Protein AF-0000000066663632 (afdb_homodimer)

Structure (mmCIF, N/CA/C/O backbone):
data_AF-0000000066663632-model_v1
#
loop_
_entity.id
_entity.type
_entity.pdbx_description
1 polymer 'Transcriptional regulator'
#
loop_
_atom_site.group_PDB
_atom_site.id
_atom_site.type_symbol
_atom_site.label_atom_id
_atom_site.label_alt_id
_atom_site.label_comp_id
_atom_site.label_asym_id
_atom_site.label_entity_id
_atom_site.label_seq_id
_atom_site.pdbx_PDB_ins_code
_atom_site.Cartn_x
_atom_site.Cartn_y
_atom_site.Cartn_z
_atom_site.occupancy
_atom_site.B_iso_or_equiv
_atom_site.auth_seq_id
_atom_site.auth_comp_id
_atom_site.auth_asym_id
_atom_site.auth_atom_id
_atom_site.pdbx_PDB_model_num
ATOM 1 N N . MET A 1 1 ? 35.281 20.703 14.922 1 36.5 1 MET A N 1
ATOM 2 C CA . MET A 1 1 ? 36.094 21.719 14.25 1 36.5 1 MET A CA 1
ATOM 3 C C . MET A 1 1 ? 35.906 21.656 12.734 1 36.5 1 MET A C 1
ATOM 5 O O . MET A 1 1 ? 36.438 20.75 12.078 1 36.5 1 MET A O 1
ATOM 9 N N . TYR A 1 2 ? 34.844 22.062 12.172 1 48.78 2 TYR A N 1
ATOM 10 C CA . TYR A 1 2 ? 34.438 22.219 10.781 1 48.78 2 TYR A CA 1
ATOM 11 C C . TYR A 1 2 ? 35.375 23.172 10.039 1 48.78 2 TYR A C 1
ATOM 13 O O . TYR A 1 2 ? 35.031 23.703 8.984 1 48.78 2 TYR A O 1
ATOM 21 N N . ALA A 1 3 ? 36.438 23.609 10.617 1 53.41 3 ALA A N 1
ATOM 22 C CA . ALA A 1 3 ? 37.281 24.734 10.188 1 53.41 3 ALA A CA 1
ATOM 23 C C . ALA A 1 3 ? 37.844 24.5 8.789 1 53.41 3 ALA A C 1
ATOM 25 O O . ALA A 1 3 ? 38 25.438 8.016 1 53.41 3 ALA A O 1
ATOM 26 N N . GLY A 1 4 ? 38.094 23.25 8.391 1 56.16 4 GLY A N 1
ATOM 27 C CA . GLY A 1 4 ? 38.844 23 7.168 1 56.16 4 GLY A CA 1
ATOM 28 C C . GLY A 1 4 ? 38.031 22.312 6.098 1 56.16 4 GLY A C 1
ATOM 29 O O . GLY A 1 4 ? 38.562 21.938 5.043 1 56.16 4 GLY A O 1
ATOM 30 N N . GLN A 1 5 ? 36.906 21.859 6.367 1 64.81 5 GLN A N 1
ATOM 31 C CA . GLN A 1 5 ? 36.25 21.125 5.281 1 64.81 5 GLN A CA 1
ATOM 32 C C . GLN A 1 5 ? 35.656 22.094 4.266 1 64.81 5 GLN A C 1
ATOM 34 O O . GLN A 1 5 ? 35.094 23.125 4.637 1 64.81 5 GLN A O 1
ATOM 39 N N . PRO A 1 6 ? 35.938 21.859 2.871 1 75.38 6 PRO A N 1
ATOM 40 C CA . PRO A 1 6 ? 35.312 22.672 1.808 1 75.38 6 PRO A CA 1
ATOM 41 C C . PRO A 1 6 ? 33.812 22.859 1.998 1 75.38 6 PRO A C 1
ATOM 43 O O . PRO A 1 6 ? 33.156 22.016 2.609 1 75.38 6 PRO A O 1
ATOM 46 N N . VAL A 1 7 ? 33.344 24.094 1.792 1 76.38 7 VAL A N 1
ATOM 47 C CA . VAL A 1 7 ? 31.938 24.516 1.928 1 76.38 7 VAL A CA 1
ATOM 48 C C . VAL A 1 7 ? 31.016 23.438 1.386 1 76.38 7 VAL A C 1
ATOM 50 O O . VAL A 1 7 ? 29.984 23.125 1.996 1 76.38 7 VAL A O 1
ATOM 53 N N . GLU A 1 8 ? 31.359 22.875 0.322 1 79 8 GLU A N 1
ATOM 54 C CA . GLU A 1 8 ? 30.562 21.828 -0.301 1 79 8 GLU A CA 1
ATOM 55 C C . GLU A 1 8 ? 30.453 20.594 0.604 1 79 8 GLU A C 1
ATOM 57 O O . GLU A 1 8 ? 29.391 19.969 0.668 1 79 8 GLU A O 1
ATOM 62 N N . ASP A 1 9 ? 31.469 20.344 1.264 1 81.06 9 ASP A N 1
ATOM 63 C CA . ASP A 1 9 ? 31.484 19.203 2.178 1 81.06 9 ASP A CA 1
ATOM 64 C C . ASP A 1 9 ? 30.594 19.453 3.391 1 81.06 9 ASP A C 1
ATOM 66 O O . ASP A 1 9 ? 29.906 18.547 3.855 1 81.06 9 ASP A O 1
ATOM 70 N N . ARG A 1 10 ? 30.625 20.688 3.824 1 80.81 10 ARG A N 1
ATOM 71 C CA . ARG A 1 10 ? 29.812 21.047 4.973 1 80.81 10 ARG A CA 1
ATOM 72 C C . ARG A 1 10 ? 28.328 20.953 4.633 1 80.81 10 ARG A C 1
ATOM 74 O O . ARG A 1 10 ? 27.516 20.516 5.449 1 80.81 10 ARG A O 1
ATOM 81 N N . GLN A 1 11 ? 28.031 21.438 3.416 1 84.62 11 GLN A N 1
ATOM 82 C CA . GLN A 1 11 ? 26.641 21.375 2.955 1 84.62 11 GLN A CA 1
ATOM 83 C C . GLN A 1 11 ? 26.172 19.938 2.814 1 84.62 11 GLN A C 1
ATOM 85 O O . GLN A 1 11 ? 25.031 19.609 3.18 1 84.62 11 GLN A O 1
ATOM 90 N N . ARG A 1 12 ? 27.047 19.188 2.33 1 87.38 12 ARG A N 1
ATOM 91 C CA . ARG A 1 12 ? 26.719 17.781 2.168 1 87.38 12 ARG A CA 1
ATOM 92 C C . ARG A 1 12 ? 26.484 17.109 3.518 1 87.38 12 ARG A C 1
ATOM 94 O O . ARG A 1 12 ? 25.562 16.297 3.664 1 87.38 12 ARG A O 1
ATOM 101 N N . GLN A 1 13 ? 27.234 17.453 4.43 1 89.75 13 GLN A N 1
ATOM 102 C CA . GLN A 1 13 ? 27.094 16.875 5.766 1 89.75 13 GLN A CA 1
ATOM 103 C C . GLN A 1 13 ? 25.812 17.344 6.434 1 89.75 13 GLN A C 1
ATOM 105 O O . GLN A 1 13 ? 25.125 16.562 7.098 1 89.75 13 GLN A O 1
ATOM 110 N N . ARG A 1 14 ? 25.594 18.609 6.238 1 92.31 14 ARG A N 1
ATOM 111 C CA . ARG A 1 14 ? 24.375 19.172 6.801 1 92.31 14 ARG A CA 1
ATOM 112 C C . ARG A 1 14 ? 23.141 18.516 6.195 1 92.31 14 ARG A C 1
ATOM 114 O O . ARG A 1 14 ? 22.219 18.141 6.918 1 92.31 14 ARG A O 1
ATOM 121 N N . ARG A 1 15 ? 23.172 18.438 4.949 1 94.25 15 ARG A N 1
ATOM 122 C CA . ARG A 1 15 ? 22.062 17.797 4.242 1 94.25 15 ARG A CA 1
ATOM 123 C C . ARG A 1 15 ? 21.891 16.359 4.699 1 94.25 15 ARG A C 1
ATOM 125 O O . ARG A 1 15 ? 20.75 15.914 4.934 1 94.25 15 ARG A O 1
ATOM 132 N N . ALA A 1 16 ? 22.953 15.68 4.871 1 95.69 16 ALA A N 1
ATOM 133 C CA . ALA A 1 16 ? 22.906 14.289 5.324 1 95.69 16 ALA A CA 1
ATOM 134 C C . ALA A 1 16 ? 22.328 14.195 6.73 1 95.69 16 ALA A C 1
ATOM 136 O O . ALA A 1 16 ? 21.578 13.258 7.035 1 95.69 16 ALA A O 1
ATOM 137 N N . ARG A 1 17 ? 22.609 15.094 7.527 1 96.88 17 ARG A N 1
ATOM 138 C CA . ARG A 1 17 ? 22.094 15.117 8.891 1 96.88 17 ARG A CA 1
ATOM 139 C C . ARG A 1 17 ? 20.594 15.352 8.898 1 96.88 17 ARG A C 1
ATOM 141 O O . ARG A 1 17 ? 19.859 14.734 9.672 1 96.88 17 ARG A O 1
ATOM 148 N N . PHE A 1 18 ? 20.141 16.25 8.016 1 97.81 18 PHE A N 1
ATOM 149 C CA . PHE A 1 18 ? 18.703 16.5 7.926 1 97.81 18 PHE A CA 1
ATOM 150 C C . PHE A 1 18 ? 17.969 15.289 7.371 1 97.81 18 PHE A C 1
ATOM 152 O O . PHE A 1 18 ? 16.875 14.961 7.828 1 97.81 18 PHE A O 1
ATOM 159 N N . LEU A 1 19 ? 18.594 14.688 6.414 1 97.94 19 LEU A N 1
ATOM 160 C CA . LEU A 1 19 ? 17.984 13.484 5.859 1 97.94 19 LEU A CA 1
ATOM 161 C C . LEU A 1 19 ? 17.875 12.398 6.918 1 97.94 19 LEU A C 1
ATOM 163 O O . LEU A 1 19 ? 16.828 11.75 7.043 1 97.94 19 LEU A O 1
ATOM 167 N N . GLU A 1 20 ? 18.922 12.211 7.723 1 98.06 20 GLU A N 1
ATOM 168 C CA . GLU A 1 20 ? 18.906 11.227 8.805 1 98.06 20 GLU A CA 1
ATOM 169 C C . GLU A 1 20 ? 17.859 11.578 9.859 1 98.06 20 GLU A C 1
ATOM 171 O O . GLU A 1 20 ? 17.125 10.695 10.328 1 98.06 20 GLU A O 1
ATOM 176 N N . SER A 1 21 ? 17.797 12.797 10.188 1 98.44 21 SER A N 1
ATOM 177 C CA . SER A 1 21 ? 16.797 13.242 11.164 1 98.44 21 SER A CA 1
ATOM 178 C C . SER A 1 21 ? 15.383 13.086 10.609 1 98.44 21 SER A C 1
ATOM 180 O O . SER A 1 21 ? 14.469 12.703 11.344 1 98.44 21 SER A O 1
ATOM 182 N N . GLY A 1 22 ? 15.203 13.43 9.266 1 98.31 22 GLY A N 1
ATOM 183 C CA . GLY A 1 22 ? 13.922 13.188 8.625 1 98.31 22 GLY A CA 1
ATOM 184 C C . GLY A 1 22 ? 13.484 11.742 8.703 1 98.31 22 GLY A C 1
ATOM 185 O O . GLY A 1 22 ? 12.32 11.453 9.016 1 98.31 22 GLY A O 1
ATOM 186 N N . LEU A 1 23 ? 14.469 10.922 8.438 1 98.06 23 LEU A N 1
ATOM 187 C CA . LEU A 1 23 ? 14.188 9.492 8.516 1 98.06 23 LEU A CA 1
ATOM 188 C C . LEU A 1 23 ? 13.711 9.109 9.906 1 98.06 23 LEU A C 1
ATOM 190 O O . LEU A 1 23 ? 12.695 8.422 10.047 1 98.06 23 LEU A O 1
ATOM 194 N N . THR A 1 24 ? 14.305 9.586 10.93 1 98.19 24 THR A N 1
ATOM 195 C CA . THR A 1 24 ? 13.984 9.281 12.32 1 98.19 24 THR A CA 1
ATOM 196 C C . THR A 1 24 ? 12.625 9.867 12.703 1 98.19 24 THR A C 1
ATOM 198 O O . THR A 1 24 ? 11.766 9.156 13.219 1 98.19 24 THR A O 1
ATOM 201 N N . VAL A 1 25 ? 12.406 11.109 12.406 1 98.44 25 VAL A N 1
ATOM 202 C CA . VAL A 1 25 ? 11.227 11.836 12.852 1 98.44 25 VAL A CA 1
ATOM 203 C C . VAL A 1 25 ? 9.992 11.336 12.094 1 98.44 25 VAL A C 1
ATOM 205 O O . VAL A 1 25 ? 8.938 11.117 12.688 1 98.44 25 VAL A O 1
ATOM 208 N N . PHE A 1 26 ? 10.094 11.141 10.75 1 97.94 26 PHE A N 1
ATOM 209 C CA . PHE A 1 26 ? 8.969 10.656 9.969 1 97.94 26 PHE A CA 1
ATOM 210 C C . PHE A 1 26 ? 8.586 9.242 10.375 1 97.94 26 PHE A C 1
ATOM 212 O O . PHE A 1 26 ? 7.402 8.906 10.445 1 97.94 26 PHE A O 1
ATOM 219 N N . ALA A 1 27 ? 9.594 8.445 10.609 1 96.38 27 ALA A N 1
ATOM 220 C CA . ALA A 1 27 ? 9.312 7.062 11 1 96.38 27 ALA A CA 1
ATOM 221 C C . ALA A 1 27 ? 8.695 7 12.391 1 96.38 27 ALA A C 1
ATOM 223 O O . ALA A 1 27 ? 7.793 6.191 12.641 1 96.38 27 ALA A O 1
ATOM 224 N N . ARG A 1 28 ? 9.109 7.793 13.281 1 95.38 28 ARG A N 1
ATOM 225 C CA . ARG A 1 28 ? 8.688 7.766 14.68 1 95.38 28 ARG A CA 1
ATOM 226 C C . ARG A 1 28 ? 7.336 8.445 14.859 1 95.38 28 ARG A C 1
ATOM 228 O O . ARG A 1 28 ? 6.422 7.879 15.461 1 95.38 28 ARG A O 1
ATOM 235 N N . ASP A 1 29 ? 7.18 9.648 14.281 1 95.38 29 ASP A N 1
ATOM 236 C CA . ASP A 1 29 ? 6.02 10.484 14.555 1 95.38 29 ASP A CA 1
ATOM 237 C C . ASP A 1 29 ? 4.977 10.367 13.445 1 95.38 29 ASP A C 1
ATOM 239 O O . ASP A 1 29 ? 3.814 10.727 13.633 1 95.38 29 ASP A O 1
ATOM 243 N N . GLY A 1 30 ? 5.402 9.797 12.336 1 95.88 30 GLY A N 1
ATOM 244 C CA . GLY A 1 30 ? 4.582 9.922 11.141 1 95.88 30 GLY A CA 1
ATOM 245 C C . GLY A 1 30 ? 4.734 11.258 10.445 1 95.88 30 GLY A C 1
ATOM 246 O O . GLY A 1 30 ? 4.961 12.281 11.102 1 95.88 30 GLY A O 1
ATOM 247 N N . TYR A 1 31 ? 4.582 11.289 9.203 1 96.25 31 TYR A N 1
ATOM 248 C CA . TYR A 1 31 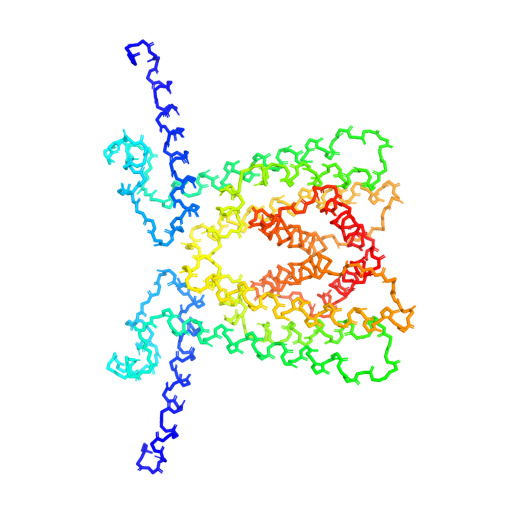? 4.742 12.516 8.43 1 96.25 31 TYR A CA 1
ATOM 249 C C . TYR A 1 31 ? 3.705 13.555 8.844 1 96.25 31 TYR A C 1
ATOM 251 O O . TYR A 1 31 ? 4.043 14.719 9.086 1 96.25 31 TYR A O 1
ATOM 259 N N . ALA A 1 3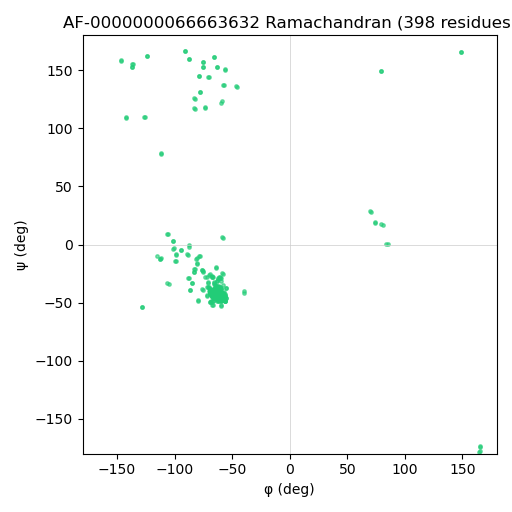2 ? 2.49 13.109 8.945 1 90.44 32 ALA A N 1
ATOM 260 C CA . ALA A 1 32 ? 1.38 14.023 9.219 1 90.44 32 ALA A CA 1
ATOM 261 C C . ALA A 1 32 ? 1.572 14.742 10.547 1 90.44 32 ALA A C 1
ATOM 263 O O . ALA A 1 32 ? 1.162 15.891 10.703 1 90.44 32 ALA A O 1
ATOM 264 N N . ASN A 1 33 ? 2.27 14.102 11.469 1 92.19 33 ASN A N 1
ATOM 265 C CA . ASN A 1 33 ? 2.408 14.648 12.812 1 92.19 33 ASN A CA 1
ATOM 266 C C . ASN A 1 33 ? 3.805 15.211 13.047 1 92.19 33 ASN A C 1
ATOM 268 O O . ASN A 1 33 ? 4.168 15.531 14.188 1 92.19 33 ASN A O 1
ATOM 272 N N . SER A 1 34 ? 4.562 15.289 12.055 1 96.12 34 SER A N 1
ATOM 273 C CA . SER A 1 34 ? 5.922 15.812 12.156 1 96.12 34 SER A CA 1
ATOM 274 C C . SER A 1 34 ? 5.957 17.312 11.914 1 96.12 34 SER A C 1
ATOM 276 O O . SER A 1 34 ? 4.969 17.906 11.453 1 96.12 34 SER A O 1
ATOM 278 N N . SER A 1 35 ? 7.102 17.922 12.266 1 97 35 SER A N 1
ATOM 279 C CA . SER A 1 35 ? 7.312 19.359 12.039 1 97 35 SER A CA 1
ATOM 280 C C . SER A 1 35 ? 8.773 19.656 11.727 1 97 35 SER A C 1
ATOM 282 O O . SER A 1 35 ? 9.656 18.859 12.047 1 97 35 SER A O 1
ATOM 284 N N . VAL A 1 36 ? 8.938 20.781 11.078 1 98.12 36 VAL A N 1
ATOM 285 C CA . VAL A 1 36 ? 10.297 21.234 10.812 1 98.12 36 VAL A CA 1
ATOM 286 C C . VAL A 1 36 ? 11.039 21.438 12.133 1 98.12 36 VAL A C 1
ATOM 288 O O . VAL A 1 36 ? 12.219 21.094 12.25 1 98.12 36 VAL A O 1
ATOM 291 N N . GLY A 1 37 ? 10.328 21.922 13.117 1 98.31 37 GLY A N 1
ATOM 292 C CA . GLY A 1 37 ? 10.922 22.094 14.438 1 98.31 37 GLY A CA 1
ATOM 293 C C . GLY A 1 37 ? 11.438 20.797 15.031 1 98.31 37 GLY A C 1
ATOM 294 O O . GLY A 1 37 ? 12.547 20.766 15.578 1 98.31 37 GLY A O 1
ATOM 295 N N . ALA A 1 38 ? 10.703 19.766 15.008 1 98.25 38 ALA A N 1
ATOM 296 C CA . ALA A 1 38 ? 11.102 18.469 15.539 1 98.25 38 ALA A CA 1
ATOM 297 C C . ALA A 1 38 ? 12.312 17.906 14.797 1 98.25 38 ALA A C 1
ATOM 299 O O . ALA A 1 38 ? 13.203 17.312 15.406 1 98.25 38 ALA A O 1
ATOM 300 N N . ILE A 1 39 ? 12.367 18.125 13.484 1 98.56 39 ILE A N 1
ATOM 301 C CA . ILE A 1 39 ? 13.477 17.672 12.656 1 98.56 39 ILE A CA 1
ATOM 302 C C . ILE A 1 39 ? 14.75 18.422 13.031 1 98.56 39 ILE A C 1
ATOM 304 O O . ILE A 1 39 ? 15.812 17.812 13.203 1 98.56 39 ILE A O 1
ATOM 308 N N . CYS A 1 40 ? 14.602 19.672 13.164 1 98.62 40 CYS A N 1
ATOM 309 C CA . CYS A 1 40 ? 15.742 20.5 13.547 1 98.62 40 CYS A CA 1
ATOM 310 C C . CYS A 1 40 ? 16.266 20.094 14.922 1 98.62 40 CYS A C 1
ATOM 312 O O . CYS A 1 40 ? 17.484 19.969 15.109 1 98.62 40 CYS A O 1
ATOM 314 N N . LYS A 1 41 ? 15.398 19.906 15.844 1 98.5 41 LYS A N 1
ATOM 315 C CA . LYS A 1 41 ? 15.781 19.5 17.188 1 98.5 41 LYS A CA 1
ATOM 316 C C . LYS A 1 41 ? 16.531 18.172 17.156 1 98.5 41 LYS A C 1
ATOM 318 O O . LYS A 1 41 ? 17.578 18.031 17.797 1 98.5 41 LYS A O 1
ATOM 323 N N . ASP A 1 42 ? 16.047 17.281 16.422 1 98.31 42 ASP A N 1
ATOM 324 C CA . ASP A 1 42 ? 16.672 15.961 16.312 1 98.31 42 ASP A CA 1
ATOM 325 C C . ASP A 1 42 ? 18.031 16.062 15.641 1 98.31 42 ASP A C 1
ATOM 327 O O . ASP A 1 42 ? 18.984 15.367 16.031 1 98.31 42 ASP A O 1
ATOM 331 N N . ALA A 1 43 ? 18.156 16.875 14.641 1 97.94 43 ALA A N 1
ATOM 332 C CA . ALA A 1 43 ? 19.375 17.031 13.852 1 97.94 43 ALA A CA 1
ATOM 333 C C . ALA A 1 43 ? 20.422 17.844 14.609 1 97.94 43 ALA A C 1
ATOM 335 O O . ALA A 1 43 ? 21.609 17.812 14.273 1 97.94 43 ALA A O 1
ATOM 336 N N . GLY A 1 44 ? 20 18.625 15.57 1 98.06 44 GLY A N 1
ATOM 337 C CA . GLY A 1 44 ? 20.875 19.594 16.219 1 98.06 44 GLY A CA 1
ATOM 338 C C . GLY A 1 44 ? 21.266 20.75 15.328 1 98.06 44 GLY A C 1
ATOM 339 O O . GLY A 1 44 ? 22.406 21.219 15.367 1 98.06 44 GLY A O 1
ATOM 340 N N . LEU A 1 45 ? 20.406 21.047 14.43 1 98 45 LEU A N 1
ATOM 341 C CA . LEU A 1 45 ? 20.641 22.125 13.477 1 98 45 LEU A CA 1
ATOM 342 C C . LEU A 1 45 ? 19.5 23.156 13.531 1 98 45 LEU A C 1
ATOM 344 O O . LEU A 1 45 ? 18.422 22.844 14.016 1 98 45 LEU A O 1
ATOM 348 N N . SER A 1 46 ? 19.734 24.312 13.023 1 97.19 46 SER A N 1
ATOM 349 C CA . SER A 1 46 ? 18.781 25.422 13.133 1 97.19 46 SER A CA 1
ATOM 350 C C . SER A 1 46 ? 17.766 25.406 11.992 1 97.19 46 SER A C 1
ATOM 352 O O . SER A 1 46 ? 18.016 24.797 10.945 1 97.19 46 SER A O 1
ATOM 354 N N . SER A 1 47 ? 16.641 26.094 12.25 1 97.5 47 SER A N 1
ATOM 355 C CA . SER A 1 47 ? 15.641 26.266 11.203 1 97.5 47 SER A CA 1
ATOM 356 C C . SER A 1 47 ? 16.219 27.031 10.008 1 97.5 47 SER A C 1
ATOM 358 O O . SER A 1 47 ? 15.852 26.75 8.859 1 97.5 47 SER A O 1
ATOM 360 N N . ARG A 1 48 ? 17.078 27.969 10.258 1 97 48 ARG A N 1
ATOM 361 C CA . ARG A 1 48 ? 17.734 28.688 9.172 1 97 48 ARG A CA 1
ATOM 362 C C . ARG A 1 48 ? 18.5 27.734 8.258 1 97 48 ARG A C 1
ATOM 364 O O . ARG A 1 48 ? 18.359 27.781 7.035 1 97 48 ARG A O 1
ATOM 371 N N . GLN A 1 49 ? 19.234 26.906 8.883 1 97.06 49 GLN A N 1
ATOM 372 C CA . GLN A 1 49 ? 20 25.922 8.133 1 97.06 49 GLN A CA 1
ATOM 373 C C . GLN A 1 49 ? 19.078 24.969 7.371 1 97.06 49 GLN A C 1
ATOM 375 O O . GLN A 1 49 ? 19.406 24.531 6.262 1 97.06 49 GLN A O 1
ATOM 380 N N . PHE A 1 50 ? 17.969 24.656 7.98 1 98.12 50 PHE A N 1
ATOM 381 C CA . PHE A 1 50 ? 17 23.781 7.328 1 98.12 50 PHE A CA 1
ATOM 382 C C . PHE A 1 50 ? 16.5 24.406 6.027 1 98.12 50 PHE A C 1
ATOM 384 O O . PHE A 1 50 ? 16.516 23.766 4.98 1 98.12 50 PHE A O 1
ATOM 391 N N . TYR A 1 51 ? 16.188 25.625 6.047 1 97.5 51 TYR A N 1
ATOM 392 C CA . TYR A 1 51 ? 15.547 26.297 4.914 1 97.5 51 TYR A CA 1
ATOM 393 C C . TYR A 1 51 ? 16.578 26.688 3.865 1 97.5 51 TYR A C 1
ATOM 395 O O . TYR A 1 51 ? 16.234 27.031 2.736 1 97.5 51 TYR A O 1
ATOM 403 N N . GLU A 1 52 ? 17.828 26.609 4.223 1 96.88 52 GLU A N 1
ATOM 404 C CA . GLU A 1 52 ? 18.891 26.703 3.227 1 96.88 52 GLU A CA 1
ATOM 405 C C . GLU A 1 52 ? 18.922 25.453 2.34 1 96.88 52 GLU A C 1
ATOM 407 O O . GLU A 1 52 ? 19.375 25.516 1.193 1 96.88 52 GLU A O 1
ATOM 412 N N . GLU A 1 53 ? 18.438 24.375 2.941 1 96.62 53 GLU A N 1
ATOM 413 C CA . GLU A 1 53 ? 18.547 23.094 2.25 1 96.62 53 GLU A CA 1
ATOM 414 C C . GLU A 1 53 ? 17.203 22.656 1.678 1 96.62 53 GLU A C 1
ATOM 416 O O . GLU A 1 53 ? 17.156 22.031 0.617 1 96.62 53 GLU A O 1
ATOM 421 N N . PHE A 1 54 ? 16.156 23 2.383 1 98 54 PHE A N 1
ATOM 422 C CA . PHE A 1 54 ? 14.828 22.5 2.02 1 98 54 PHE A CA 1
ATOM 423 C C . PHE A 1 54 ? 13.789 23.609 2.102 1 98 54 PHE A C 1
ATOM 425 O O . PHE A 1 54 ? 13.898 24.5 2.939 1 98 54 PHE A O 1
ATOM 432 N N . THR A 1 55 ? 12.719 23.453 1.285 1 97.56 55 THR A N 1
ATOM 433 C CA . THR A 1 55 ? 11.648 24.438 1.278 1 97.56 55 THR A CA 1
ATOM 434 C C . THR A 1 55 ? 10.586 24.078 2.316 1 97.56 55 THR A C 1
ATOM 436 O O . THR A 1 55 ? 9.672 24.875 2.574 1 97.56 55 THR A O 1
ATOM 439 N N . GLY A 1 56 ? 10.703 22.859 2.93 1 97.44 56 GLY A N 1
ATOM 440 C CA . GLY A 1 56 ? 9.781 22.359 3.936 1 97.44 56 GLY A CA 1
ATOM 441 C C . GLY A 1 56 ? 9.914 20.859 4.176 1 97.44 56 GLY A C 1
ATOM 442 O O . GLY A 1 56 ? 10.766 20.203 3.566 1 97.44 56 GLY A O 1
ATOM 443 N N . ARG A 1 57 ? 9.07 20.406 5.043 1 96.44 57 ARG A N 1
ATOM 444 C CA . ARG A 1 57 ? 9.18 18.984 5.375 1 96.44 57 ARG A CA 1
ATOM 445 C C . ARG A 1 57 ? 8.82 18.125 4.18 1 96.44 57 ARG A C 1
ATOM 447 O O . ARG A 1 57 ? 9.328 17 4.039 1 96.44 57 ARG A O 1
ATOM 454 N N . GLU A 1 58 ? 7.969 18.609 3.277 1 97.25 58 GLU A N 1
ATOM 455 C CA . GLU A 1 58 ? 7.598 17.828 2.098 1 97.25 58 GLU A CA 1
ATOM 456 C C . GLU A 1 58 ? 8.797 17.625 1.179 1 97.25 58 GLU A C 1
ATOM 458 O O . GLU A 1 58 ? 8.992 16.516 0.652 1 97.25 58 GLU A O 1
ATOM 463 N N . SER A 1 59 ? 9.516 18.672 0.946 1 97.69 59 SER A N 1
ATOM 464 C CA . SER A 1 59 ? 10.695 18.547 0.099 1 97.69 59 SER A CA 1
ATOM 465 C C . SER A 1 59 ? 11.703 17.578 0.704 1 97.69 59 SER A C 1
ATOM 467 O O . SER A 1 59 ? 12.367 16.828 -0.02 1 97.69 59 SER A O 1
ATOM 469 N N . LEU A 1 60 ? 11.867 17.594 2.041 1 98.38 60 LEU A N 1
ATOM 470 C CA . LEU A 1 60 ? 12.734 16.625 2.727 1 98.38 60 LEU A CA 1
ATOM 471 C C . LEU A 1 60 ? 12.211 15.211 2.549 1 98.38 60 LEU A C 1
ATOM 473 O O . LEU A 1 60 ? 12.984 14.289 2.258 1 98.38 60 LEU A O 1
ATOM 477 N N . LEU A 1 61 ? 10.906 14.992 2.703 1 98.44 61 LEU A N 1
ATOM 478 C CA . LEU A 1 61 ? 10.281 13.688 2.529 1 98.44 61 LEU A CA 1
ATOM 479 C C . LEU A 1 61 ? 10.539 13.141 1.128 1 98.44 61 LEU A C 1
ATOM 481 O O . LEU A 1 61 ? 10.891 11.969 0.967 1 98.44 61 LEU A O 1
ATOM 485 N N . LEU A 1 62 ? 10.383 13.992 0.123 1 98.38 62 LEU A N 1
ATOM 486 C CA . LEU A 1 62 ? 10.562 13.586 -1.268 1 98.38 62 LEU A CA 1
ATOM 487 C C . LEU A 1 62 ? 12 13.156 -1.524 1 98.38 62 LEU A C 1
ATOM 489 O O . LEU A 1 62 ? 12.242 12.156 -2.199 1 98.38 62 LEU A O 1
ATOM 493 N N . GLU A 1 63 ? 12.875 13.898 -0.999 1 97.81 63 GLU A N 1
ATOM 494 C CA . GLU A 1 63 ? 14.281 13.555 -1.2 1 97.81 63 GLU A CA 1
ATOM 495 C C . GLU A 1 63 ? 14.641 12.25 -0.499 1 97.81 63 GLU A C 1
ATOM 497 O O . GLU A 1 63 ? 15.359 11.414 -1.054 1 97.81 63 GLU A O 1
ATOM 502 N N . LEU A 1 64 ? 14.18 12.109 0.728 1 97.62 64 LEU A N 1
ATOM 503 C CA . LEU A 1 64 ? 14.391 10.867 1.467 1 97.62 64 LEU A CA 1
ATOM 504 C C . LEU A 1 64 ? 13.805 9.68 0.712 1 97.62 64 LEU A C 1
ATOM 506 O O . LEU A 1 64 ? 14.461 8.648 0.55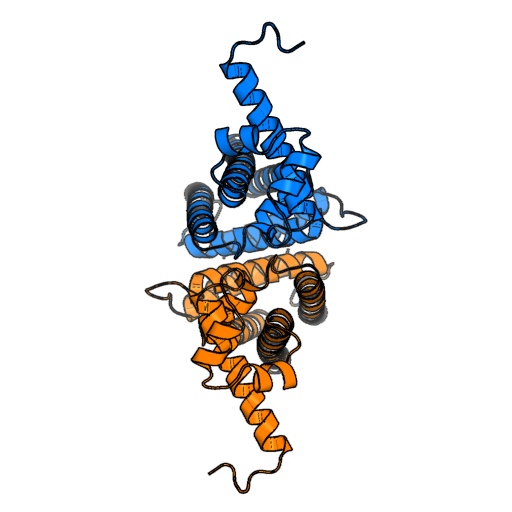9 1 97.62 64 LEU A O 1
ATOM 510 N N . TYR A 1 65 ? 12.617 9.844 0.226 1 98.38 65 TYR A N 1
ATOM 511 C CA . TYR A 1 65 ? 11.93 8.797 -0.527 1 98.38 65 TYR A CA 1
ATOM 512 C C . TYR A 1 65 ? 12.711 8.438 -1.788 1 98.38 65 TYR A C 1
ATOM 514 O O . TYR A 1 65 ? 12.93 7.258 -2.076 1 98.38 65 TYR A O 1
ATOM 522 N N . GLU A 1 66 ? 13.094 9.43 -2.498 1 98.25 66 GLU A N 1
ATOM 523 C CA . GLU A 1 66 ? 13.867 9.211 -3.717 1 98.25 66 GLU A CA 1
ATOM 524 C C . GLU A 1 66 ? 15.156 8.445 -3.424 1 98.25 66 GLU A C 1
ATOM 526 O O . GLU A 1 66 ? 15.523 7.531 -4.164 1 98.25 66 GLU A O 1
ATOM 531 N N . GLN A 1 67 ? 15.805 8.828 -2.369 1 97.31 67 GLN A N 1
ATOM 532 C CA . GLN A 1 67 ? 17.047 8.164 -2 1 97.31 67 GLN A CA 1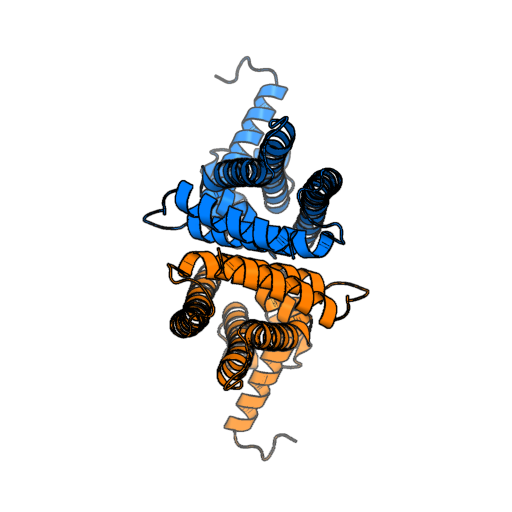
ATOM 533 C C . GLN A 1 67 ? 16.812 6.691 -1.666 1 97.31 67 GLN A C 1
ATOM 535 O O . GLN A 1 67 ? 17.516 5.812 -2.16 1 97.31 67 GLN A O 1
ATOM 540 N N . ILE A 1 68 ? 15.82 6.434 -0.827 1 97.88 68 ILE A N 1
ATOM 541 C CA . ILE A 1 68 ? 15.508 5.07 -0.419 1 97.88 68 ILE A CA 1
ATOM 542 C C . ILE A 1 68 ? 15.125 4.242 -1.644 1 97.88 68 ILE A C 1
ATOM 544 O O . ILE A 1 68 ? 15.609 3.121 -1.817 1 97.88 68 ILE A O 1
ATOM 548 N N . ASP A 1 69 ? 14.289 4.812 -2.486 1 98.31 69 ASP A N 1
ATOM 549 C CA . ASP A 1 69 ? 13.82 4.137 -3.691 1 98.31 69 ASP A CA 1
ATOM 550 C C . ASP A 1 69 ? 14.977 3.852 -4.648 1 98.31 69 ASP A C 1
ATOM 552 O O . ASP A 1 69 ? 15.094 2.74 -5.168 1 98.31 69 ASP A O 1
ATOM 556 N N . ARG A 1 70 ? 15.805 4.844 -4.871 1 98 70 ARG A N 1
ATOM 557 C CA . ARG A 1 70 ? 16.938 4.691 -5.789 1 98 70 ARG A CA 1
ATOM 558 C C . ARG A 1 70 ? 17.891 3.609 -5.305 1 98 70 ARG A C 1
ATOM 560 O O . ARG A 1 70 ? 18.359 2.783 -6.094 1 98 70 ARG A O 1
ATOM 567 N N . GLU A 1 71 ? 18.219 3.635 -4.027 1 97.75 71 GLU A N 1
ATOM 568 C CA . GLU A 1 71 ? 19.109 2.627 -3.461 1 97.75 71 GLU A CA 1
ATOM 569 C C . GLU A 1 71 ? 18.547 1.222 -3.66 1 97.75 71 GLU A C 1
ATOM 571 O O . GLU A 1 71 ? 19.281 0.302 -4.027 1 97.75 71 GLU A O 1
ATOM 576 N N . SER A 1 72 ? 17.281 1.034 -3.418 1 98.31 72 SER A N 1
ATOM 577 C CA . SER A 1 72 ? 16.672 -0.279 -3.582 1 98.31 72 SER A CA 1
ATOM 578 C C . SER A 1 72 ? 16.609 -0.685 -5.051 1 98.31 72 SER A C 1
ATOM 580 O O . SER A 1 72 ? 16.875 -1.839 -5.391 1 98.31 72 SER A O 1
ATOM 582 N N . ARG A 1 73 ? 16.266 0.241 -5.93 1 98.38 73 ARG A N 1
ATOM 583 C CA . ARG A 1 73 ? 16.203 -0.05 -7.359 1 98.38 73 ARG A CA 1
ATOM 584 C C . ARG A 1 73 ? 17.578 -0.428 -7.898 1 98.38 73 ARG A C 1
ATOM 586 O O . ARG A 1 73 ? 17.719 -1.368 -8.688 1 98.38 73 ARG A O 1
ATOM 593 N N . ASP A 1 74 ? 18.578 0.334 -7.434 1 97.88 74 ASP A N 1
ATOM 594 C CA . ASP A 1 74 ? 19.938 0.023 -7.84 1 97.88 74 ASP A CA 1
ATOM 595 C C . ASP A 1 74 ? 20.344 -1.379 -7.387 1 97.88 74 ASP A C 1
ATOM 597 O O . ASP A 1 74 ? 21 -2.117 -8.133 1 97.88 74 ASP A O 1
ATOM 601 N N . ALA A 1 75 ? 20 -1.725 -6.176 1 97.62 75 ALA A N 1
ATOM 602 C CA . ALA A 1 75 ? 20.312 -3.051 -5.652 1 97.62 75 ALA A CA 1
ATOM 603 C C . ALA A 1 75 ? 19.609 -4.141 -6.465 1 97.62 75 ALA A C 1
ATOM 605 O O . ALA A 1 75 ? 20.234 -5.156 -6.801 1 97.62 75 ALA A O 1
ATOM 606 N N . VAL A 1 76 ? 18.375 -3.975 -6.836 1 97.75 76 VAL A N 1
ATOM 607 C CA . VAL A 1 76 ? 17.609 -4.945 -7.609 1 97.75 76 VAL A CA 1
ATOM 608 C C . VAL A 1 76 ? 18.172 -5.031 -9.031 1 97.75 76 VAL A C 1
ATOM 610 O O . VAL A 1 76 ? 18.328 -6.125 -9.578 1 97.75 76 VAL A O 1
ATOM 613 N N . ALA A 1 77 ? 18.469 -3.842 -9.617 1 97.19 77 ALA A N 1
ATOM 614 C CA . ALA A 1 77 ? 19.031 -3.812 -10.961 1 97.19 77 ALA A CA 1
ATOM 615 C C . ALA A 1 77 ? 20.344 -4.598 -11.023 1 97.19 77 ALA A C 1
ATOM 617 O O . ALA A 1 77 ? 20.578 -5.336 -11.984 1 97.19 77 ALA A O 1
ATOM 618 N N . LYS A 1 78 ? 21.141 -4.43 -10.008 1 96.38 78 LYS A N 1
ATOM 619 C CA . LYS A 1 78 ? 22.406 -5.172 -9.938 1 96.38 78 LYS A CA 1
ATOM 620 C C . LYS A 1 78 ? 22.141 -6.672 -9.844 1 96.38 78 LYS A C 1
ATOM 622 O O . LYS A 1 78 ? 22.844 -7.465 -10.492 1 96.38 78 LYS A O 1
ATOM 627 N N . ALA A 1 79 ? 21.172 -7.039 -9.062 1 95.62 79 ALA A N 1
ATOM 628 C CA . ALA A 1 79 ? 20.828 -8.453 -8.914 1 95.62 79 ALA A CA 1
ATOM 629 C C . ALA A 1 79 ? 20.297 -9.023 -10.227 1 95.62 79 ALA A C 1
ATOM 631 O O . ALA A 1 79 ? 20.547 -10.188 -10.547 1 95.62 79 ALA A O 1
ATOM 632 N N . LEU A 1 80 ? 19.625 -8.25 -11.023 1 94.38 80 LEU A N 1
ATOM 633 C CA . LEU A 1 80 ? 19.047 -8.68 -12.297 1 94.38 80 LEU A CA 1
ATOM 634 C C . LEU A 1 80 ? 20.156 -8.859 -13.344 1 94.38 80 LEU A C 1
ATOM 636 O O . LEU A 1 80 ? 20.016 -9.68 -14.258 1 94.38 80 LEU A O 1
ATOM 640 N N . GLU A 1 81 ? 21.219 -8.133 -13.211 1 89.44 81 GLU A N 1
ATOM 641 C CA . GLU A 1 81 ? 22.328 -8.188 -14.164 1 89.44 81 GLU A CA 1
ATOM 642 C C . GLU A 1 81 ? 23.312 -9.305 -13.805 1 89.44 81 GLU A C 1
ATOM 644 O O . GLU A 1 81 ? 23.969 -9.867 -14.688 1 89.44 81 GLU A O 1
ATOM 649 N N . ALA A 1 82 ? 23.578 -9.523 -12.648 1 68.81 82 ALA A N 1
ATOM 650 C CA . ALA A 1 82 ? 24.688 -10.32 -12.133 1 68.81 82 ALA A CA 1
ATOM 651 C C . ALA A 1 82 ? 24.562 -11.781 -12.539 1 68.81 82 ALA A C 1
ATOM 653 O O . ALA A 1 82 ? 25.531 -12.539 -12.484 1 68.81 82 ALA A O 1
ATOM 654 N N . LYS A 1 83 ? 23.469 -12.188 -12.883 1 65.94 83 LYS A N 1
ATOM 655 C CA . LYS A 1 83 ? 23.5 -13.648 -12.891 1 65.94 83 LYS A CA 1
ATOM 656 C C . LYS A 1 83 ? 23.391 -14.195 -14.312 1 65.94 83 LYS A C 1
ATOM 658 O O . LYS A 1 83 ? 22.312 -14.609 -14.742 1 65.94 83 LYS A O 1
ATOM 663 N N . THR A 1 84 ? 24.656 -14.117 -15 1 67 84 THR A N 1
ATOM 664 C CA . THR A 1 84 ? 24.766 -14.859 -16.25 1 67 84 THR A CA 1
ATOM 665 C C . THR A 1 84 ? 24.516 -16.344 -16.031 1 67 84 THR A C 1
ATOM 667 O O . THR A 1 84 ? 25.047 -16.938 -15.078 1 67 84 THR A O 1
ATOM 670 N N . ASP A 1 85 ? 23.562 -16.984 -16.703 1 80.62 85 ASP A N 1
ATOM 671 C CA . ASP A 1 85 ? 23.25 -18.406 -16.734 1 80.62 85 ASP A CA 1
ATOM 672 C C . ASP A 1 85 ? 22.375 -18.812 -15.547 1 80.62 85 ASP A C 1
ATOM 674 O O . ASP A 1 85 ? 22.156 -20 -15.305 1 80.62 85 ASP A O 1
ATOM 678 N N . ALA A 1 86 ? 22.047 -17.828 -14.727 1 89.19 86 ALA A N 1
ATOM 679 C CA . ALA A 1 86 ? 21.172 -18.156 -13.609 1 89.19 86 ALA A CA 1
ATOM 680 C C . ALA A 1 86 ? 19.75 -18.453 -14.086 1 89.19 86 ALA A C 1
ATOM 682 O O . ALA A 1 86 ? 19.297 -17.906 -15.094 1 89.19 86 ALA A O 1
ATOM 683 N N . SER A 1 87 ? 19.188 -19.406 -13.359 1 90.56 87 SER A N 1
ATOM 684 C CA . SER A 1 87 ? 17.766 -19.656 -13.641 1 90.56 87 SER A CA 1
ATOM 685 C C . SER A 1 87 ? 16.906 -18.469 -13.266 1 90.56 87 SER A C 1
ATOM 687 O O . SER A 1 87 ? 17.328 -17.609 -12.484 1 90.56 87 SER A O 1
ATOM 689 N N . VAL A 1 88 ? 15.742 -18.391 -13.766 1 92 88 VAL A N 1
ATOM 690 C CA . VAL A 1 88 ? 14.805 -17.312 -13.477 1 92 88 VAL A CA 1
ATOM 691 C C . VAL A 1 88 ? 14.508 -17.266 -11.984 1 92 88 VAL A C 1
ATOM 693 O O . VAL A 1 88 ? 14.43 -16.188 -11.391 1 92 88 VAL A O 1
ATOM 696 N N . LEU A 1 89 ? 14.406 -18.422 -11.406 1 92.12 89 LEU A N 1
ATOM 697 C CA . LEU A 1 89 ? 14.117 -18.484 -9.984 1 92.12 89 LEU A CA 1
ATOM 698 C C . LEU A 1 89 ? 15.281 -17.922 -9.164 1 92.12 89 LEU A C 1
ATOM 700 O O . LEU A 1 89 ? 15.07 -17.219 -8.18 1 92.12 89 LEU A O 1
ATOM 704 N N . GLU A 1 90 ? 16.453 -18.234 -9.523 1 93.69 90 GLU A N 1
ATOM 705 C CA . GLU A 1 90 ? 17.625 -17.703 -8.836 1 93.69 90 GLU A CA 1
ATOM 706 C C . GLU A 1 90 ? 17.703 -16.188 -8.961 1 93.69 90 GLU A C 1
ATOM 708 O O . GLU A 1 90 ? 18.078 -15.5 -8.008 1 93.69 90 GLU A O 1
ATOM 713 N N . ILE A 1 91 ? 17.359 -15.711 -10.109 1 94.81 91 ILE A N 1
ATOM 714 C CA . ILE A 1 91 ? 17.344 -14.273 -10.352 1 94.81 91 ILE A CA 1
ATOM 715 C C . ILE A 1 91 ? 16.281 -13.617 -9.477 1 94.81 91 ILE A C 1
ATOM 717 O O . ILE A 1 91 ? 16.516 -12.578 -8.859 1 94.81 91 ILE A O 1
ATOM 721 N N . ILE A 1 92 ? 15.133 -14.211 -9.414 1 95.94 92 ILE A N 1
ATOM 722 C CA . ILE A 1 92 ? 14.047 -13.703 -8.578 1 95.94 92 ILE A CA 1
ATOM 723 C C . ILE A 1 92 ? 14.477 -13.711 -7.113 1 95.94 92 ILE A C 1
ATOM 725 O O . ILE A 1 92 ? 14.32 -12.711 -6.406 1 95.94 92 ILE A O 1
ATOM 729 N N . ASP A 1 93 ? 15.07 -14.797 -6.652 1 96.5 93 ASP A N 1
ATOM 730 C CA . ASP A 1 93 ? 15.555 -14.898 -5.281 1 96.5 93 ASP A CA 1
ATOM 731 C C . ASP A 1 93 ? 16.531 -13.766 -4.957 1 96.5 93 ASP A C 1
ATOM 733 O O . ASP A 1 93 ? 16.375 -13.086 -3.938 1 96.5 93 ASP A O 1
ATOM 737 N N . ALA A 1 94 ? 17.469 -13.578 -5.824 1 96.69 94 ALA A N 1
ATOM 738 C CA . ALA A 1 94 ? 18.5 -12.562 -5.613 1 96.69 94 ALA A CA 1
ATOM 739 C C . ALA A 1 94 ? 17.891 -11.156 -5.613 1 96.69 94 ALA A C 1
ATOM 741 O O . ALA A 1 94 ? 18.297 -10.305 -4.824 1 96.69 94 ALA A O 1
ATOM 742 N N . SER A 1 95 ? 16.984 -10.914 -6.527 1 97.5 95 SER A N 1
ATOM 743 C CA . SER A 1 95 ? 16.344 -9.609 -6.641 1 97.5 95 SER A CA 1
ATOM 744 C C . SER A 1 95 ? 15.5 -9.297 -5.41 1 97.5 95 SER A C 1
ATOM 746 O O . SER A 1 95 ? 15.547 -8.18 -4.887 1 97.5 95 SER A O 1
ATOM 748 N N . VAL A 1 96 ? 14.719 -10.266 -4.945 1 97.88 96 VAL A N 1
ATOM 749 C CA . VAL A 1 96 ? 13.906 -10.086 -3.75 1 97.88 96 VAL A CA 1
ATOM 750 C C . VAL A 1 96 ? 14.805 -9.844 -2.543 1 97.88 96 VAL A C 1
ATOM 752 O O . VAL A 1 96 ? 14.547 -8.938 -1.743 1 97.88 96 VAL A O 1
ATOM 755 N N . ARG A 1 97 ? 15.852 -10.625 -2.418 1 97.62 97 ARG A N 1
ATOM 756 C CA . ARG A 1 97 ? 16.797 -10.438 -1.32 1 97.62 97 ARG A CA 1
ATOM 757 C C . ARG A 1 97 ? 17.375 -9.031 -1.335 1 97.62 97 ARG A C 1
ATOM 759 O O . ARG A 1 97 ? 17.422 -8.367 -0.301 1 97.62 97 ARG A O 1
ATOM 766 N N . ALA A 1 98 ? 17.781 -8.594 -2.5 1 97.62 98 ALA A N 1
ATOM 767 C CA . ALA A 1 98 ? 18.375 -7.262 -2.645 1 97.62 98 ALA A CA 1
ATOM 768 C C . ALA A 1 98 ? 17.391 -6.184 -2.203 1 97.62 98 ALA A C 1
ATOM 770 O O . ALA A 1 98 ? 17.766 -5.25 -1.486 1 97.62 98 ALA A O 1
ATOM 771 N N . TYR A 1 99 ? 16.156 -6.332 -2.609 1 98.38 99 TYR A N 1
ATOM 772 C CA . TYR A 1 99 ? 15.133 -5.352 -2.271 1 98.38 99 TYR A CA 1
ATOM 773 C C . TYR A 1 99 ? 14.852 -5.352 -0.773 1 98.38 99 TYR A C 1
ATOM 775 O O . TYR A 1 99 ? 14.883 -4.297 -0.13 1 98.38 99 TYR A O 1
ATOM 783 N N . VAL A 1 100 ? 14.578 -6.504 -0.234 1 97.31 100 VAL A N 1
ATOM 784 C CA . VAL A 1 100 ? 14.195 -6.637 1.169 1 97.31 100 VAL A CA 1
ATOM 785 C C . VAL A 1 100 ? 15.328 -6.129 2.061 1 97.31 100 VAL A C 1
ATOM 787 O O . VAL A 1 100 ? 15.086 -5.426 3.043 1 97.31 100 VAL A O 1
ATOM 790 N N . GLU A 1 101 ? 16.5 -6.426 1.707 1 96.19 101 GLU A N 1
ATOM 791 C CA . GLU A 1 101 ? 17.656 -5.973 2.494 1 96.19 101 GLU A CA 1
ATOM 792 C C . GLU A 1 101 ? 17.828 -4.461 2.387 1 96.19 101 GLU A C 1
ATOM 794 O O . GLU A 1 101 ? 18.156 -3.797 3.371 1 96.19 101 GLU A O 1
ATOM 799 N N . SER A 1 102 ? 17.641 -3.955 1.236 1 96.56 102 SER A N 1
ATOM 800 C CA . SER A 1 102 ? 17.781 -2.518 1.036 1 96.56 102 SER A CA 1
ATOM 801 C C . SER A 1 102 ? 16.734 -1.737 1.82 1 96.56 102 SER A C 1
ATOM 803 O O . SER A 1 102 ? 17.062 -0.765 2.506 1 96.56 102 SER A O 1
ATOM 805 N N . ILE A 1 103 ? 15.445 -2.193 1.749 1 94.44 103 ILE A N 1
ATOM 806 C CA . ILE A 1 103 ? 14.328 -1.488 2.371 1 94.44 103 ILE A CA 1
ATOM 807 C C . ILE A 1 103 ? 14.219 -1.896 3.838 1 94.44 103 ILE A C 1
ATOM 809 O O . ILE A 1 103 ? 13.859 -1.077 4.691 1 94.44 103 ILE A O 1
ATOM 813 N N . GLY A 1 104 ? 14.547 -3.141 4.195 1 82.56 104 GLY A N 1
ATOM 814 C CA . GLY A 1 104 ? 14.25 -3.688 5.508 1 82.56 104 GLY A CA 1
ATOM 815 C C . GLY A 1 104 ? 15.438 -3.648 6.453 1 82.56 104 GLY A C 1
ATOM 816 O O . GLY A 1 104 ? 15.305 -3.936 7.641 1 82.56 104 GLY A O 1
ATOM 817 N N . ALA A 1 105 ? 16.656 -3.285 5.914 1 81.75 105 ALA A N 1
ATOM 818 C CA . ALA A 1 105 ? 17.812 -3.219 6.801 1 81.75 105 ALA A CA 1
ATOM 819 C C . ALA A 1 105 ? 17.609 -2.156 7.879 1 81.75 105 ALA A C 1
ATOM 821 O O . ALA A 1 105 ? 18.109 -2.299 9 1 81.75 105 ALA A O 1
ATOM 822 N N . ASP A 1 106 ? 16.875 -1.172 7.543 1 92.38 106 ASP A N 1
ATOM 823 C CA . ASP A 1 106 ? 16.422 -0.118 8.453 1 92.38 106 ASP A CA 1
ATOM 824 C C . ASP A 1 106 ? 14.906 0.031 8.422 1 92.38 106 ASP A C 1
ATOM 826 O O . ASP A 1 106 ? 14.344 0.5 7.434 1 92.38 106 ASP A O 1
ATOM 830 N N . PRO A 1 107 ? 14.297 -0.394 9.578 1 94.62 107 PRO A N 1
ATOM 831 C CA . PRO A 1 107 ? 12.836 -0.338 9.586 1 94.62 107 PRO A CA 1
ATOM 832 C C . PRO A 1 107 ? 12.297 1.068 9.344 1 94.62 107 PRO A C 1
ATOM 834 O O . PRO A 1 107 ? 11.172 1.228 8.859 1 94.62 107 PRO A O 1
ATOM 837 N N . ARG A 1 108 ? 13.086 2.115 9.648 1 97.19 108 ARG A N 1
ATOM 838 C CA . ARG A 1 108 ? 12.664 3.488 9.391 1 97.19 108 ARG A CA 1
ATOM 839 C C . ARG A 1 108 ? 12.508 3.738 7.891 1 97.19 108 ARG A C 1
ATOM 841 O O . ARG A 1 108 ? 11.586 4.445 7.469 1 97.19 108 ARG A O 1
ATOM 848 N N . LYS A 1 109 ? 13.352 3.129 7.047 1 97.75 109 LYS A N 1
ATOM 849 C CA . LYS A 1 109 ? 13.281 3.262 5.594 1 97.75 109 LYS A CA 1
ATOM 850 C C . LYS A 1 109 ? 12 2.637 5.051 1 97.75 109 LYS A C 1
ATOM 852 O O . LYS A 1 109 ? 11.32 3.232 4.211 1 97.75 109 LYS A O 1
ATOM 857 N N . ALA A 1 110 ? 11.68 1.427 5.566 1 97.06 110 ALA A N 1
ATOM 858 C CA . ALA A 1 110 ? 10.453 0.757 5.148 1 97.06 110 ALA A CA 1
ATOM 859 C C . ALA A 1 110 ? 9.227 1.592 5.504 1 97.06 110 ALA A C 1
ATOM 861 O O . ALA A 1 110 ? 8.328 1.776 4.672 1 97.06 110 ALA A O 1
ATOM 862 N N . ARG A 1 111 ? 9.258 2.111 6.684 1 97.12 111 ARG A N 1
ATOM 863 C CA . ARG A 1 111 ? 8.133 2.92 7.148 1 97.12 111 ARG A CA 1
ATOM 864 C C . ARG A 1 111 ? 7.953 4.156 6.277 1 97.12 111 ARG A C 1
ATOM 866 O O . ARG A 1 111 ? 6.836 4.473 5.859 1 97.12 111 ARG A O 1
ATOM 873 N N . VAL A 1 112 ? 8.969 4.855 5.977 1 97.56 112 VAL A N 1
ATOM 874 C CA . VAL A 1 112 ? 8.891 6.078 5.18 1 97.56 112 VAL A CA 1
ATOM 875 C C . VAL A 1 112 ? 8.477 5.738 3.752 1 97.56 112 VAL A C 1
ATOM 877 O O . VAL A 1 112 ? 7.547 6.344 3.211 1 97.56 112 VAL A O 1
ATOM 880 N N . ALA A 1 113 ? 9.07 4.707 3.174 1 97.75 113 ALA A N 1
ATOM 881 C CA . ALA A 1 113 ? 8.953 4.445 1.742 1 97.75 113 ALA A CA 1
ATOM 882 C C . ALA A 1 113 ? 7.668 3.691 1.423 1 97.75 113 ALA A C 1
ATOM 884 O O . ALA A 1 113 ? 7.156 3.768 0.302 1 97.75 113 ALA A O 1
ATOM 885 N N . LEU A 1 114 ? 7.109 2.965 2.418 1 97.38 114 LEU A N 1
ATOM 886 C CA . LEU A 1 114 ? 5.973 2.105 2.104 1 97.38 114 LEU A CA 1
ATOM 887 C C . LEU A 1 114 ? 4.703 2.617 2.771 1 97.38 114 LEU A C 1
ATOM 889 O O . LEU A 1 114 ? 3.598 2.205 2.412 1 97.38 114 LEU A O 1
ATOM 893 N N . VAL A 1 115 ? 4.855 3.562 3.705 1 97.31 115 VAL A N 1
ATOM 894 C CA . VAL A 1 115 ? 3.688 3.975 4.477 1 97.31 115 VAL A CA 1
ATOM 895 C C . VAL A 1 115 ? 3.559 5.496 4.441 1 97.31 115 VAL A C 1
ATOM 897 O O . VAL A 1 115 ? 2.553 6.031 3.969 1 97.31 115 VAL A O 1
ATOM 900 N N . GLU A 1 116 ? 4.609 6.199 4.801 1 97.19 116 GLU A N 1
ATOM 901 C CA . GLU A 1 116 ? 4.473 7.617 5.109 1 97.19 116 GLU A CA 1
ATOM 902 C C . GLU A 1 116 ? 4.312 8.445 3.84 1 97.19 116 GLU A C 1
ATOM 904 O O . GLU A 1 116 ? 3.707 9.523 3.869 1 97.19 116 GLU A O 1
ATOM 909 N N . VAL A 1 117 ? 4.766 7.922 2.738 1 97.44 117 VAL A N 1
ATOM 910 C CA . VAL A 1 117 ? 4.684 8.68 1.495 1 97.44 117 VAL A CA 1
ATOM 911 C C . VAL A 1 117 ? 3.299 8.516 0.875 1 97.44 117 VAL A C 1
ATOM 913 O O . VAL A 1 117 ? 2.891 9.305 0.024 1 97.44 117 VAL A O 1
ATOM 916 N N . VAL A 1 118 ? 2.584 7.488 1.232 1 97.12 118 VAL A N 1
ATOM 917 C CA . VAL A 1 118 ? 1.303 7.176 0.609 1 97.12 118 VAL A CA 1
ATOM 918 C C . VAL A 1 118 ? 0.241 8.164 1.089 1 97.12 118 VAL A C 1
ATOM 920 O O . VAL A 1 118 ? -0.024 8.266 2.289 1 97.12 118 VAL A O 1
ATOM 923 N N . GLY A 1 119 ? -0.336 8.961 0.202 1 94.12 119 GLY A N 1
ATOM 924 C CA . GLY A 1 119 ? -1.376 9.914 0.544 1 94.12 119 GLY A CA 1
ATOM 925 C C . GLY A 1 119 ? -0.848 11.133 1.275 1 94.12 119 GLY A C 1
ATOM 926 O O . GLY A 1 119 ? -1.61 11.852 1.923 1 94.12 119 GLY A O 1
ATOM 927 N N . ALA A 1 120 ? 0.449 11.406 1.19 1 95.25 120 ALA A N 1
ATOM 928 C CA . ALA A 1 120 ? 1.087 12.461 1.977 1 95.25 120 ALA A CA 1
ATOM 929 C C . ALA A 1 120 ? 0.814 13.836 1.373 1 95.25 120 ALA A C 1
ATOM 931 O O . ALA A 1 120 ? 1.084 14.859 2.002 1 95.25 120 ALA A O 1
ATOM 932 N N . GLY A 1 121 ? 0.256 13.875 0.184 1 93.31 121 GLY A N 1
ATOM 933 C CA . GLY A 1 121 ? -0.014 15.094 -0.565 1 93.31 121 GLY A CA 1
ATOM 934 C C . GLY A 1 121 ? 0.074 14.898 -2.068 1 93.31 121 GLY A C 1
ATOM 935 O O . GLY A 1 121 ? 0.609 13.891 -2.539 1 93.31 121 GLY A O 1
ATOM 936 N N . PRO A 1 122 ? -0.428 15.852 -2.779 1 93.5 122 PRO A N 1
ATOM 937 C CA . PRO A 1 122 ? -0.499 15.688 -4.23 1 93.5 122 PRO A CA 1
ATOM 938 C C . PRO A 1 122 ? 0.878 15.555 -4.879 1 93.5 122 PRO A C 1
ATOM 940 O O . PRO A 1 122 ? 1.067 14.742 -5.781 1 93.5 122 PRO A O 1
ATOM 943 N N . LYS A 1 123 ? 1.77 16.359 -4.453 1 95.44 123 LYS A N 1
ATOM 944 C CA . LYS A 1 123 ? 3.111 16.328 -5.031 1 95.44 123 LYS A CA 1
ATOM 945 C C . LYS A 1 123 ? 3.809 15 -4.727 1 95.44 123 LYS A C 1
ATOM 947 O O . LYS A 1 123 ? 4.434 14.406 -5.609 1 95.44 123 LYS A O 1
ATOM 952 N N . VAL A 1 124 ? 3.697 14.531 -3.521 1 96.75 124 VAL A N 1
ATOM 953 C CA . VAL A 1 124 ? 4.32 13.273 -3.107 1 96.75 124 VAL A CA 1
ATOM 954 C C . VAL A 1 124 ? 3.666 12.109 -3.842 1 96.75 124 VAL A C 1
ATOM 956 O O . VAL A 1 124 ? 4.355 11.203 -4.324 1 96.75 124 VAL A O 1
ATOM 959 N N . GLU A 1 125 ? 2.369 12.125 -3.955 1 95.25 125 GLU A N 1
ATOM 960 C CA . GLU A 1 125 ? 1.654 11.047 -4.637 1 95.25 125 GLU A CA 1
ATOM 961 C C . GLU A 1 125 ? 2.031 10.984 -6.113 1 95.25 125 GLU A C 1
ATOM 963 O O . GLU A 1 125 ? 2.207 9.898 -6.668 1 95.25 125 GLU A O 1
ATOM 968 N N . LYS A 1 126 ? 2.119 12.117 -6.742 1 95.62 126 LYS A N 1
ATOM 969 C CA . LYS A 1 126 ? 2.555 12.164 -8.133 1 95.62 126 LYS A CA 1
ATOM 970 C C . LYS A 1 126 ? 3.932 11.523 -8.305 1 95.62 126 LYS A C 1
ATOM 972 O O . LYS A 1 126 ? 4.156 10.75 -9.234 1 95.62 126 LYS A O 1
ATOM 977 N N . PHE A 1 127 ? 4.785 11.906 -7.426 1 98 127 PHE A N 1
ATOM 978 C CA . PHE A 1 127 ? 6.137 11.359 -7.469 1 98 127 PHE A CA 1
ATOM 979 C C . PHE A 1 127 ? 6.129 9.859 -7.203 1 98 127 PHE A C 1
ATOM 981 O O . PHE A 1 127 ? 6.855 9.109 -7.855 1 98 127 PHE A O 1
ATOM 988 N N . ARG A 1 128 ? 5.375 9.383 -6.273 1 97.31 128 ARG A N 1
ATOM 989 C CA . ARG A 1 128 ? 5.223 7.961 -5.988 1 97.31 128 ARG A CA 1
ATOM 990 C C . ARG A 1 128 ? 4.762 7.203 -7.227 1 97.31 128 ARG A C 1
ATOM 992 O O . ARG A 1 128 ? 5.285 6.129 -7.535 1 97.31 128 ARG A O 1
ATOM 999 N N . LEU A 1 129 ? 3.82 7.742 -7.961 1 96.12 129 LEU A N 1
ATOM 1000 C CA . LEU A 1 129 ? 3.318 7.113 -9.172 1 96.12 129 LEU A CA 1
ATOM 1001 C C . LEU A 1 129 ? 4.402 7.059 -10.25 1 96.12 129 LEU A C 1
ATOM 1003 O O . LEU A 1 129 ? 4.496 6.082 -10.992 1 96.12 129 LEU A O 1
ATOM 1007 N N . GLU A 1 130 ? 5.172 8.078 -10.312 1 97.75 130 GLU A N 1
ATOM 1008 C CA . GLU A 1 130 ? 6.293 8.086 -11.242 1 97.75 130 GLU A CA 1
ATOM 1009 C C . GLU A 1 130 ? 7.289 6.977 -10.914 1 97.75 130 GLU A C 1
ATOM 1011 O O . GLU A 1 130 ? 7.766 6.277 -11.812 1 97.75 130 GLU A O 1
ATOM 1016 N N . LEU A 1 131 ? 7.578 6.836 -9.688 1 98.19 131 LEU A N 1
ATOM 1017 C CA . LEU A 1 131 ? 8.539 5.812 -9.289 1 98.19 131 LEU A CA 1
ATOM 1018 C C . LEU A 1 131 ? 7.941 4.418 -9.453 1 98.19 131 LEU A C 1
ATOM 1020 O O . LEU A 1 131 ? 8.656 3.467 -9.773 1 98.19 131 LEU A O 1
ATOM 1024 N N . ARG A 1 132 ? 6.641 4.266 -9.25 1 97.5 132 ARG A N 1
ATOM 1025 C CA . ARG A 1 132 ? 5.965 3.008 -9.555 1 97.5 132 ARG A CA 1
ATOM 1026 C C . ARG A 1 132 ? 6.156 2.623 -11.016 1 97.5 132 ARG A C 1
ATOM 1028 O O . ARG A 1 132 ? 6.398 1.455 -11.328 1 97.5 132 ARG A O 1
ATOM 1035 N N . ARG A 1 133 ? 6.07 3.6 -11.883 1 97.12 133 ARG A N 1
ATOM 1036 C CA . ARG A 1 133 ? 6.262 3.35 -13.312 1 97.12 133 ARG A CA 1
ATOM 1037 C C . ARG A 1 133 ? 7.691 2.914 -13.602 1 97.12 133 ARG A C 1
ATOM 1039 O O . ARG A 1 133 ? 7.922 2.02 -14.422 1 97.12 133 ARG A O 1
ATOM 1046 N N . VAL A 1 134 ? 8.609 3.557 -12.938 1 98.25 134 VAL A N 1
ATOM 1047 C CA . VAL A 1 134 ? 10.016 3.203 -13.125 1 98.25 134 VAL A CA 1
ATOM 1048 C C . VAL A 1 134 ? 10.242 1.757 -12.688 1 98.25 134 VAL A C 1
ATOM 1050 O O . VAL A 1 134 ? 10.875 0.979 -13.406 1 98.25 134 VAL A O 1
ATOM 1053 N N . TRP A 1 135 ? 9.758 1.332 -11.555 1 98.38 135 TRP A N 1
ATOM 1054 C CA . TRP A 1 135 ? 9.82 -0.051 -11.094 1 98.38 135 TRP A CA 1
ATOM 1055 C C . TRP A 1 135 ? 9.141 -0.988 -12.086 1 98.38 135 TRP A C 1
ATOM 1057 O O . TRP A 1 135 ? 9.672 -2.051 -12.414 1 98.38 135 TRP A O 1
ATOM 1067 N N . GLY A 1 136 ? 7.961 -0.559 -12.516 1 97.81 136 GLY A N 1
ATOM 1068 C CA . GLY A 1 136 ? 7.227 -1.349 -13.492 1 97.81 136 GLY A CA 1
ATOM 1069 C C . GLY A 1 136 ? 8.031 -1.641 -14.75 1 97.81 136 GLY A C 1
ATOM 1070 O O . GLY A 1 136 ? 8.07 -2.781 -15.211 1 97.81 136 GLY A O 1
ATOM 1071 N N . SER A 1 137 ? 8.656 -0.61 -15.227 1 97.25 137 SER A N 1
ATOM 1072 C CA . SER A 1 137 ? 9.453 -0.756 -16.438 1 97.25 137 SER A CA 1
ATOM 1073 C C . SER A 1 137 ? 10.641 -1.678 -16.219 1 97.25 137 SER A C 1
ATOM 1075 O O . SER A 1 137 ? 10.938 -2.535 -17.047 1 97.25 137 SER A O 1
ATOM 1077 N N . LEU A 1 138 ? 11.328 -1.495 -15.109 1 97.56 138 LEU A N 1
ATOM 1078 C CA . LEU A 1 138 ? 12.477 -2.32 -14.773 1 97.56 138 LEU A CA 1
ATOM 1079 C C . LEU A 1 138 ? 12.094 -3.793 -14.695 1 97.56 138 LEU A C 1
ATOM 1081 O O . LEU A 1 138 ? 12.742 -4.645 -15.305 1 97.56 138 LEU A O 1
ATOM 1085 N N . LEU A 1 139 ? 11.047 -4.121 -14.047 1 97.44 139 LEU A N 1
ATOM 1086 C CA . LEU A 1 139 ? 10.641 -5.504 -13.812 1 97.44 139 LEU A CA 1
ATOM 1087 C C . LEU A 1 139 ? 10.023 -6.109 -15.062 1 97.44 139 LEU A C 1
ATOM 1089 O O . LEU A 1 139 ? 10.203 -7.297 -15.344 1 97.44 139 LEU A O 1
ATOM 1093 N N . ALA A 1 140 ? 9.242 -5.266 -15.781 1 96.31 140 ALA A N 1
ATOM 1094 C CA . ALA A 1 140 ? 8.703 -5.746 -17.062 1 96.31 140 ALA A CA 1
ATOM 1095 C C . ALA A 1 140 ? 9.828 -6.102 -18.031 1 96.31 140 ALA A C 1
ATOM 1097 O O . ALA A 1 140 ? 9.742 -7.102 -18.734 1 96.31 140 ALA A O 1
ATOM 1098 N N . GLY A 1 141 ? 10.844 -5.238 -18.062 1 94.94 141 GLY A N 1
ATOM 1099 C CA . GLY A 1 141 ? 12.008 -5.543 -18.891 1 94.94 141 GLY A CA 1
ATOM 1100 C C . GLY A 1 141 ? 12.68 -6.852 -18.5 1 94.94 141 GLY A C 1
ATOM 1101 O O . GLY A 1 141 ? 13.031 -7.645 -19.375 1 94.94 141 GLY A O 1
ATOM 1102 N N . ALA A 1 142 ? 12.836 -7.074 -17.219 1 94.56 142 ALA A N 1
ATOM 1103 C CA . ALA A 1 142 ? 13.414 -8.328 -16.75 1 94.56 142 ALA A CA 1
ATOM 1104 C C . ALA A 1 142 ? 12.547 -9.516 -17.141 1 94.56 142 ALA A C 1
ATOM 1106 O O . ALA A 1 142 ? 13.062 -10.57 -17.547 1 94.56 142 ALA A O 1
ATOM 1107 N N . ALA A 1 143 ? 11.234 -9.391 -17.016 1 94.69 143 ALA A N 1
ATOM 1108 C CA . ALA A 1 143 ? 10.312 -10.461 -17.406 1 94.69 143 ALA A CA 1
ATOM 1109 C C . ALA A 1 143 ? 10.391 -10.734 -18.906 1 94.69 143 ALA A C 1
ATOM 1111 O O . ALA A 1 143 ? 10.367 -11.891 -19.328 1 94.69 143 ALA A O 1
ATOM 1112 N N . GLU A 1 144 ? 10.469 -9.695 -19.656 1 93.94 144 GLU A N 1
ATOM 1113 C CA . GLU A 1 144 ? 10.594 -9.844 -21.109 1 93.94 144 GLU A CA 1
ATOM 1114 C C . GLU A 1 144 ? 11.875 -10.594 -21.469 1 93.94 144 GLU A C 1
ATOM 1116 O O . GLU A 1 144 ? 11.859 -11.453 -22.359 1 93.94 144 GLU A O 1
ATOM 1121 N N . ASP A 1 145 ? 12.914 -10.234 -20.859 1 91.69 145 ASP A N 1
ATOM 1122 C CA . ASP A 1 145 ? 14.18 -10.93 -21.078 1 91.69 145 ASP A CA 1
ATOM 1123 C C . ASP A 1 145 ? 14.062 -12.414 -20.766 1 91.69 145 ASP A C 1
ATOM 1125 O O . ASP A 1 145 ? 14.539 -13.266 -21.516 1 91.69 145 ASP A O 1
ATOM 1129 N N . ALA A 1 146 ? 13.453 -12.719 -19.641 1 91.69 146 ALA A N 1
ATOM 1130 C CA . ALA A 1 146 ? 13.258 -14.109 -19.234 1 91.69 146 ALA A CA 1
ATOM 1131 C C . ALA A 1 146 ? 12.375 -14.844 -20.234 1 91.69 146 ALA A C 1
ATOM 1133 O O . ALA A 1 146 ? 12.594 -16.031 -20.516 1 91.69 146 ALA A O 1
ATOM 1134 N N . ALA A 1 147 ? 11.383 -14.156 -20.781 1 93.56 147 ALA A N 1
ATOM 1135 C CA . ALA A 1 147 ? 10.492 -14.742 -21.766 1 93.56 147 ALA A CA 1
ATOM 1136 C C . ALA A 1 147 ? 11.242 -15.055 -23.062 1 93.56 147 ALA A C 1
ATOM 1138 O O . ALA A 1 147 ? 11.023 -16.094 -23.672 1 93.56 147 ALA A O 1
ATOM 1139 N N . LEU A 1 148 ? 12.086 -14.164 -23.453 1 91.44 148 LEU A N 1
ATOM 1140 C CA . LEU A 1 148 ? 12.891 -14.352 -24.656 1 91.44 148 LEU A CA 1
ATOM 1141 C C . LEU A 1 148 ? 13.789 -15.57 -24.516 1 91.44 148 LEU A C 1
ATOM 1143 O O . LEU A 1 148 ? 14.078 -16.25 -25.516 1 91.44 148 LEU A O 1
ATOM 1147 N N . GLN A 1 149 ? 14.164 -15.906 -23.328 1 90.44 149 GLN A N 1
ATOM 1148 C CA . GLN A 1 149 ? 15.016 -17.062 -23.062 1 90.44 149 GLN A CA 1
ATOM 1149 C C . GLN A 1 149 ? 14.188 -18.328 -22.891 1 90.44 149 GLN A C 1
ATOM 1151 O O . GLN A 1 149 ? 14.742 -19.406 -22.641 1 90.44 149 GLN A O 1
ATOM 1156 N N . GLY A 1 150 ? 12.883 -18.172 -22.969 1 91.06 150 GLY A N 1
ATOM 1157 C CA . GLY A 1 150 ? 11.984 -19.328 -22.922 1 91.06 150 GLY A CA 1
ATOM 1158 C C . GLY A 1 150 ? 11.734 -19.812 -21.5 1 91.06 150 GLY A C 1
ATOM 1159 O O . GLY A 1 150 ? 11.242 -20.922 -21.297 1 91.06 150 GLY A O 1
ATOM 1160 N N . GLU A 1 151 ? 12.055 -18.953 -20.531 1 90.25 151 GLU A N 1
ATOM 1161 C CA . GLU A 1 151 ? 11.945 -19.375 -19.141 1 90.25 151 GLU A CA 1
ATOM 1162 C C . GLU A 1 151 ? 10.547 -19.125 -18.594 1 90.25 151 GLU A C 1
ATOM 1164 O O . GLU A 1 151 ? 10.133 -19.734 -17.609 1 90.25 151 GLU A O 1
ATOM 1169 N N . ILE A 1 152 ? 9.93 -18.109 -19.156 1 91.94 152 ILE A N 1
ATOM 1170 C CA . ILE A 1 152 ? 8.555 -17.797 -18.797 1 91.94 152 ILE A CA 1
ATOM 1171 C C . ILE A 1 152 ? 7.75 -17.484 -20.047 1 91.94 152 ILE A C 1
ATOM 1173 O O . ILE A 1 152 ? 8.32 -17.203 -21.109 1 91.94 152 ILE A O 1
ATOM 1177 N N . PRO A 1 153 ? 6.43 -17.672 -20 1 91.88 153 PRO A N 1
ATOM 1178 C CA . PRO A 1 153 ? 5.625 -17.406 -21.188 1 91.88 153 PRO A CA 1
ATOM 1179 C C . PRO A 1 153 ? 5.664 -15.938 -21.609 1 91.88 153 PRO A C 1
ATOM 1181 O O . PRO A 1 153 ? 5.855 -15.055 -20.766 1 91.88 153 PRO A O 1
ATOM 1184 N N . THR A 1 154 ? 5.465 -15.734 -22.891 1 90.62 154 THR A N 1
ATOM 1185 C CA . THR A 1 154 ? 5.355 -14.367 -23.375 1 90.62 154 THR A CA 1
ATOM 1186 C C . THR A 1 154 ? 3.998 -13.773 -23.016 1 90.62 154 THR A C 1
ATOM 1188 O O . THR A 1 154 ? 3.039 -14.5 -22.766 1 90.62 154 THR A O 1
ATOM 1191 N N . GLY A 1 155 ? 4.016 -12.461 -22.891 1 88.81 155 GLY A N 1
ATOM 1192 C CA . GLY A 1 155 ? 2.742 -11.812 -22.625 1 88.81 155 GLY A CA 1
ATOM 1193 C C . GLY A 1 155 ? 2.889 -10.383 -22.156 1 88.81 155 GLY A C 1
ATOM 1194 O O . GLY A 1 155 ? 3.984 -9.82 -22.203 1 88.81 155 GLY A O 1
ATOM 1195 N N . ASP A 1 156 ? 1.73 -9.773 -21.75 1 86.88 156 ASP A N 1
ATOM 1196 C CA . ASP A 1 156 ? 1.712 -8.445 -21.141 1 86.88 156 ASP A CA 1
ATOM 1197 C C . ASP A 1 156 ? 2.018 -8.523 -19.656 1 86.88 156 ASP A C 1
ATOM 1199 O O . ASP A 1 156 ? 1.269 -9.141 -18.891 1 86.88 156 ASP A O 1
ATOM 1203 N N . TYR A 1 157 ? 3.148 -7.875 -19.312 1 93.5 157 TYR A N 1
ATOM 1204 C CA . TYR A 1 157 ? 3.637 -8.055 -17.953 1 93.5 157 TYR A CA 1
ATOM 1205 C C . TYR A 1 157 ? 3.275 -6.852 -17.078 1 93.5 157 TYR A C 1
ATOM 1207 O O . TYR A 1 157 ? 3.494 -6.867 -15.875 1 93.5 157 TYR A O 1
ATOM 1215 N N . GLU A 1 158 ? 2.674 -5.863 -17.703 1 93.44 158 GLU A N 1
ATOM 1216 C CA . GLU A 1 158 ? 2.479 -4.609 -16.969 1 93.44 158 GLU A CA 1
ATOM 1217 C C . GLU A 1 158 ? 1.639 -4.82 -15.719 1 93.44 158 GLU A C 1
ATOM 1219 O O . GLU A 1 158 ? 2.07 -4.488 -14.609 1 93.44 158 GLU A O 1
ATOM 1224 N N . MET A 1 159 ? 0.506 -5.43 -15.852 1 94.88 159 MET A N 1
ATOM 1225 C CA . MET A 1 159 ? -0.367 -5.648 -14.703 1 94.88 159 MET A CA 1
ATOM 1226 C C . MET A 1 159 ? 0.226 -6.691 -13.758 1 94.88 159 MET A C 1
ATOM 1228 O O . MET A 1 159 ? 0.081 -6.586 -12.539 1 94.88 159 MET A O 1
ATOM 1232 N N . ARG A 1 160 ? 0.871 -7.711 -14.312 1 96.12 160 ARG A N 1
ATOM 1233 C CA . ARG A 1 160 ? 1.506 -8.742 -13.508 1 96.12 160 ARG A CA 1
ATOM 1234 C C . ARG A 1 160 ? 2.611 -8.156 -12.633 1 96.12 160 ARG A C 1
ATOM 1236 O O . ARG A 1 160 ? 2.732 -8.508 -11.461 1 96.12 160 ARG A O 1
ATOM 1243 N N . VAL A 1 161 ? 3.326 -7.266 -13.219 1 96.81 161 VAL A N 1
ATOM 1244 C CA . VAL A 1 161 ? 4.414 -6.613 -12.5 1 96.81 161 VAL A CA 1
ATOM 1245 C C . VAL A 1 161 ? 3.844 -5.734 -11.383 1 96.81 161 VAL A C 1
ATOM 1247 O O . VAL A 1 161 ? 4.41 -5.664 -10.289 1 96.81 161 VAL A O 1
ATOM 1250 N N . LEU A 1 162 ? 2.725 -5.043 -11.617 1 97 162 LEU A N 1
ATOM 1251 C CA . LEU A 1 162 ? 2.055 -4.273 -10.578 1 97 162 LEU A CA 1
ATOM 1252 C C . LEU A 1 162 ? 1.657 -5.164 -9.414 1 97 162 LEU A C 1
ATOM 1254 O O . LEU A 1 162 ? 1.829 -4.785 -8.25 1 97 162 LEU A O 1
ATOM 1258 N N . ALA A 1 163 ? 1.124 -6.316 -9.727 1 97.56 163 ALA A N 1
ATOM 1259 C CA . ALA A 1 163 ? 0.765 -7.285 -8.688 1 97.56 163 ALA A CA 1
ATOM 1260 C C . ALA A 1 163 ? 1.988 -7.699 -7.879 1 97.56 163 ALA A C 1
ATOM 1262 O O . ALA A 1 163 ? 1.918 -7.812 -6.652 1 97.56 163 ALA A O 1
ATOM 1263 N N . VAL A 1 164 ? 3.111 -7.918 -8.555 1 98 164 VAL A N 1
ATOM 1264 C CA . VAL A 1 164 ? 4.355 -8.312 -7.902 1 98 164 VAL A CA 1
ATOM 1265 C C . VAL A 1 164 ? 4.824 -7.199 -6.969 1 98 164 VAL A C 1
ATOM 1267 O O . VAL A 1 164 ? 5.168 -7.453 -5.812 1 98 164 VAL A O 1
ATOM 1270 N N . ILE A 1 165 ? 4.82 -5.957 -7.465 1 98.38 165 ILE A N 1
ATOM 1271 C CA . ILE A 1 165 ? 5.223 -4.816 -6.648 1 98.38 165 ILE A CA 1
ATOM 1272 C C . ILE A 1 165 ? 4.352 -4.738 -5.398 1 98.38 165 ILE A C 1
ATOM 1274 O O . ILE A 1 165 ? 4.859 -4.594 -4.285 1 98.38 165 ILE A O 1
ATOM 1278 N N . GLY A 1 166 ? 3.057 -4.863 -5.582 1 98.31 166 GLY A N 1
ATOM 1279 C CA . GLY A 1 166 ? 2.135 -4.84 -4.457 1 98.31 166 GLY A CA 1
ATOM 1280 C C . GLY A 1 166 ? 2.4 -5.938 -3.445 1 98.31 166 GLY A C 1
ATOM 1281 O O . GLY A 1 166 ? 2.455 -5.68 -2.24 1 98.31 166 GLY A O 1
ATOM 1282 N N . ALA A 1 167 ? 2.582 -7.145 -3.918 1 97.94 167 ALA A N 1
ATOM 1283 C CA . ALA A 1 167 ? 2.844 -8.297 -3.053 1 97.94 167 ALA A CA 1
ATOM 1284 C C . ALA A 1 167 ? 4.113 -8.086 -2.232 1 97.94 167 ALA A C 1
ATOM 1286 O O . ALA A 1 167 ? 4.102 -8.25 -1.01 1 97.94 167 ALA A O 1
ATOM 1287 N N . VAL A 1 168 ? 5.141 -7.688 -2.9 1 98.06 168 VAL A N 1
ATOM 1288 C CA . VAL A 1 168 ? 6.438 -7.543 -2.252 1 98.06 168 VAL A CA 1
ATOM 1289 C C . VAL A 1 168 ? 6.383 -6.41 -1.229 1 98.06 168 VAL A C 1
ATOM 1291 O O . VAL A 1 168 ? 6.793 -6.582 -0.08 1 98.06 168 VAL A O 1
ATOM 1294 N N . ASN A 1 169 ? 5.852 -5.234 -1.632 1 98.06 169 ASN A N 1
ATOM 1295 C CA . ASN A 1 169 ? 5.793 -4.086 -0.733 1 98.06 169 ASN A CA 1
ATOM 1296 C C . ASN A 1 169 ? 4.969 -4.391 0.515 1 98.06 169 ASN A C 1
ATOM 1298 O O . ASN A 1 169 ? 5.352 -4.016 1.624 1 98.06 169 ASN A O 1
ATOM 1302 N N . TYR A 1 170 ? 3.895 -5.059 0.355 1 97.44 170 TYR A N 1
ATOM 1303 C CA . TYR A 1 170 ? 3.008 -5.352 1.476 1 97.44 170 TYR A CA 1
ATOM 1304 C C . TYR A 1 170 ? 3.664 -6.32 2.451 1 97.44 170 TYR A C 1
ATOM 1306 O O . TYR A 1 170 ? 3.6 -6.125 3.668 1 97.44 170 TYR A O 1
ATOM 1314 N N . VAL A 1 171 ? 4.316 -7.34 1.973 1 96.81 171 VAL A N 1
ATOM 1315 C CA . VAL A 1 171 ? 5.004 -8.305 2.822 1 96.81 171 VAL A CA 1
ATOM 1316 C C . VAL A 1 171 ? 6.184 -7.637 3.521 1 96.81 171 VAL A C 1
ATOM 1318 O O . VAL A 1 171 ? 6.402 -7.84 4.719 1 96.81 171 VAL A O 1
ATOM 1321 N N . VAL A 1 172 ? 6.91 -6.844 2.795 1 96.88 172 VAL A N 1
ATOM 1322 C CA . VAL A 1 172 ? 8.086 -6.191 3.361 1 96.88 172 VAL A CA 1
ATOM 1323 C C . VAL A 1 172 ? 7.66 -5.195 4.438 1 96.88 172 VAL A C 1
ATOM 1325 O O . VAL A 1 172 ? 8.312 -5.078 5.477 1 96.88 172 VAL A O 1
ATOM 1328 N N . ASP A 1 173 ? 6.586 -4.453 4.172 1 96.12 173 ASP A N 1
ATOM 1329 C CA . ASP A 1 173 ? 6.051 -3.555 5.188 1 96.12 173 ASP A CA 1
ATOM 1330 C C . ASP A 1 173 ? 5.719 -4.312 6.473 1 96.12 173 ASP A C 1
ATOM 1332 O O . ASP A 1 173 ? 6.141 -3.916 7.559 1 96.12 173 ASP A O 1
ATOM 1336 N N . SER A 1 174 ? 5.004 -5.43 6.34 1 95.12 174 SER A N 1
ATOM 1337 C CA . SER A 1 174 ? 4.648 -6.254 7.492 1 95.12 174 SER A CA 1
ATOM 1338 C C . SER A 1 174 ? 5.895 -6.812 8.172 1 95.12 174 SER A C 1
ATOM 1340 O O . SER A 1 174 ? 6.012 -6.766 9.398 1 95.12 174 SER A O 1
ATOM 1342 N N . TRP A 1 175 ? 6.797 -7.305 7.406 1 95.31 175 TRP A N 1
ATOM 1343 C CA . TRP A 1 175 ? 8.016 -7.945 7.895 1 95.31 175 TRP A CA 1
ATOM 1344 C C . TRP A 1 175 ? 8.883 -6.949 8.656 1 95.31 175 TRP A C 1
ATOM 1346 O O . TRP A 1 175 ? 9.43 -7.273 9.711 1 95.31 175 TRP A O 1
ATOM 1356 N N . SER A 1 176 ? 8.992 -5.766 8.188 1 93.31 176 SER A N 1
ATOM 1357 C CA . SER A 1 176 ? 9.906 -4.766 8.727 1 93.31 176 SER A CA 1
ATOM 1358 C C . SER A 1 176 ? 9.484 -4.332 10.125 1 93.31 176 SER A C 1
ATOM 1360 O O . SER A 1 176 ? 10.328 -3.938 10.938 1 93.31 176 SER A O 1
ATOM 1362 N N . GLY A 1 177 ? 8.195 -4.402 10.422 1 88.81 177 GLY A N 1
ATOM 1363 C CA . GLY A 1 177 ? 7.695 -3.967 11.719 1 88.81 177 GLY A CA 1
ATOM 1364 C C . GLY A 1 177 ? 7.41 -5.117 12.664 1 88.81 177 GLY A C 1
ATOM 1365 O O . GLY A 1 177 ? 6.973 -4.902 13.797 1 88.81 177 GLY A O 1
ATOM 1366 N N . SER A 1 178 ? 7.695 -6.27 12.234 1 91.06 178 SER A N 1
ATOM 1367 C CA . SER A 1 178 ? 7.363 -7.438 13.039 1 91.06 178 SER A CA 1
ATOM 1368 C C . SER A 1 178 ? 8.383 -7.648 14.156 1 91.06 178 SER A C 1
ATOM 1370 O O . SER A 1 178 ? 9.57 -7.387 13.969 1 91.06 178 SER A O 1
ATOM 1372 N N . ASP A 1 179 ? 7.836 -8.125 15.289 1 90.62 179 ASP A N 1
ATOM 1373 C CA . ASP A 1 179 ? 8.664 -8.508 16.422 1 90.62 179 ASP A CA 1
ATOM 1374 C C . ASP A 1 179 ? 8.109 -9.758 17.109 1 90.62 179 ASP A C 1
ATOM 1376 O O . ASP A 1 179 ? 7.051 -9.703 17.75 1 90.62 179 ASP A O 1
ATOM 1380 N N . PRO A 1 180 ? 8.711 -10.977 17.047 1 92.44 180 PRO A N 1
ATOM 1381 C CA . PRO A 1 180 ? 9.992 -11.148 16.375 1 92.44 180 PRO A CA 1
ATOM 1382 C C . PRO A 1 180 ? 9.859 -11.133 14.852 1 92.44 180 PRO A C 1
ATOM 1384 O O . PRO A 1 180 ? 8.781 -11.406 14.32 1 92.44 180 PRO A O 1
ATOM 1387 N N . ARG A 1 181 ? 10.984 -10.797 14.172 1 90.44 181 ARG A N 1
ATOM 1388 C CA . ARG A 1 181 ? 11.023 -10.766 12.711 1 90.44 181 ARG A CA 1
ATOM 1389 C C . ARG A 1 181 ? 11.258 -12.156 12.141 1 90.44 181 ARG A C 1
ATOM 1391 O O . ARG A 1 181 ? 12.195 -12.852 12.555 1 90.44 181 ARG A O 1
ATOM 1398 N N . PRO A 1 182 ? 10.336 -12.602 11.219 1 92.94 182 PRO A N 1
ATOM 1399 C CA . PRO A 1 182 ? 10.609 -13.875 10.539 1 92.94 182 PRO A CA 1
ATOM 1400 C C . PRO A 1 182 ? 11.961 -13.883 9.828 1 92.94 182 PRO A C 1
ATOM 1402 O O . PRO A 1 182 ? 12.469 -12.828 9.438 1 92.94 182 PRO A O 1
ATOM 1405 N N . PRO A 1 183 ? 12.539 -15.125 9.734 1 95.12 183 PRO A N 1
ATOM 1406 C CA . PRO A 1 183 ? 13.797 -15.219 8.992 1 95.12 183 PRO A CA 1
ATOM 1407 C C . PRO A 1 183 ? 13.664 -14.734 7.547 1 95.12 183 PRO A C 1
ATOM 1409 O O . PRO A 1 183 ? 12.672 -15.031 6.879 1 95.12 183 PRO A O 1
ATOM 1412 N N . LEU A 1 184 ? 14.688 -13.984 7.156 1 95.25 184 LEU A N 1
ATOM 1413 C CA . LEU A 1 184 ? 14.688 -13.406 5.82 1 95.25 184 LEU A CA 1
ATOM 1414 C C . LEU A 1 184 ? 14.508 -14.484 4.758 1 95.25 184 LEU A C 1
ATOM 1416 O O . LEU A 1 184 ? 13.797 -14.289 3.775 1 95.25 184 LEU A O 1
ATOM 1420 N N . ASP A 1 185 ? 15.094 -15.664 4.934 1 96.06 185 ASP A N 1
ATOM 1421 C CA . ASP A 1 185 ? 15.016 -16.75 3.957 1 96.06 185 ASP A CA 1
ATOM 1422 C C . ASP A 1 185 ? 13.578 -17.219 3.77 1 96.06 185 ASP A C 1
ATOM 1424 O O . ASP A 1 185 ? 13.188 -17.625 2.672 1 96.06 185 ASP A O 1
ATOM 1428 N N . ASP A 1 186 ? 12.805 -17.125 4.832 1 94.44 186 ASP A N 1
ATOM 1429 C CA . ASP A 1 186 ? 11.391 -17.5 4.734 1 94.44 186 ASP A CA 1
ATOM 1430 C C . ASP A 1 186 ? 10.625 -16.484 3.885 1 94.44 186 ASP A C 1
ATOM 1432 O O . ASP A 1 186 ? 9.781 -16.875 3.07 1 94.44 186 ASP A O 1
ATOM 1436 N N . VAL A 1 187 ? 10.93 -15.234 4.039 1 95.19 187 VAL A N 1
ATOM 1437 C CA . VAL A 1 187 ? 10.312 -14.164 3.271 1 95.19 187 VAL A CA 1
ATOM 1438 C C . VAL A 1 187 ? 10.641 -14.328 1.789 1 95.19 187 VAL A C 1
ATOM 1440 O O . VAL A 1 187 ? 9.75 -14.273 0.938 1 95.19 187 VAL A O 1
ATOM 1443 N N . ILE A 1 188 ? 11.914 -14.578 1.55 1 96.44 188 ILE A N 1
ATOM 1444 C CA . ILE A 1 188 ? 12.375 -14.727 0.175 1 96.44 188 ILE A CA 1
ATOM 1445 C C . ILE A 1 188 ? 11.703 -15.93 -0.475 1 96.44 188 ILE A C 1
ATOM 1447 O O . ILE A 1 188 ? 11.227 -15.844 -1.61 1 96.44 188 ILE A O 1
ATOM 1451 N N . ARG A 1 189 ? 11.664 -17.016 0.239 1 93.31 189 ARG A N 1
ATOM 1452 C CA . ARG A 1 189 ? 11.062 -18.234 -0.281 1 93.31 189 ARG A CA 1
ATOM 1453 C C . ARG A 1 189 ? 9.609 -18 -0.693 1 93.31 189 ARG A C 1
ATOM 1455 O O . ARG A 1 189 ? 9.203 -18.391 -1.794 1 93.31 189 ARG A O 1
ATOM 1462 N N . VAL A 1 190 ? 8.875 -17.344 0.166 1 93 190 VAL A N 1
ATOM 1463 C CA . VAL A 1 190 ? 7.461 -17.109 -0.098 1 93 190 VAL A CA 1
ATOM 1464 C C . VAL A 1 190 ? 7.305 -16.141 -1.266 1 93 190 VAL A C 1
ATOM 1466 O O . VAL A 1 190 ? 6.59 -16.422 -2.229 1 93 190 VAL A O 1
ATOM 1469 N N . LEU A 1 191 ? 7.996 -15.016 -1.266 1 96.31 191 LEU A N 1
ATOM 1470 C CA . LEU A 1 191 ? 7.848 -13.984 -2.285 1 96.31 191 LEU A CA 1
ATOM 1471 C C . LEU A 1 191 ? 8.312 -14.492 -3.645 1 96.31 191 LEU A C 1
ATOM 1473 O O . LEU A 1 191 ? 7.703 -14.188 -4.672 1 96.31 191 LEU A O 1
ATOM 1477 N N . SER A 1 192 ? 9.422 -15.297 -3.625 1 95.31 192 SER A N 1
ATOM 1478 C CA . SER A 1 192 ? 9.93 -15.82 -4.891 1 95.31 192 SER A CA 1
ATOM 1479 C C . SER A 1 192 ? 8.914 -16.734 -5.559 1 95.31 192 SER A C 1
ATOM 1481 O O . SER A 1 192 ? 8.734 -16.688 -6.777 1 95.31 192 SER A O 1
ATOM 1483 N N . ARG A 1 193 ? 8.281 -17.516 -4.801 1 91 193 ARG A N 1
ATOM 1484 C CA . ARG A 1 193 ? 7.281 -18.422 -5.348 1 91 193 ARG A CA 1
ATOM 1485 C C . ARG A 1 193 ? 6.059 -17.656 -5.836 1 91 193 ARG A C 1
ATOM 1487 O O . ARG A 1 193 ? 5.465 -18.016 -6.855 1 91 193 ARG A O 1
ATOM 1494 N N . VAL A 1 194 ? 5.641 -16.656 -5.078 1 92.75 194 VAL A N 1
ATOM 1495 C CA . VAL A 1 194 ? 4.531 -15.805 -5.496 1 92.75 194 VAL A CA 1
ATOM 1496 C C . VAL A 1 194 ? 4.875 -15.117 -6.816 1 92.75 194 VAL A C 1
ATOM 1498 O O . VAL A 1 194 ? 4.059 -15.102 -7.742 1 92.75 194 VAL A O 1
ATOM 1501 N N . ILE A 1 195 ? 6.082 -14.57 -6.953 1 96.31 195 ILE A N 1
ATOM 1502 C CA . ILE A 1 195 ? 6.531 -13.883 -8.156 1 96.31 195 ILE A CA 1
ATOM 1503 C C . ILE A 1 195 ? 6.574 -14.859 -9.328 1 96.31 195 ILE A C 1
ATOM 1505 O O . ILE A 1 195 ? 6.137 -14.531 -10.438 1 96.31 195 ILE A O 1
ATOM 1509 N N . MET A 1 196 ? 7.113 -16.047 -9.07 1 91.31 196 MET A N 1
ATOM 1510 C CA . MET A 1 196 ? 7.148 -17.062 -10.117 1 91.31 196 MET A CA 1
ATOM 1511 C C . MET A 1 196 ? 5.742 -17.375 -10.617 1 91.31 196 MET A C 1
ATOM 1513 O O . MET A 1 196 ? 5.527 -17.547 -11.812 1 91.31 196 MET A O 1
ATOM 1517 N N . GLY A 1 197 ? 4.797 -17.484 -9.672 1 87.69 197 GLY A N 1
ATOM 1518 C CA . GLY A 1 197 ? 3.408 -17.672 -10.055 1 87.69 197 GLY A CA 1
ATOM 1519 C C . GLY A 1 197 ? 2.873 -16.531 -10.914 1 87.69 197 GLY A C 1
ATOM 1520 O O . GLY A 1 197 ? 2.146 -16.766 -11.883 1 87.69 197 GLY A O 1
ATOM 1521 N N . ALA A 1 198 ? 3.258 -15.328 -10.617 1 91.38 198 ALA A N 1
ATOM 1522 C CA . ALA A 1 198 ? 2.795 -14.141 -11.336 1 91.38 198 ALA A CA 1
ATOM 1523 C C . ALA A 1 198 ? 3.367 -14.102 -12.75 1 91.38 198 ALA A C 1
ATOM 1525 O O . ALA A 1 198 ? 2.65 -13.805 -13.711 1 91.38 198 ALA A O 1
ATOM 1526 N N . VAL A 1 199 ? 4.605 -14.445 -12.883 1 90.56 199 VAL A N 1
ATOM 1527 C CA . VAL A 1 199 ? 5.23 -14.281 -14.188 1 90.56 199 VAL A CA 1
ATOM 1528 C C . VAL A 1 199 ? 4.859 -15.445 -15.094 1 90.56 199 VAL A C 1
ATOM 1530 O O . VAL A 1 199 ? 5.012 -15.367 -16.312 1 90.56 199 VAL A O 1
ATOM 1533 N N . ARG A 1 200 ? 4.367 -16.516 -14.531 1 83.44 200 ARG A N 1
ATOM 1534 C CA . ARG A 1 200 ? 3.943 -17.656 -15.336 1 83.44 200 ARG A CA 1
ATOM 1535 C C . ARG A 1 200 ? 2.451 -17.594 -15.641 1 83.44 200 ARG A C 1
ATOM 1537 O O . ARG A 1 200 ? 1.921 -18.438 -16.375 1 83.44 200 ARG A O 1
ATOM 1544 N N . ALA A 1 201 ? 1.781 -16.625 -15.07 1 76.75 201 ALA A N 1
ATOM 1545 C CA . ALA A 1 201 ? 0.332 -16.484 -15.195 1 76.75 201 ALA A CA 1
ATOM 1546 C C . ALA A 1 201 ? -0.063 -16.125 -16.625 1 76.75 201 ALA A C 1
ATOM 1548 O O . ALA A 1 201 ? 0.713 -15.492 -17.344 1 76.75 201 ALA A O 1
ATOM 1549 N N . MET B 1 1 ? -38.875 19.062 4.172 1 36.94 1 MET B N 1
ATOM 1550 C CA . MET B 1 1 ? -39.844 18.859 5.254 1 36.94 1 MET B CA 1
ATOM 1551 C C . MET B 1 1 ? -39.531 17.594 6.047 1 36.94 1 MET B C 1
ATOM 1553 O O . MET B 1 1 ? -39.812 16.484 5.598 1 36.94 1 MET B O 1
ATOM 1557 N N . TYR B 1 2 ? -38.5 17.547 6.812 1 49.5 2 TYR B N 1
ATOM 1558 C CA . TYR B 1 2 ? -38 16.625 7.812 1 49.5 2 TYR B CA 1
ATOM 1559 C C . TYR B 1 2 ? -39 16.406 8.938 1 49.5 2 TYR B C 1
ATOM 1561 O O . TYR B 1 2 ? -38.656 15.938 10.016 1 49.5 2 TYR B O 1
ATOM 1569 N N . ALA B 1 3 ? -40.219 16.969 8.836 1 53.31 3 ALA B N 1
ATOM 1570 C CA . ALA B 1 3 ? -41.188 17.141 9.93 1 53.31 3 ALA B CA 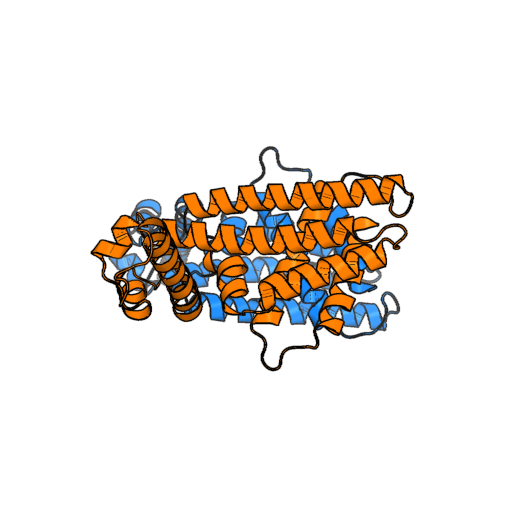1
ATOM 1571 C C . ALA B 1 3 ? -41.531 15.805 10.555 1 53.31 3 ALA B C 1
ATOM 1573 O O . ALA B 1 3 ? -41.75 15.711 11.766 1 53.31 3 ALA B O 1
ATOM 1574 N N . GLY B 1 4 ? -41.594 14.711 9.789 1 56.22 4 GLY B N 1
ATOM 1575 C CA . GLY B 1 4 ? -42.188 13.484 10.281 1 56.22 4 GLY B CA 1
ATOM 1576 C C . GLY B 1 4 ? -41.188 12.367 10.469 1 56.22 4 GLY B C 1
ATOM 1577 O O . GLY B 1 4 ? -41.531 11.227 10.781 1 56.22 4 GLY B O 1
ATOM 1578 N N . GLN B 1 5 ? -40.031 12.461 10.023 1 64.75 5 GLN B N 1
ATOM 1579 C CA . GLN B 1 5 ? -39.188 11.281 10.188 1 64.75 5 GLN B CA 1
ATOM 1580 C C . GLN B 1 5 ? -38.656 11.164 11.617 1 64.75 5 GLN B C 1
ATOM 1582 O O . GLN B 1 5 ? -38.281 12.172 12.227 1 64.75 5 GLN B O 1
ATOM 1587 N N . PRO B 1 6 ? -38.781 9.898 12.281 1 75.38 6 PRO B N 1
ATOM 1588 C CA . PRO B 1 6 ? -38.219 9.656 13.617 1 75.38 6 PRO B CA 1
ATOM 1589 C C . PRO B 1 6 ? -36.781 10.164 13.766 1 75.38 6 PRO B C 1
ATOM 1591 O O . PRO B 1 6 ? -36.062 10.234 12.781 1 75.38 6 PRO B O 1
ATOM 1594 N N . VAL B 1 7 ? -36.469 10.828 14.875 1 76.12 7 VAL B N 1
ATOM 1595 C CA . VAL B 1 7 ? -35.188 11.414 15.227 1 76.12 7 VAL B CA 1
ATOM 1596 C C . VAL B 1 7 ? -34.062 10.484 14.797 1 76.12 7 VAL B C 1
ATOM 1598 O O . VAL B 1 7 ? -33.062 10.938 14.258 1 76.12 7 VAL B O 1
ATOM 1601 N N . GLU B 1 8 ? -34.25 9.242 14.977 1 78.5 8 GLU B N 1
ATOM 1602 C CA . GLU B 1 8 ? -33.219 8.258 14.617 1 78.5 8 GLU B CA 1
ATOM 1603 C C . GLU B 1 8 ? -33 8.234 13.109 1 78.5 8 GLU B C 1
ATOM 1605 O O . GLU B 1 8 ? -31.859 8.062 12.648 1 78.5 8 GLU B O 1
ATOM 1610 N N . ASP B 1 9 ? -34 8.438 12.414 1 80.75 9 ASP B N 1
ATOM 1611 C CA . ASP B 1 9 ? -33.906 8.453 10.961 1 80.75 9 ASP B CA 1
ATOM 1612 C C . ASP B 1 9 ? -33.188 9.688 10.461 1 80.75 9 ASP B C 1
ATOM 1614 O O . ASP B 1 9 ? -32.375 9.609 9.523 1 80.75 9 ASP B O 1
ATOM 1618 N N . ARG B 1 10 ? -33.438 10.766 11.156 1 80.69 10 ARG B N 1
ATOM 1619 C CA . ARG B 1 10 ? -32.781 12.016 10.773 1 80.69 10 ARG B CA 1
ATOM 1620 C C . ARG B 1 10 ? -31.281 11.938 11.031 1 80.69 10 ARG B C 1
ATOM 1622 O O . ARG B 1 10 ? -30.484 12.43 10.234 1 80.69 10 ARG B O 1
ATOM 1629 N N . GLN B 1 11 ? -30.969 11.328 12.188 1 84.62 11 GLN B N 1
ATOM 1630 C CA . GLN B 1 11 ? -29.562 11.164 12.539 1 84.62 11 GLN B CA 1
ATOM 1631 C C . GLN B 1 11 ? -28.859 10.25 11.539 1 84.62 11 GLN B C 1
ATOM 1633 O O . GLN B 1 11 ? -27.719 10.516 11.141 1 84.62 11 GLN B O 1
ATOM 1638 N N . ARG B 1 12 ? -29.562 9.273 11.188 1 87.38 12 ARG B N 1
ATOM 1639 C CA . ARG B 1 12 ? -29 8.336 10.219 1 87.38 12 ARG B CA 1
ATOM 1640 C C . ARG B 1 12 ? -28.781 9.016 8.875 1 87.38 12 ARG B C 1
ATOM 1642 O O . ARG B 1 12 ? -27.766 8.781 8.219 1 87.38 12 ARG B O 1
ATOM 1649 N N . GLN B 1 13 ? -29.641 9.805 8.508 1 89.88 13 GLN B N 1
ATOM 1650 C CA . GLN B 1 13 ? -29.516 10.516 7.234 1 89.88 13 GLN B CA 1
ATOM 1651 C C . GLN B 1 13 ? -28.391 11.531 7.273 1 89.88 13 GLN B C 1
ATOM 1653 O O . GLN B 1 13 ? -27.641 11.68 6.301 1 89.88 13 GLN B O 1
ATOM 1658 N N . ARG B 1 14 ? -28.359 12.18 8.398 1 92.38 14 ARG B N 1
ATOM 1659 C CA . ARG B 1 14 ? -27.297 13.164 8.578 1 92.38 14 ARG B CA 1
ATOM 1660 C C . ARG B 1 14 ? -25.922 12.492 8.539 1 92.38 14 ARG B C 1
ATOM 1662 O O . ARG B 1 14 ? -25.016 12.969 7.855 1 92.38 14 ARG B O 1
ATOM 1669 N N . ARG B 1 15 ? -25.859 11.461 9.25 1 94.19 15 ARG B N 1
ATOM 1670 C CA . ARG B 1 15 ? -24.609 10.703 9.281 1 94.19 15 ARG B CA 1
ATOM 1671 C C . ARG B 1 15 ? -24.234 10.211 7.887 1 94.19 15 ARG B C 1
ATOM 1673 O O . ARG B 1 15 ? -23.062 10.312 7.477 1 94.19 15 ARG B O 1
ATOM 1680 N N . ALA B 1 16 ? -25.188 9.758 7.18 1 95.62 16 ALA B N 1
ATOM 1681 C CA . ALA B 1 16 ? -24.969 9.273 5.82 1 95.62 16 ALA B CA 1
ATOM 1682 C C . ALA B 1 16 ? -24.484 10.398 4.91 1 95.62 16 ALA B C 1
ATOM 1684 O O . ALA B 1 16 ? -23.625 10.188 4.051 1 95.62 16 ALA B O 1
ATOM 1685 N N . ARG B 1 17 ? -24.969 11.523 5.09 1 96.88 17 ARG B N 1
ATOM 1686 C CA . ARG B 1 17 ? -24.578 12.68 4.289 1 96.88 17 ARG B CA 1
ATOM 1687 C C . ARG B 1 17 ? -23.125 13.07 4.578 1 96.88 17 ARG B C 1
ATOM 1689 O O . ARG B 1 17 ? -22.375 13.406 3.662 1 96.88 17 ARG B O 1
ATOM 1696 N N . PHE B 1 18 ? -22.75 13.008 5.863 1 97.81 18 PHE B N 1
ATOM 1697 C CA . PHE B 1 18 ? -21.375 13.32 6.219 1 97.81 18 PHE B CA 1
ATOM 1698 C C . PHE B 1 18 ? -20.422 12.266 5.672 1 97.81 18 PHE B C 1
ATOM 1700 O O . PHE B 1 18 ? -19.328 12.594 5.207 1 97.81 18 PHE B O 1
ATOM 1707 N N . LEU B 1 19 ? -20.875 11.055 5.77 1 97.94 19 LEU B N 1
ATOM 1708 C CA . LEU B 1 19 ? -20.031 9.992 5.223 1 97.94 19 LEU B CA 1
ATOM 1709 C C . LEU B 1 19 ? -19.844 10.164 3.723 1 97.94 19 LEU B C 1
ATOM 1711 O O . LEU B 1 19 ? -18.719 10.031 3.215 1 97.94 19 LEU B O 1
ATOM 1715 N N . GLU B 1 20 ? -20.906 10.508 3 1 98 20 GLU B N 1
ATOM 1716 C CA . GLU B 1 20 ? -20.828 10.742 1.562 1 98 20 GLU B CA 1
ATOM 1717 C C . GLU B 1 20 ? -19.938 11.945 1.248 1 98 20 GLU B C 1
ATOM 1719 O O . GLU B 1 20 ? -19.109 11.891 0.327 1 98 20 GLU B O 1
ATOM 1724 N N . SER B 1 21 ? -20.094 12.961 1.983 1 98.44 21 SER B N 1
ATOM 1725 C CA . SER B 1 21 ? -19.266 14.148 1.792 1 98.44 21 SER B CA 1
ATOM 1726 C C . SER B 1 21 ? -17.797 13.859 2.117 1 98.44 21 SER B C 1
ATOM 1728 O O . SER B 1 21 ? -16.891 14.344 1.432 1 98.44 21 SER B O 1
ATOM 1730 N N . GLY B 1 22 ? -17.562 13.047 3.248 1 98.31 22 GLY B N 1
ATOM 1731 C CA . GLY B 1 22 ? -16.219 12.609 3.555 1 98.31 22 GLY B CA 1
ATOM 1732 C C . GLY B 1 22 ? -15.555 11.859 2.414 1 98.31 22 GLY B C 1
ATOM 1733 O O . GLY B 1 22 ? -14.398 12.109 2.08 1 98.31 22 GLY B O 1
ATOM 1734 N N . LEU B 1 23 ? -16.375 10.992 1.872 1 98.06 23 LEU B N 1
ATOM 1735 C CA . LEU B 1 23 ? -15.891 10.227 0.735 1 98.06 23 LEU B CA 1
ATOM 1736 C C . LEU B 1 23 ? -15.461 11.148 -0.403 1 98.06 23 LEU B C 1
ATOM 1738 O O . LEU B 1 23 ? -14.367 11 -0.952 1 98.06 23 LEU B O 1
ATOM 1742 N N . THR B 1 24 ? -16.203 12.141 -0.716 1 98.19 24 THR B N 1
ATOM 1743 C CA . THR B 1 24 ? -15.953 13.086 -1.798 1 98.19 24 THR B CA 1
ATOM 1744 C C . THR B 1 24 ? -14.742 13.961 -1.481 1 98.19 24 THR B C 1
ATOM 1746 O O . THR B 1 24 ? -13.82 14.062 -2.291 1 98.19 24 THR B O 1
ATOM 1749 N N . VAL B 1 25 ? -14.695 14.523 -0.322 1 98.44 25 VAL B N 1
ATOM 1750 C CA . VAL B 1 25 ? -13.68 15.5 0.052 1 98.44 25 VAL B CA 1
ATOM 1751 C C . VAL B 1 25 ? -12.336 14.812 0.236 1 98.44 25 VAL B C 1
ATOM 1753 O O . VAL B 1 25 ? -11.305 15.312 -0.224 1 98.44 25 VAL B O 1
ATOM 1756 N N . PHE B 1 26 ? -12.297 13.617 0.917 1 97.94 26 PHE B N 1
ATOM 1757 C CA . PHE B 1 26 ? -11.047 12.898 1.123 1 97.94 26 PHE B CA 1
ATOM 1758 C C . PHE B 1 26 ? -10.484 12.406 -0.203 1 97.94 26 PHE B C 1
ATOM 1760 O O . PHE B 1 26 ? -9.266 12.445 -0.417 1 97.94 26 PHE B O 1
ATOM 1767 N N . ALA B 1 27 ? -11.367 11.953 -1.05 1 96.38 27 ALA B N 1
ATOM 1768 C CA . ALA B 1 27 ? -10.898 11.461 -2.342 1 96.38 27 ALA B CA 1
ATOM 1769 C C . ALA B 1 27 ? -10.391 12.602 -3.213 1 96.38 27 ALA B C 1
ATOM 1771 O O . ALA B 1 27 ? -9.391 12.453 -3.924 1 96.38 27 ALA B O 1
ATOM 1772 N N . ARG B 1 28 ? -11 13.711 -3.189 1 95.38 28 ARG B N 1
ATOM 1773 C CA . ARG B 1 28 ? -10.688 14.852 -4.055 1 95.38 28 ARG B CA 1
ATOM 1774 C C . ARG B 1 28 ? -9.484 15.617 -3.535 1 95.38 28 ARG B C 1
ATOM 1776 O O . ARG B 1 28 ? -8.539 15.891 -4.285 1 95.38 28 ARG B O 1
ATOM 1783 N N . ASP B 1 29 ? -9.477 15.93 -2.234 1 95.38 29 ASP B N 1
ATOM 1784 C CA . ASP B 1 29 ? -8.484 16.844 -1.667 1 95.38 29 ASP B CA 1
ATOM 1785 C C . ASP B 1 29 ? -7.352 16.078 -0.992 1 95.38 29 ASP B C 1
ATOM 1787 O O . ASP B 1 29 ? -6.281 16.641 -0.74 1 95.38 29 ASP B O 1
ATOM 1791 N N . GLY B 1 30 ? -7.594 14.797 -0.778 1 95.81 30 GLY B N 1
ATOM 1792 C CA . GLY B 1 30 ? -6.707 14.078 0.125 1 95.81 30 GLY B CA 1
ATOM 1793 C C . GLY B 1 30 ? -7.012 14.336 1.589 1 95.81 30 GLY B C 1
ATOM 1794 O O . GLY B 1 30 ? -7.445 15.43 1.957 1 95.81 30 GLY B O 1
ATOM 1795 N N . TYR B 1 31 ? -6.77 13.414 2.408 1 96.19 31 TYR B N 1
ATOM 1796 C CA . TYR B 1 31 ? -7.062 13.539 3.832 1 96.19 31 TYR B CA 1
ATOM 1797 C C . TYR B 1 31 ? -6.238 14.656 4.461 1 96.19 31 TYR B C 1
ATOM 1799 O O . TYR B 1 31 ? -6.777 15.508 5.18 1 96.19 31 TYR B O 1
ATOM 1807 N N . ALA B 1 32 ? -4.977 14.656 4.148 1 90.44 32 ALA B N 1
ATOM 1808 C CA . ALA B 1 32 ? -4.051 15.602 4.77 1 90.44 32 ALA B CA 1
ATOM 1809 C C . ALA B 1 32 ? -4.461 17.047 4.48 1 90.44 32 ALA B C 1
ATOM 1811 O O . ALA B 1 32 ? -4.262 17.938 5.312 1 90.44 32 ALA B O 1
ATOM 1812 N N . ASN B 1 33 ? -5.109 17.266 3.348 1 92.12 33 ASN B N 1
ATOM 1813 C CA . ASN B 1 33 ? -5.441 18.625 2.92 1 92.12 33 ASN B CA 1
ATOM 1814 C C . ASN B 1 33 ? -6.926 18.922 3.111 1 92.12 33 ASN B C 1
ATOM 1816 O O . ASN B 1 33 ? -7.426 19.938 2.625 1 92.12 33 ASN B O 1
ATOM 1820 N N . SER B 1 34 ? -7.605 18.078 3.74 1 96.12 34 SER B N 1
ATOM 1821 C CA . SER B 1 34 ? -9.039 18.25 3.979 1 96.12 34 SER B CA 1
ATOM 1822 C C . SER B 1 34 ? -9.289 18.969 5.293 1 96.12 34 SER B C 1
ATOM 1824 O O . SER B 1 34 ? -8.375 19.156 6.098 1 96.12 34 SER B O 1
ATOM 1826 N N . SER B 1 35 ? -10.539 19.422 5.461 1 97 35 SER B N 1
ATOM 1827 C CA . SER B 1 35 ? -10.961 20.078 6.695 1 97 35 SER B CA 1
ATOM 1828 C C . SER B 1 35 ? -12.422 19.781 7.016 1 97 35 SER B C 1
ATOM 1830 O O . SER B 1 35 ? -13.188 19.406 6.129 1 97 35 SER B O 1
ATOM 1832 N N . VAL B 1 36 ? -12.703 19.953 8.273 1 98.12 36 VAL B N 1
ATOM 1833 C CA . VAL B 1 36 ? -14.094 19.797 8.688 1 98.12 36 VAL B CA 1
ATOM 1834 C C . VAL B 1 36 ? -14.969 20.828 7.969 1 98.12 36 VAL B C 1
ATOM 1836 O O . VAL B 1 36 ? -16.078 20.516 7.551 1 98.12 36 VAL B O 1
ATOM 1839 N N . GLY B 1 37 ? -14.414 22.016 7.773 1 98.31 37 GLY B N 1
ATOM 1840 C CA . GLY B 1 37 ? -15.133 23.047 7.043 1 98.31 37 GLY B CA 1
ATOM 1841 C C . GLY B 1 37 ? -15.484 22.625 5.625 1 98.31 37 GLY B C 1
ATOM 1842 O O . GLY B 1 37 ? -16.609 22.844 5.172 1 98.31 37 GLY B O 1
ATOM 1843 N N . ALA B 1 38 ? -14.594 22.094 4.895 1 98.25 38 ALA B N 1
ATOM 1844 C CA . ALA B 1 38 ? -14.82 21.641 3.523 1 98.25 38 ALA B CA 1
ATOM 1845 C C . ALA B 1 38 ? -15.867 20.531 3.475 1 98.25 38 ALA B C 1
ATOM 1847 O O . ALA B 1 38 ? -16.688 20.484 2.559 1 98.25 38 ALA B O 1
ATOM 1848 N N . ILE B 1 39 ? -15.859 19.641 4.465 1 98.56 39 ILE B N 1
ATOM 1849 C CA . ILE B 1 39 ? -16.812 18.547 4.543 1 98.56 39 ILE B CA 1
ATOM 1850 C C . ILE B 1 39 ? -18.219 19.094 4.797 1 98.56 39 ILE B C 1
ATOM 1852 O O . ILE B 1 39 ? -19.172 18.672 4.141 1 98.56 39 ILE B O 1
ATOM 1856 N N . CYS B 1 40 ? -18.266 19.984 5.703 1 98.62 40 CYS B N 1
ATOM 1857 C CA . CYS B 1 40 ? -19.547 20.594 6.02 1 98.62 40 CYS B CA 1
ATOM 1858 C C . CYS B 1 40 ? -20.125 21.328 4.809 1 98.62 40 CYS B C 1
ATOM 1860 O O . CYS B 1 40 ? -21.297 21.203 4.492 1 98.62 40 CYS B O 1
ATOM 1862 N N . LYS B 1 41 ? -19.312 22.078 4.145 1 98.5 41 LYS B N 1
ATOM 1863 C CA . LYS B 1 41 ? -19.719 22.797 2.949 1 98.5 41 LYS B CA 1
ATOM 1864 C C . LYS B 1 41 ? -20.25 21.844 1.88 1 98.5 41 LYS B C 1
ATOM 1866 O O . LYS B 1 41 ? -21.297 22.078 1.292 1 98.5 41 LYS B O 1
ATOM 1871 N N . ASP B 1 42 ? -19.578 20.812 1.686 1 98.31 42 ASP B N 1
ATOM 1872 C CA . ASP B 1 42 ? -19.969 19.812 0.689 1 98.31 42 ASP B CA 1
ATOM 1873 C C . ASP B 1 42 ? -21.281 19.141 1.087 1 98.31 42 ASP B C 1
ATOM 1875 O O . ASP B 1 42 ? -22.125 18.859 0.236 1 98.31 42 ASP B O 1
ATOM 1879 N N . ALA B 1 43 ? -21.453 18.844 2.348 1 97.94 43 ALA B N 1
ATOM 1880 C CA . ALA B 1 43 ? -22.609 18.125 2.865 1 97.94 43 ALA B CA 1
ATOM 1881 C C . ALA B 1 43 ? -23.828 19.031 2.941 1 97.94 43 ALA B C 1
ATOM 1883 O O . ALA B 1 43 ? -24.969 18.562 3.047 1 97.94 43 ALA B O 1
ATOM 1884 N N . GLY B 1 44 ? -23.609 20.328 2.986 1 98.06 44 GLY B N 1
ATOM 1885 C CA . GLY B 1 44 ? -24.688 21.281 3.256 1 98.06 44 GLY B CA 1
ATOM 1886 C C . GLY B 1 44 ? -25.172 21.234 4.691 1 98.06 44 GLY B C 1
ATOM 1887 O O . GLY B 1 44 ? -26.375 21.359 4.945 1 98.06 44 GLY B O 1
ATOM 1888 N N . LEU B 1 45 ? -24.312 20.859 5.551 1 98.06 45 LEU B N 1
ATOM 1889 C CA . LEU B 1 45 ? -24.625 20.75 6.969 1 98.06 45 LEU B CA 1
ATOM 1890 C C . LEU B 1 45 ? -23.672 21.594 7.812 1 98.06 45 LEU B C 1
ATOM 1892 O O . LEU B 1 45 ? -22.594 21.969 7.352 1 98.06 45 LEU B O 1
ATOM 1896 N N . SER B 1 46 ? -24.047 21.875 9.016 1 97.25 46 SER B N 1
ATOM 1897 C CA . SER B 1 46 ? -23.297 22.797 9.875 1 97.25 46 SER B CA 1
ATOM 1898 C C . SER B 1 46 ? -22.203 22.062 10.648 1 97.25 46 SER B C 1
ATOM 1900 O O . SER B 1 46 ? -22.266 20.828 10.812 1 97.25 46 SER B O 1
ATOM 1902 N N . SER B 1 47 ? -21.219 22.859 11.109 1 97.5 47 SER B N 1
ATOM 1903 C CA . SER B 1 47 ? -20.172 22.328 11.977 1 97.5 47 SER B CA 1
ATOM 1904 C C . SER B 1 47 ? -20.766 21.766 13.266 1 97.5 47 SER B C 1
ATOM 1906 O O . SER B 1 47 ? -20.266 20.766 13.797 1 97.5 47 SER B O 1
ATOM 1908 N N . ARG B 1 48 ? -21.781 22.391 13.773 1 97 48 ARG B N 1
ATOM 1909 C CA . ARG B 1 48 ? -22.453 21.891 14.969 1 97 48 ARG B CA 1
ATOM 1910 C C . ARG B 1 48 ? -22.984 20.469 14.742 1 97 48 ARG B C 1
ATOM 1912 O O . ARG B 1 48 ? -22.75 19.578 15.555 1 97 48 ARG B O 1
ATOM 1919 N N . GLN B 1 49 ? -23.625 20.328 13.664 1 97.06 49 GLN B N 1
ATOM 1920 C CA . GLN B 1 49 ? -24.156 19.031 13.305 1 97.06 49 GLN B CA 1
ATOM 1921 C C . GLN B 1 49 ? -23.031 18 13.117 1 97.06 49 GLN B C 1
ATOM 1923 O O . GLN B 1 49 ? -23.188 16.828 13.453 1 97.06 49 GLN B O 1
ATOM 1928 N N . PHE B 1 50 ? -21.953 18.469 12.578 1 98.19 50 PHE B N 1
ATOM 1929 C CA . PHE B 1 50 ? -20.812 17.578 12.375 1 98.19 50 PHE B CA 1
ATOM 1930 C C . PHE B 1 50 ? -20.312 17.031 13.711 1 98.19 50 PHE B C 1
ATOM 1932 O O . PHE B 1 50 ? -20.141 15.82 13.867 1 98.19 50 PHE B O 1
ATOM 1939 N N . TYR B 1 51 ? -20.188 17.844 14.664 1 97.5 51 TYR B N 1
ATOM 1940 C CA . TYR B 1 51 ? -19.578 17.469 15.938 1 97.5 51 TYR B CA 1
ATOM 1941 C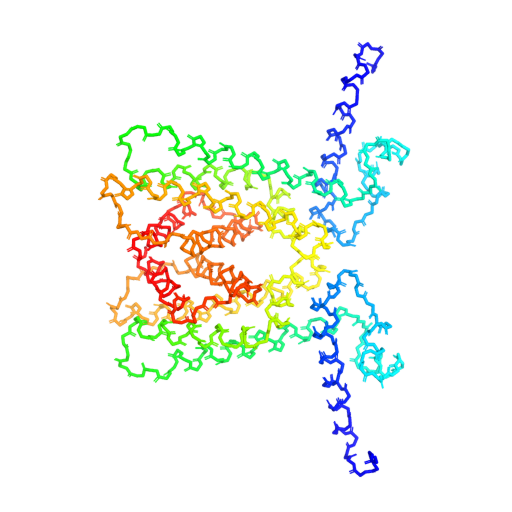 C . TYR B 1 51 ? -20.578 16.734 16.828 1 97.5 51 TYR B C 1
ATOM 1943 O O . TYR B 1 51 ? -20.188 16.141 17.828 1 97.5 51 TYR B O 1
ATOM 1951 N N . GLU B 1 52 ? -21.828 16.766 16.453 1 96.88 52 GLU B N 1
ATOM 1952 C CA . GLU B 1 52 ? -22.812 15.867 17.062 1 96.88 52 GLU B CA 1
ATOM 1953 C C . GLU B 1 52 ? -22.578 14.422 16.656 1 96.88 52 GLU B C 1
ATOM 1955 O O . GLU B 1 52 ? -22.938 13.492 17.391 1 96.88 52 GLU B O 1
ATOM 1960 N N . GLU B 1 53 ? -21.953 14.312 15.484 1 96.62 53 GLU B N 1
ATOM 1961 C CA . GLU B 1 53 ? -21.812 12.977 14.914 1 96.62 53 GLU B CA 1
ATOM 1962 C C . GLU B 1 53 ? -20.375 12.477 15.023 1 96.62 53 GLU B C 1
ATOM 1964 O O . GLU B 1 53 ? -20.125 11.281 15.211 1 96.62 53 GLU B O 1
ATOM 1969 N N . PHE B 1 54 ? -19.453 13.406 14.922 1 97.94 54 PHE B N 1
ATOM 1970 C CA . PHE B 1 54 ? -18.047 13.031 14.852 1 97.94 54 PHE B CA 1
ATOM 1971 C C . PHE B 1 54 ? -17.203 13.945 15.734 1 97.94 54 PHE B C 1
ATOM 1973 O O . PHE B 1 54 ? -17.516 15.125 15.898 1 97.94 54 PHE B O 1
ATOM 1980 N N . THR B 1 55 ? -16.062 13.383 16.203 1 97.56 55 THR B N 1
ATOM 1981 C CA . THR B 1 55 ? -15.164 14.156 17.047 1 97.56 55 THR B CA 1
ATOM 1982 C C . THR B 1 55 ? -14.148 14.922 16.203 1 97.56 55 THR B C 1
ATOM 1984 O O . THR B 1 55 ? -13.406 15.766 16.719 1 97.56 55 THR B O 1
ATOM 1987 N N . GLY B 1 56 ? -14.109 14.625 14.867 1 97.44 56 GLY B N 1
ATOM 1988 C CA . GLY B 1 56 ? -13.211 15.25 13.906 1 97.44 56 GLY B CA 1
ATOM 1989 C C . GLY B 1 56 ? -13.125 14.5 12.594 1 97.44 56 GLY B C 1
ATOM 1990 O O . GLY B 1 56 ? -13.812 13.492 12.406 1 97.44 56 GLY B O 1
ATOM 1991 N N . ARG B 1 57 ? -12.289 15.023 11.758 1 96.44 57 ARG B N 1
ATOM 1992 C CA . ARG B 1 57 ? -12.211 14.398 10.445 1 96.44 57 ARG B CA 1
ATOM 1993 C C . ARG B 1 57 ? -11.617 12.992 10.547 1 96.44 57 ARG B C 1
ATOM 1995 O O . ARG B 1 57 ? -11.938 12.125 9.734 1 96.44 57 ARG B O 1
ATOM 2002 N N . GLU B 1 58 ? -10.797 12.727 11.555 1 97.25 58 GLU B N 1
ATOM 2003 C CA . GLU B 1 58 ? -10.219 11.398 11.719 1 97.25 58 GLU B CA 1
ATOM 2004 C C . GLU B 1 58 ? -11.289 10.367 12.039 1 97.25 58 GLU B C 1
ATOM 2006 O O . GLU B 1 58 ? -11.266 9.258 11.508 1 97.25 58 GLU B O 1
ATOM 2011 N N . SER B 1 59 ? -12.148 10.719 12.961 1 97.69 59 SER B N 1
ATOM 2012 C CA . SER B 1 59 ? -13.219 9.797 13.297 1 97.69 59 SER B CA 1
ATOM 2013 C C . SER B 1 59 ? -14.109 9.508 12.086 1 97.69 59 SER B C 1
ATOM 2015 O O . SER B 1 59 ? -14.586 8.383 11.914 1 97.69 59 SER B O 1
ATOM 2017 N N . LEU B 1 60 ? -14.367 10.531 11.242 1 98.38 60 LEU B N 1
ATOM 2018 C CA . LEU B 1 60 ? -15.117 10.344 10.008 1 98.38 60 LEU B CA 1
ATOM 2019 C C . LEU B 1 60 ? -14.367 9.422 9.055 1 98.38 60 LEU B C 1
ATOM 2021 O O . LEU B 1 60 ? -14.953 8.508 8.461 1 98.38 60 LEU B O 1
ATOM 2025 N N . LEU B 1 61 ? -13.055 9.609 8.891 1 98.5 61 LEU B N 1
ATOM 2026 C CA . LEU B 1 61 ? -12.219 8.773 8.031 1 98.5 61 LEU B CA 1
ATOM 2027 C C . LEU B 1 61 ? -12.273 7.316 8.461 1 98.5 61 LEU B C 1
ATOM 2029 O O . LEU B 1 61 ? -12.422 6.418 7.629 1 98.5 61 LEU B O 1
ATOM 2033 N N . LEU B 1 62 ? -12.188 7.074 9.766 1 98.31 62 LEU B N 1
ATOM 2034 C CA . LEU B 1 62 ? -12.188 5.723 10.312 1 98.31 62 LEU B CA 1
ATOM 2035 C C . LEU B 1 62 ? -13.516 5.027 10.031 1 98.31 62 LEU B C 1
ATOM 2037 O O . LEU B 1 62 ? -13.539 3.854 9.648 1 98.31 62 LEU B O 1
ATOM 2041 N N . GLU B 1 63 ? -14.531 5.746 10.211 1 97.75 63 GLU B N 1
ATOM 2042 C CA . GLU B 1 63 ? -15.844 5.156 9.969 1 97.75 63 GLU B CA 1
ATOM 2043 C C . GLU B 1 63 ? -16.047 4.844 8.484 1 97.75 63 GLU B C 1
ATOM 2045 O O . GLU B 1 63 ? -16.578 3.791 8.133 1 97.75 63 GLU B O 1
ATOM 2050 N N . LEU B 1 64 ? -15.672 5.785 7.648 1 97.56 64 LEU B N 1
ATOM 2051 C CA . LEU B 1 64 ? -15.742 5.57 6.207 1 97.56 64 LEU B CA 1
ATOM 2052 C C . LEU B 1 64 ? -14.914 4.355 5.797 1 97.56 64 LEU B C 1
ATOM 2054 O O . LEU B 1 64 ? -15.391 3.502 5.043 1 97.56 64 LEU B O 1
ATOM 2058 N N . TYR B 1 65 ? -13.727 4.266 6.316 1 98.38 65 TYR B N 1
ATOM 2059 C CA . TYR B 1 65 ? -12.828 3.15 6.027 1 98.38 65 TYR B CA 1
ATOM 2060 C C . TYR B 1 65 ? -13.438 1.828 6.48 1 98.38 65 TYR B C 1
ATOM 2062 O O . TYR B 1 65 ? -13.445 0.85 5.727 1 98.38 65 TYR B O 1
ATOM 2070 N N . GLU B 1 66 ? -13.922 1.823 7.66 1 98.19 66 GLU B N 1
ATOM 2071 C CA . GLU B 1 66 ? -14.555 0.618 8.195 1 98.19 66 GLU B CA 1
ATOM 2072 C C . GLU B 1 66 ? -15.719 0.171 7.324 1 98.19 66 GLU B C 1
ATOM 2074 O O . GLU B 1 66 ? -15.883 -1.021 7.051 1 98.19 66 GLU B O 1
ATOM 2079 N N . GLN B 1 67 ? -16.516 1.125 6.914 1 97.25 67 GLN B N 1
ATOM 2080 C CA . GLN B 1 67 ? -17.656 0.806 6.07 1 97.25 67 GLN B CA 1
ATOM 2081 C C . GLN B 1 67 ? -17.219 0.207 4.738 1 97.25 67 GLN B C 1
ATOM 2083 O O . GLN B 1 67 ? -17.734 -0.827 4.312 1 97.25 67 GLN B O 1
ATOM 2088 N N . ILE B 1 68 ? -16.266 0.859 4.09 1 97.88 68 ILE B N 1
ATOM 2089 C CA . ILE B 1 68 ? -15.773 0.395 2.799 1 97.88 68 ILE B CA 1
ATOM 2090 C C . ILE B 1 68 ? -15.172 -1.001 2.949 1 97.88 68 ILE B C 1
ATOM 2092 O O . ILE B 1 68 ? -15.461 -1.896 2.152 1 97.88 68 ILE B O 1
ATOM 2096 N N . ASP B 1 69 ? -14.367 -1.18 3.973 1 98.31 69 ASP B N 1
ATOM 2097 C CA . ASP B 1 69 ? -13.703 -2.451 4.238 1 98.31 69 ASP B CA 1
ATOM 2098 C C . ASP B 1 69 ? -14.719 -3.553 4.531 1 98.31 69 ASP B C 1
ATOM 2100 O O . ASP B 1 69 ? -14.625 -4.652 3.982 1 98.31 69 ASP B O 1
ATOM 2104 N N . ARG B 1 70 ? -15.68 -3.252 5.375 1 98 70 ARG B N 1
ATOM 2105 C CA . ARG B 1 70 ? -16.688 -4.234 5.746 1 98 70 ARG B CA 1
ATOM 2106 C C . ARG B 1 70 ? -17.5 -4.676 4.531 1 98 70 ARG B C 1
ATOM 2108 O O . ARG B 1 70 ? -17.766 -5.867 4.352 1 98 70 ARG B O 1
ATOM 2115 N N . GLU B 1 71 ? -17.922 -3.719 3.736 1 97.75 71 GLU B N 1
ATOM 2116 C CA . GLU B 1 71 ? -18.688 -4.035 2.531 1 97.75 71 GLU B CA 1
ATOM 2117 C C . GLU B 1 71 ? -17.906 -4.957 1.606 1 97.75 71 GLU B C 1
ATOM 2119 O O . GLU B 1 71 ? -18.453 -5.918 1.065 1 97.75 71 GLU B O 1
ATOM 2124 N N . SER B 1 72 ? -16.656 -4.684 1.408 1 98.31 72 SER B N 1
ATOM 2125 C CA . SER B 1 72 ? -15.82 -5.512 0.538 1 98.31 72 SER B CA 1
ATOM 2126 C C . SER B 1 72 ? -15.594 -6.891 1.144 1 98.31 72 SER B C 1
ATOM 2128 O O . SER B 1 72 ? -15.641 -7.898 0.439 1 98.31 72 SER B O 1
ATOM 2130 N N . ARG B 1 73 ? -15.328 -6.953 2.436 1 98.31 73 ARG B N 1
ATOM 2131 C CA . ARG B 1 73 ? -15.117 -8.227 3.107 1 98.31 73 ARG B CA 1
ATOM 2132 C C . ARG B 1 73 ? -16.375 -9.102 3.043 1 98.31 73 ARG B C 1
ATOM 2134 O O . ARG B 1 73 ? -16.281 -10.305 2.791 1 98.31 73 ARG B O 1
ATOM 2141 N N . ASP B 1 74 ? -17.5 -8.43 3.271 1 97.88 74 ASP B N 1
ATOM 2142 C CA . ASP B 1 74 ? -18.766 -9.156 3.176 1 97.88 74 ASP B CA 1
ATOM 2143 C C . ASP B 1 74 ? -18.969 -9.719 1.773 1 97.88 74 ASP B C 1
ATOM 2145 O O . ASP B 1 74 ? -19.422 -10.852 1.617 1 97.88 74 ASP B O 1
ATOM 2149 N N . ALA B 1 75 ? -18.672 -8.938 0.773 1 97.69 75 ALA B N 1
ATOM 2150 C CA . ALA B 1 75 ? -18.812 -9.383 -0.61 1 97.69 75 ALA B CA 1
ATOM 2151 C C . ALA B 1 75 ? -17.891 -10.57 -0.894 1 97.69 75 ALA B C 1
ATOM 2153 O O . ALA B 1 75 ? -18.297 -11.547 -1.521 1 97.69 75 ALA B O 1
ATOM 2154 N N . VAL B 1 76 ? -16.656 -10.562 -0.433 1 97.75 76 VAL B N 1
ATOM 2155 C CA . VAL B 1 76 ? -15.695 -11.633 -0.647 1 97.75 76 VAL B CA 1
ATOM 2156 C C . VAL B 1 76 ? -16.109 -12.875 0.132 1 97.75 76 VAL B C 1
ATOM 2158 O O . VAL B 1 76 ? -16.047 -13.992 -0.386 1 97.75 76 VAL B O 1
ATOM 2161 N N . ALA B 1 77 ? -16.562 -12.648 1.395 1 97.19 77 ALA B N 1
ATOM 2162 C CA . ALA B 1 77 ? -17.016 -13.773 2.217 1 97.19 77 ALA B CA 1
ATOM 2163 C C . ALA B 1 77 ? -18.172 -14.508 1.547 1 97.19 77 ALA B C 1
ATOM 2165 O O . ALA B 1 77 ? -18.203 -15.742 1.551 1 97.19 77 ALA B O 1
ATOM 2166 N N . LYS B 1 78 ? -19.062 -13.742 0.976 1 96.44 78 LYS B N 1
ATOM 2167 C CA . LYS B 1 78 ? -20.188 -14.336 0.261 1 96.44 78 LYS B CA 1
ATOM 2168 C C . LYS B 1 78 ? -19.703 -15.141 -0.944 1 96.44 78 LYS B C 1
ATOM 2170 O O . LYS B 1 78 ? -20.203 -16.234 -1.209 1 96.44 78 LYS B O 1
ATOM 2175 N N . ALA B 1 79 ? -18.75 -14.602 -1.646 1 95.62 79 ALA B N 1
ATOM 2176 C CA . ALA B 1 79 ? -18.203 -15.289 -2.805 1 95.62 79 ALA B CA 1
ATOM 2177 C C . ALA B 1 79 ? -17.484 -16.578 -2.391 1 95.62 79 ALA B C 1
ATOM 2179 O O . ALA B 1 79 ? -17.516 -17.578 -3.115 1 95.62 79 ALA B O 1
ATOM 2180 N N . LEU B 1 80 ? -16.859 -16.609 -1.237 1 94.38 80 LEU B N 1
ATOM 2181 C CA . LEU B 1 80 ? -16.141 -17.766 -0.729 1 94.38 80 LEU B CA 1
ATOM 2182 C C . LEU B 1 80 ? -17.109 -18.859 -0.302 1 94.38 80 LEU B C 1
ATOM 2184 O O . LEU B 1 80 ? -16.766 -20.047 -0.357 1 94.38 80 LEU B O 1
ATOM 2188 N N . GLU B 1 81 ? -18.281 -18.5 0.091 1 89.5 81 GLU B N 1
ATOM 2189 C CA . GLU B 1 81 ? -19.297 -19.453 0.557 1 89.5 81 GLU B CA 1
ATOM 2190 C C . GLU B 1 81 ? -20.109 -20 -0.607 1 89.5 81 GLU B C 1
ATOM 2192 O O . GLU B 1 81 ? -20.594 -21.141 -0.547 1 89.5 81 GLU B O 1
ATOM 2197 N N . ALA B 1 82 ? -20.438 -19.281 -1.512 1 69.31 82 ALA B N 1
ATOM 2198 C CA . ALA B 1 82 ? -21.438 -19.531 -2.535 1 69.31 82 ALA B CA 1
ATOM 2199 C C . ALA B 1 82 ? -21.047 -20.719 -3.414 1 69.31 82 ALA B C 1
ATOM 2201 O O . ALA B 1 82 ? -21.891 -21.281 -4.113 1 69.31 82 ALA B O 1
ATOM 2202 N N . LYS B 1 83 ? -19.891 -21.047 -3.434 1 66.19 83 LYS B N 1
ATOM 2203 C CA . LYS B 1 83 ? -19.672 -21.953 -4.562 1 66.19 83 LYS B CA 1
ATOM 2204 C C . LYS B 1 83 ? -19.359 -23.375 -4.09 1 66.19 83 LYS B C 1
ATOM 2206 O O . LYS B 1 83 ? -18.203 -23.781 -4.082 1 66.19 83 LYS B O 1
ATOM 2211 N N . THR B 1 84 ? -20.562 -24.047 -3.691 1 66.75 84 THR B N 1
ATOM 2212 C CA . THR B 1 84 ? -20.469 -25.484 -3.48 1 66.75 84 THR B CA 1
ATOM 2213 C C . THR B 1 84 ? -20.016 -26.188 -4.758 1 66.75 84 THR B C 1
ATOM 2215 O O . THR B 1 84 ? -20.516 -25.891 -5.844 1 66.75 84 THR B O 1
ATOM 2218 N N . ASP B 1 85 ? -18.891 -26.938 -4.77 1 80.62 85 ASP B N 1
ATOM 2219 C CA . ASP B 1 85 ? -18.359 -27.797 -5.828 1 80.62 85 ASP B CA 1
ATOM 2220 C C . ASP B 1 85 ? -17.531 -26.984 -6.82 1 80.62 85 ASP B C 1
ATOM 2222 O O . ASP B 1 85 ? -17.156 -27.5 -7.879 1 80.62 85 ASP B O 1
ATOM 2226 N N . ALA B 1 86 ? -17.438 -25.703 -6.547 1 89.31 86 ALA B N 1
ATOM 2227 C CA . ALA B 1 86 ? -16.609 -24.891 -7.441 1 89.31 86 ALA B CA 1
ATOM 2228 C C . ALA B 1 86 ? -15.125 -25.219 -7.266 1 89.31 86 ALA B C 1
ATOM 2230 O O . ALA B 1 86 ? -14.695 -25.594 -6.172 1 89.31 86 ALA B O 1
ATOM 2231 N N . SER B 1 87 ? -14.469 -25.156 -8.414 1 90.69 87 SER B N 1
ATOM 2232 C CA . SER B 1 87 ? -13.016 -25.312 -8.328 1 90.69 87 SER B CA 1
ATOM 2233 C C . SER B 1 87 ? -12.383 -24.141 -7.562 1 90.69 87 SER B C 1
ATOM 2235 O O . SER B 1 87 ? -13 -23.078 -7.414 1 90.69 87 SER B O 1
ATOM 2237 N N . VAL B 1 88 ? -11.219 -24.297 -7.105 1 92.06 88 VAL B N 1
ATOM 2238 C CA . VAL B 1 88 ? -10.492 -23.266 -6.371 1 92.06 88 VAL B CA 1
ATOM 2239 C C . VAL B 1 88 ? -10.312 -22.031 -7.25 1 92.06 88 VAL B C 1
ATOM 2241 O O . VAL B 1 88 ? -10.461 -20.906 -6.777 1 92.06 88 VAL B O 1
ATOM 2244 N N . LEU B 1 89 ? -10.078 -22.281 -8.5 1 92.25 89 LEU B N 1
ATOM 2245 C CA . LEU B 1 89 ? -9.891 -21.156 -9.414 1 92.25 89 LEU B CA 1
ATOM 2246 C C . LEU B 1 89 ? -11.188 -20.375 -9.578 1 92.25 89 LEU B C 1
ATOM 2248 O O . LEU B 1 89 ? -11.164 -19.141 -9.625 1 92.25 89 LEU B O 1
ATOM 2252 N N . GLU B 1 90 ? -12.266 -21.031 -9.68 1 93.75 90 GLU B N 1
ATOM 2253 C CA . GLU B 1 90 ? -13.562 -20.359 -9.789 1 93.75 90 GLU B CA 1
ATOM 2254 C C . GLU B 1 90 ? -13.867 -19.547 -8.539 1 93.75 90 GLU B C 1
ATOM 2256 O O . GLU B 1 90 ? -14.422 -18.453 -8.625 1 93.75 90 GLU B O 1
ATOM 2261 N N . ILE B 1 91 ? -13.523 -20.094 -7.422 1 94.88 91 ILE B N 1
ATOM 2262 C CA . ILE B 1 91 ? -13.711 -19.406 -6.152 1 94.88 91 ILE B CA 1
ATOM 2263 C C . ILE B 1 91 ? -12.844 -18.156 -6.109 1 94.88 91 ILE B C 1
ATOM 2265 O O . ILE B 1 91 ? -13.297 -17.078 -5.707 1 94.88 91 ILE B O 1
ATOM 2269 N N . ILE B 1 92 ? -11.625 -18.281 -6.516 1 95.94 92 ILE B N 1
ATOM 2270 C CA . ILE B 1 92 ? -10.703 -17.141 -6.559 1 95.94 92 ILE B CA 1
ATOM 2271 C C . ILE B 1 92 ? -11.234 -16.078 -7.512 1 95.94 92 ILE B C 1
ATOM 2273 O O . ILE B 1 92 ? -11.297 -14.898 -7.164 1 95.94 92 ILE B O 1
ATOM 2277 N N . ASP B 1 93 ? -11.68 -16.484 -8.688 1 96.56 93 ASP B N 1
ATOM 2278 C CA . ASP B 1 93 ? -12.25 -15.555 -9.664 1 96.56 93 ASP B CA 1
ATOM 2279 C C . ASP B 1 93 ? -13.414 -14.766 -9.062 1 96.56 93 ASP B C 1
ATOM 2281 O O . ASP B 1 93 ? -13.453 -13.539 -9.164 1 96.56 93 ASP B O 1
ATOM 2285 N N . ALA B 1 94 ? -14.305 -15.469 -8.445 1 96.75 94 ALA B N 1
ATOM 2286 C CA . ALA B 1 94 ? -15.492 -14.852 -7.867 1 96.75 94 ALA B CA 1
ATOM 2287 C C . ALA B 1 94 ? -15.125 -13.906 -6.734 1 96.75 94 ALA B C 1
ATOM 2289 O O . ALA B 1 94 ? -15.719 -12.836 -6.59 1 96.75 94 ALA B O 1
ATOM 2290 N N . SER B 1 95 ? -14.195 -14.32 -5.902 1 97.56 95 SER B N 1
ATOM 2291 C CA . SER B 1 95 ? -13.766 -13.516 -4.77 1 97.56 95 SER B CA 1
ATOM 2292 C C . SER B 1 95 ? -13.078 -12.234 -5.23 1 97.56 95 SER B C 1
ATOM 2294 O O . SER B 1 95 ? -13.352 -11.148 -4.699 1 97.56 95 SER B O 1
ATOM 2296 N N . VAL B 1 96 ? -12.203 -12.336 -6.215 1 97.81 96 VAL B N 1
ATOM 2297 C CA . VAL B 1 96 ? -11.523 -11.172 -6.766 1 97.81 96 VAL B CA 1
ATOM 2298 C C . VAL B 1 96 ? -12.539 -10.227 -7.398 1 97.81 96 VAL B C 1
ATOM 2300 O O . VAL B 1 96 ? -12.492 -9.016 -7.176 1 97.81 96 VAL B O 1
ATOM 2303 N N . ARG B 1 97 ? -13.445 -10.773 -8.164 1 97.62 97 ARG B N 1
ATOM 2304 C CA . ARG B 1 97 ? -14.492 -9.961 -8.773 1 97.62 97 ARG B CA 1
ATOM 2305 C C . ARG B 1 97 ? -15.289 -9.211 -7.719 1 97.62 97 ARG B C 1
ATOM 2307 O O . ARG B 1 97 ? -15.531 -8.008 -7.848 1 97.62 97 ARG B O 1
ATOM 2314 N N . ALA B 1 98 ? -15.672 -9.906 -6.684 1 97.62 98 ALA B N 1
ATOM 2315 C CA . ALA B 1 98 ? -16.453 -9.305 -5.605 1 97.62 98 ALA B CA 1
ATOM 2316 C C . ALA B 1 98 ? -15.688 -8.141 -4.965 1 97.62 98 ALA B C 1
ATOM 2318 O O . ALA B 1 98 ? -16.266 -7.078 -4.719 1 97.62 98 ALA B O 1
ATOM 2319 N N . TYR B 1 99 ? -14.422 -8.352 -4.742 1 98.38 99 TYR B N 1
ATOM 2320 C CA . TYR B 1 99 ? -13.602 -7.328 -4.109 1 98.38 99 TYR B CA 1
ATOM 2321 C C . TYR B 1 99 ? -13.445 -6.117 -5.023 1 98.38 99 TYR B C 1
ATOM 2323 O O . TYR B 1 99 ? -13.695 -4.984 -4.605 1 98.38 99 TYR B O 1
ATOM 2331 N N . VAL B 1 100 ? -13.031 -6.359 -6.23 1 97.31 100 VAL B N 1
ATOM 2332 C CA . VAL B 1 100 ? -12.75 -5.285 -7.18 1 97.31 100 VAL B CA 1
ATOM 2333 C C . VAL B 1 100 ? -14.016 -4.469 -7.426 1 97.31 100 VAL B C 1
ATOM 2335 O O . VAL B 1 100 ? -13.961 -3.236 -7.477 1 97.31 100 VAL B O 1
ATOM 2338 N N . GLU B 1 101 ? -15.102 -5.117 -7.531 1 96.19 101 GLU B N 1
ATOM 2339 C CA . GLU B 1 101 ? -16.359 -4.414 -7.754 1 96.19 101 GLU B CA 1
ATOM 2340 C C . GLU B 1 101 ? -16.766 -3.605 -6.527 1 96.19 101 GLU B C 1
ATOM 2342 O O . GLU B 1 101 ? -17.281 -2.49 -6.652 1 96.19 101 GLU B O 1
ATOM 2347 N N . SER B 1 102 ? -16.562 -4.16 -5.402 1 96.62 102 SER B N 1
ATOM 2348 C CA . SER B 1 102 ? -16.922 -3.465 -4.172 1 96.62 102 SER B CA 1
ATOM 2349 C C . SER B 1 102 ? -16.078 -2.213 -3.975 1 96.62 102 SER B C 1
ATOM 2351 O O . SER B 1 102 ? -16.594 -1.14 -3.674 1 96.62 102 SER B O 1
ATOM 2353 N N . ILE B 1 103 ? -14.734 -2.336 -4.191 1 94.31 103 ILE B N 1
ATOM 2354 C CA . ILE B 1 103 ? -13.797 -1.245 -3.949 1 94.31 103 ILE B CA 1
ATOM 2355 C C . ILE B 1 103 ? -13.742 -0.328 -5.168 1 94.31 103 ILE B C 1
ATOM 2357 O O . ILE B 1 103 ? -13.586 0.888 -5.031 1 94.31 103 ILE B O 1
ATOM 2361 N N . GLY B 1 104 ? -13.906 -0.872 -6.391 1 82.31 104 GLY B N 1
ATOM 2362 C CA . GLY B 1 104 ? -13.641 -0.132 -7.613 1 82.31 104 GLY B CA 1
ATOM 2363 C C . GLY B 1 104 ? -14.891 0.436 -8.25 1 82.31 104 GLY B C 1
ATOM 2364 O O . GLY B 1 104 ? -14.812 1.217 -9.203 1 82.31 104 GLY B O 1
ATOM 2365 N N . ALA B 1 105 ? -16.094 0.034 -7.723 1 81.69 105 ALA B N 1
ATOM 2366 C CA . ALA B 1 105 ? -17.312 0.578 -8.305 1 81.69 105 ALA B CA 1
ATOM 2367 C C . ALA B 1 105 ? -17.375 2.094 -8.141 1 81.69 105 ALA B C 1
ATOM 2369 O O . ALA B 1 105 ? -17.938 2.795 -8.992 1 81.69 105 ALA B O 1
ATOM 2370 N N . ASP B 1 106 ? -16.766 2.559 -7.125 1 92.31 106 ASP B N 1
ATOM 2371 C CA . ASP B 1 106 ? -16.562 3.977 -6.844 1 92.31 106 ASP B CA 1
ATOM 2372 C C . ASP B 1 106 ? -15.094 4.289 -6.598 1 92.31 106 ASP B C 1
ATOM 2374 O O . ASP B 1 106 ? -14.531 3.891 -5.574 1 92.31 106 ASP B O 1
ATOM 2378 N N . PRO B 1 107 ? -14.516 5.023 -7.605 1 94.69 107 PRO B N 1
ATOM 2379 C CA . PRO B 1 107 ? -13.086 5.301 -7.461 1 94.69 107 PRO B CA 1
ATOM 2380 C C . PRO B 1 107 ? -12.758 6.051 -6.172 1 94.69 107 PRO B C 1
ATOM 2382 O O . PRO B 1 107 ? -11.641 5.949 -5.66 1 94.69 107 PRO B O 1
ATOM 2385 N N . ARG B 1 108 ? -13.727 6.801 -5.613 1 97.19 108 ARG B N 1
ATOM 2386 C CA . ARG B 1 108 ? -13.508 7.5 -4.355 1 97.19 108 ARG B CA 1
ATOM 2387 C C . ARG B 1 108 ? -13.273 6.52 -3.213 1 97.19 108 ARG B C 1
ATOM 2389 O O . ARG B 1 108 ? -12.445 6.77 -2.33 1 97.19 108 ARG B O 1
ATOM 2396 N N . LYS B 1 109 ? -13.945 5.352 -3.217 1 97.81 109 LYS B N 1
ATOM 2397 C CA . LYS B 1 109 ? -13.781 4.316 -2.199 1 97.81 109 LYS B CA 1
ATOM 2398 C C . LYS B 1 109 ? -12.375 3.721 -2.246 1 97.81 109 LYS B C 1
ATOM 2400 O O . LYS B 1 109 ? -11.734 3.543 -1.208 1 97.81 109 LYS B O 1
ATOM 2405 N N . ALA B 1 110 ? -11.906 3.436 -3.488 1 97.12 110 ALA B N 1
ATOM 2406 C CA . ALA B 1 110 ? -10.555 2.902 -3.652 1 97.12 110 ALA B CA 1
ATOM 2407 C C . ALA B 1 110 ? -9.508 3.883 -3.133 1 97.12 110 ALA B C 1
ATOM 2409 O O . ALA B 1 110 ? -8.594 3.496 -2.402 1 97.12 110 ALA B O 1
ATOM 2410 N N . ARG B 1 111 ? -9.719 5.105 -3.469 1 97.12 111 ARG B N 1
ATOM 2411 C CA . ARG B 1 111 ? -8.781 6.141 -3.051 1 97.12 111 ARG B CA 1
ATOM 2412 C C . ARG B 1 111 ? -8.734 6.25 -1.53 1 97.12 111 ARG B C 1
ATOM 2414 O O . ARG B 1 111 ? -7.648 6.297 -0.94 1 97.12 111 ARG B O 1
ATOM 2421 N N . VAL B 1 112 ? -9.812 6.277 -0.879 1 97.5 112 VAL B N 1
ATOM 2422 C CA . VAL B 1 112 ? -9.875 6.422 0.572 1 97.5 112 VAL B CA 1
ATOM 2423 C C . VAL B 1 112 ? -9.297 5.176 1.237 1 97.5 112 VAL B C 1
ATOM 2425 O O . VAL B 1 112 ? -8.438 5.273 2.119 1 97.5 112 VAL B O 1
ATOM 2428 N N . ALA B 1 113 ? -9.664 4.004 0.753 1 97.69 113 ALA B N 1
ATOM 2429 C 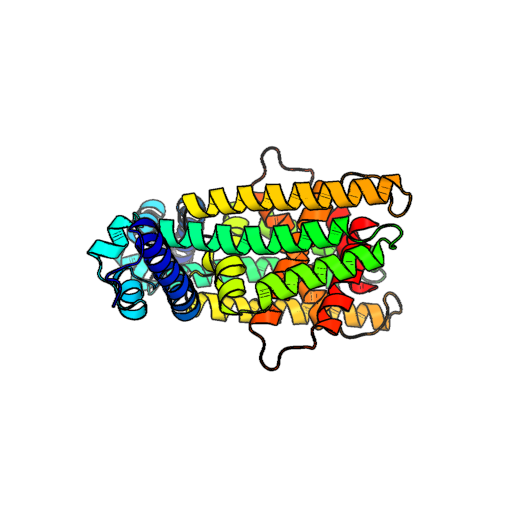CA . ALA B 1 113 ? -9.398 2.748 1.451 1 97.69 113 ALA B CA 1
ATOM 2430 C C . ALA B 1 113 ? -7.984 2.252 1.165 1 97.69 113 ALA B C 1
ATOM 2432 O O . ALA B 1 113 ? -7.406 1.515 1.966 1 97.69 113 ALA B O 1
ATOM 2433 N N . LEU B 1 114 ? -7.395 2.676 0.022 1 97.38 114 LEU B N 1
ATOM 2434 C CA . LEU B 1 114 ? -6.117 2.09 -0.364 1 97.38 114 LEU B CA 1
ATOM 2435 C C . LEU B 1 114 ? -5 3.125 -0.289 1 97.38 114 LEU B C 1
ATOM 2437 O O . LEU B 1 114 ? -3.818 2.773 -0.296 1 97.38 114 LEU B O 1
ATOM 2441 N N . VAL B 1 115 ? -5.371 4.398 -0.156 1 97.31 115 VAL B N 1
ATOM 2442 C CA . VAL B 1 115 ? -4.352 5.438 -0.23 1 97.31 115 VAL B CA 1
ATOM 2443 C C . VAL B 1 115 ? -4.465 6.363 0.981 1 97.31 115 VAL B C 1
ATOM 2445 O O . VAL B 1 115 ? -3.523 6.48 1.77 1 97.31 115 VAL B O 1
ATOM 2448 N N . GLU B 1 116 ? -5.641 6.895 1.215 1 97.19 116 GLU B N 1
ATOM 2449 C CA . GLU B 1 116 ? -5.762 8.023 2.133 1 97.19 116 GLU B CA 1
ATOM 2450 C C . GLU B 1 116 ? -5.633 7.57 3.584 1 97.19 116 GLU B C 1
ATOM 2452 O O . GLU B 1 116 ? -5.203 8.344 4.445 1 97.19 116 GLU B O 1
ATOM 2457 N N . VAL B 1 117 ? -5.918 6.328 3.842 1 97.44 117 VAL B N 1
ATOM 2458 C CA . VAL B 1 117 ? -5.859 5.84 5.219 1 97.44 117 VAL B CA 1
ATOM 2459 C C . VAL B 1 117 ? -4.422 5.484 5.582 1 97.44 117 VAL B C 1
ATOM 2461 O O . VAL B 1 117 ? -4.082 5.383 6.762 1 97.44 117 VAL B O 1
ATOM 2464 N N . VAL B 1 118 ? -3.584 5.25 4.617 1 97.12 118 VAL B N 1
ATOM 2465 C CA . VAL B 1 118 ? -2.223 4.789 4.863 1 97.12 118 VAL B CA 1
ATOM 2466 C C . VAL B 1 118 ? -1.378 5.938 5.41 1 97.12 118 VAL B C 1
ATOM 2468 O O . VAL B 1 118 ? -1.233 6.973 4.762 1 97.12 118 VAL B O 1
ATOM 2471 N N . GLY B 1 119 ? -0.857 5.816 6.621 1 94.19 119 GLY B N 1
ATOM 2472 C CA . GLY B 1 119 ? -0.014 6.836 7.223 1 94.19 119 GLY B CA 1
ATOM 2473 C C . GLY B 1 119 ? -0.79 8.055 7.684 1 94.19 119 GLY B C 1
ATOM 2474 O O . GLY B 1 119 ? -0.209 9.125 7.902 1 94.19 119 GLY B O 1
ATOM 2475 N N . ALA B 1 120 ? -2.109 7.945 7.848 1 95.31 120 ALA B N 1
ATOM 2476 C CA . ALA B 1 120 ? -2.969 9.094 8.133 1 95.31 120 ALA B CA 1
ATOM 2477 C C . ALA B 1 120 ? -2.873 9.5 9.602 1 95.31 120 ALA B C 1
ATOM 2479 O O . ALA B 1 120 ? -3.352 10.562 9.984 1 95.31 120 ALA B O 1
ATOM 2480 N N . GLY B 1 121 ? -2.234 8.68 10.414 1 93.5 121 GLY B N 1
ATOM 2481 C CA . GLY B 1 121 ? -2.102 8.883 11.852 1 93.5 121 GLY B CA 1
ATOM 2482 C C . GLY B 1 121 ? -2.035 7.582 12.633 1 93.5 121 GLY B C 1
ATOM 2483 O O . GLY B 1 121 ? -2.357 6.516 12.102 1 93.5 121 GLY B O 1
ATOM 2484 N N . PRO B 1 122 ? -1.634 7.691 13.859 1 93.56 122 PRO B N 1
ATOM 2485 C CA . PRO B 1 122 ? -1.421 6.473 14.641 1 93.56 122 PRO B CA 1
ATOM 2486 C C . PRO B 1 122 ? -2.705 5.672 14.844 1 93.56 122 PRO B C 1
ATOM 2488 O O . PRO B 1 122 ? -2.689 4.438 14.758 1 93.56 122 PRO B O 1
ATOM 2491 N N . LYS B 1 123 ? -3.74 6.348 15.125 1 95.44 123 LYS B N 1
ATOM 2492 C CA . LYS B 1 123 ? -5.012 5.664 15.367 1 95.44 123 LYS B CA 1
ATOM 2493 C C . LYS B 1 123 ? -5.508 4.977 14.094 1 95.44 123 LYS B C 1
ATOM 2495 O O . LYS B 1 123 ? -5.969 3.834 14.141 1 95.44 123 LYS B O 1
ATOM 2500 N N . VAL B 1 124 ? -5.41 5.641 12.992 1 96.75 124 VAL B N 1
ATOM 2501 C CA . VAL B 1 124 ? -5.855 5.094 11.711 1 96.75 124 VAL B CA 1
ATOM 2502 C C . VAL B 1 124 ? -4.969 3.908 11.32 1 96.75 124 VAL B C 1
ATOM 2504 O O . VAL B 1 124 ? -5.469 2.875 10.875 1 96.75 124 VAL B O 1
ATOM 2507 N N . GLU B 1 125 ? -3.684 4.039 11.508 1 95.19 125 GLU B N 1
ATOM 2508 C CA . GLU B 1 125 ? -2.758 2.963 11.164 1 95.19 125 GLU B CA 1
ATOM 2509 C C . GLU B 1 125 ? -3.008 1.722 12.016 1 95.19 125 GLU B C 1
ATOM 2511 O O . GLU B 1 125 ? -2.963 0.598 11.508 1 95.19 125 GLU B O 1
ATOM 2516 N N . LYS B 1 126 ? -3.234 1.916 13.273 1 95.62 126 LYS B N 1
ATOM 2517 C CA . LYS B 1 126 ? -3.564 0.794 14.141 1 95.62 126 LYS B CA 1
ATOM 2518 C C . LYS B 1 126 ? -4.809 0.06 13.648 1 95.62 126 LYS B C 1
ATOM 2520 O O . LYS B 1 126 ? -4.836 -1.172 13.617 1 95.62 126 LYS B O 1
ATOM 2525 N N . PHE B 1 127 ? -5.773 0.829 13.32 1 97.94 127 PHE B N 1
ATOM 2526 C CA . PHE B 1 127 ? -7.016 0.252 12.828 1 97.94 127 PHE B CA 1
ATOM 2527 C C . PHE B 1 127 ? -6.785 -0.46 11.5 1 97.94 127 PHE B C 1
ATOM 2529 O O . PHE B 1 127 ? -7.332 -1.541 11.266 1 97.94 127 PHE B O 1
ATOM 2536 N N . ARG B 1 128 ? -6.035 0.092 10.602 1 97.31 128 ARG B N 1
ATOM 2537 C CA . ARG B 1 128 ? -5.672 -0.535 9.336 1 97.31 128 ARG B CA 1
ATOM 2538 C C . ARG B 1 128 ? -5.008 -1.888 9.562 1 97.31 128 ARG B C 1
ATOM 2540 O O . ARG B 1 128 ? -5.328 -2.865 8.883 1 97.31 128 ARG B O 1
ATOM 2547 N N . LEU B 1 129 ? -4.117 -1.976 10.523 1 96.12 129 LEU B N 1
ATOM 2548 C CA . LEU B 1 129 ? -3.436 -3.225 10.844 1 96.12 129 LEU B CA 1
ATOM 2549 C C . LEU B 1 129 ? -4.418 -4.258 11.383 1 96.12 129 LEU B C 1
ATOM 2551 O O . LEU B 1 129 ? -4.301 -5.449 11.078 1 96.12 129 LEU B O 1
ATOM 2555 N N . GLU B 1 130 ? -5.34 -3.803 12.148 1 97.75 130 GLU B N 1
ATOM 2556 C CA . GLU B 1 130 ? -6.375 -4.703 12.648 1 97.75 130 GLU B CA 1
ATOM 2557 C C . GLU B 1 130 ? -7.199 -5.281 11.5 1 97.75 130 GLU B C 1
ATOM 2559 O O . GLU B 1 130 ? -7.488 -6.48 11.477 1 97.75 130 GLU B O 1
ATOM 2564 N N . LEU B 1 131 ? -7.559 -4.461 10.602 1 98.19 131 LEU B N 1
ATOM 2565 C CA . LEU B 1 131 ? -8.367 -4.93 9.484 1 98.19 131 LEU B CA 1
ATOM 2566 C C . LEU B 1 131 ? -7.547 -5.812 8.547 1 98.19 131 LEU B C 1
ATOM 2568 O O . LEU B 1 131 ? -8.07 -6.754 7.953 1 98.19 131 LEU B O 1
ATOM 2572 N N . ARG B 1 132 ? -6.254 -5.543 8.406 1 97.5 132 ARG B N 1
ATOM 2573 C CA . ARG B 1 132 ? -5.363 -6.438 7.672 1 97.5 132 ARG B CA 1
ATOM 2574 C C . ARG B 1 132 ? -5.379 -7.84 8.273 1 97.5 132 ARG B C 1
ATOM 2576 O O . ARG B 1 132 ? -5.406 -8.836 7.543 1 97.5 132 ARG B O 1
ATOM 2583 N N . ARG B 1 133 ? -5.379 -7.91 9.578 1 97.12 133 ARG B N 1
ATOM 2584 C CA . ARG B 1 133 ? -5.418 -9.203 10.258 1 97.12 133 ARG B CA 1
ATOM 2585 C C . ARG B 1 133 ? -6.734 -9.922 9.992 1 97.12 133 ARG B C 1
ATOM 2587 O O . ARG B 1 133 ? -6.754 -11.133 9.789 1 97.12 133 ARG B O 1
ATOM 2594 N N . VAL B 1 134 ? -7.797 -9.156 10 1 98.25 134 VAL B N 1
ATOM 2595 C CA . VAL B 1 134 ? -9.102 -9.742 9.727 1 98.25 134 VAL B CA 1
ATOM 2596 C C . VAL B 1 134 ? -9.133 -10.32 8.312 1 98.25 134 VAL B C 1
ATOM 2598 O O . VAL B 1 134 ? -9.562 -11.453 8.109 1 98.25 134 VAL B O 1
ATOM 2601 N N . TRP B 1 135 ? -8.664 -9.617 7.316 1 98.38 135 TRP B N 1
ATOM 2602 C CA . TRP B 1 135 ? -8.539 -10.109 5.949 1 98.38 135 TRP B CA 1
ATOM 2603 C C . TRP B 1 135 ? -7.645 -11.344 5.895 1 98.38 135 TRP B C 1
ATOM 2605 O O . TRP B 1 135 ? -7.973 -12.328 5.23 1 98.38 135 TRP B O 1
ATOM 2615 N N . GLY B 1 136 ? -6.52 -11.219 6.586 1 97.81 136 GLY B N 1
ATOM 2616 C CA . GLY B 1 136 ? -5.598 -12.344 6.637 1 97.81 136 GLY B CA 1
ATOM 2617 C C . GLY B 1 136 ? -6.242 -13.625 7.133 1 97.81 136 GLY B C 1
ATOM 2618 O O . GLY B 1 136 ? -6.062 -14.688 6.535 1 97.81 136 GLY B O 1
ATOM 2619 N N . SER B 1 137 ? -6.98 -13.477 8.18 1 97.25 137 SER B N 1
ATOM 2620 C CA . SER B 1 137 ? -7.645 -14.633 8.766 1 97.25 137 SER B CA 1
ATOM 2621 C C . SER B 1 137 ? -8.688 -15.211 7.816 1 97.25 137 SER B C 1
ATOM 2623 O O . SER B 1 137 ? -8.781 -16.422 7.648 1 97.25 137 SER B O 1
ATOM 2625 N N . LEU B 1 138 ? -9.477 -14.352 7.219 1 97.5 138 LEU B N 1
ATOM 2626 C CA . LEU B 1 138 ? -10.508 -14.773 6.277 1 97.5 138 LEU B CA 1
ATOM 2627 C C . LEU B 1 138 ? -9.891 -15.555 5.113 1 97.5 138 LEU B C 1
ATOM 2629 O O . LEU B 1 138 ? -10.352 -16.641 4.785 1 97.5 138 LEU B O 1
ATOM 2633 N N . LEU B 1 139 ? -8.875 -15.078 4.535 1 97.44 139 LEU B N 1
ATOM 2634 C CA . LEU B 1 139 ? -8.266 -15.672 3.346 1 97.44 139 LEU B CA 1
ATOM 2635 C C . LEU B 1 139 ? -7.461 -16.922 3.707 1 97.44 139 LEU B C 1
ATOM 2637 O O . LEU B 1 139 ? -7.43 -17.875 2.941 1 97.44 139 LEU B O 1
ATOM 2641 N N . ALA B 1 140 ? -6.766 -16.828 4.871 1 96.31 140 ALA B N 1
ATOM 2642 C CA . ALA B 1 140 ? -6.062 -18.016 5.332 1 96.31 140 ALA B CA 1
ATOM 2643 C C . ALA B 1 140 ? -7.035 -19.172 5.578 1 96.31 140 ALA B C 1
ATOM 2645 O O . ALA B 1 140 ? -6.734 -20.328 5.25 1 96.31 140 ALA B O 1
ATOM 2646 N N . GLY B 1 141 ? -8.172 -18.844 6.191 1 94.94 141 GLY B N 1
ATOM 2647 C CA . GLY B 1 141 ? -9.203 -19.844 6.375 1 94.94 141 GLY B CA 1
ATOM 2648 C C . GLY B 1 141 ? -9.68 -20.453 5.074 1 94.94 141 GLY B C 1
ATOM 2649 O O . GLY B 1 141 ? -9.836 -21.672 4.973 1 94.94 141 GLY B O 1
ATOM 2650 N N . ALA B 1 142 ? -9.914 -19.625 4.09 1 94.56 142 ALA B N 1
ATOM 2651 C CA . ALA B 1 142 ? -10.32 -20.109 2.773 1 94.56 142 ALA B CA 1
ATOM 2652 C C . ALA B 1 142 ? -9.25 -21.016 2.164 1 94.56 142 ALA B C 1
ATOM 2654 O O . ALA B 1 142 ? -9.562 -22.031 1.555 1 94.56 142 ALA B O 1
ATOM 2655 N N . ALA B 1 143 ? -7.977 -20.625 2.281 1 94.62 143 ALA B N 1
ATOM 2656 C CA . ALA B 1 143 ? -6.871 -21.422 1.768 1 94.62 143 ALA B CA 1
ATOM 2657 C C . ALA B 1 143 ? -6.793 -22.766 2.484 1 94.62 143 ALA B C 1
ATOM 2659 O O . ALA B 1 143 ? -6.543 -23.797 1.855 1 94.62 143 ALA B O 1
ATOM 2660 N N . GLU B 1 144 ? -6.969 -22.734 3.754 1 93.94 144 GLU B N 1
ATOM 2661 C CA . GLU B 1 144 ? -6.949 -23.969 4.535 1 93.94 144 GLU B CA 1
ATOM 2662 C C . GLU B 1 144 ? -8.062 -24.906 4.094 1 93.94 144 GLU B C 1
ATOM 2664 O O . GLU B 1 144 ? -7.844 -26.109 3.973 1 93.94 144 GLU B O 1
ATOM 2669 N N . ASP B 1 145 ? -9.203 -24.375 3.902 1 91.69 145 ASP B N 1
ATOM 2670 C CA . ASP B 1 145 ? -10.32 -25.188 3.412 1 91.69 145 ASP B CA 1
ATOM 2671 C C . ASP B 1 145 ? -9.992 -25.812 2.062 1 91.69 145 ASP B C 1
ATOM 2673 O O . ASP B 1 145 ? -10.266 -27 1.844 1 91.69 145 ASP B O 1
ATOM 2677 N N . ALA B 1 146 ? -9.43 -25.031 1.173 1 91.81 146 ALA B N 1
ATOM 2678 C CA . ALA B 1 146 ? -9.047 -25.531 -0.143 1 91.81 146 ALA B CA 1
ATOM 2679 C C . ALA B 1 146 ? -7.988 -26.625 -0.024 1 91.81 146 ALA B C 1
ATOM 2681 O O . ALA B 1 146 ? -7.992 -27.594 -0.79 1 91.81 146 ALA B O 1
ATOM 2682 N N . ALA B 1 147 ? -7.074 -26.453 0.92 1 93.56 147 ALA B N 1
ATOM 2683 C CA . ALA B 1 147 ? -6.027 -27.453 1.151 1 93.56 147 ALA B CA 1
ATOM 2684 C C . ALA B 1 147 ? -6.617 -28.766 1.658 1 93.56 147 ALA B C 1
ATOM 2686 O O . ALA B 1 147 ? -6.188 -29.844 1.248 1 93.56 147 ALA B O 1
ATOM 2687 N N . LEU B 1 148 ? -7.555 -28.656 2.531 1 91.44 148 LEU B N 1
ATOM 2688 C CA . LEU B 1 148 ? -8.227 -29.828 3.08 1 91.44 148 LEU B CA 1
ATOM 2689 C C . LEU B 1 148 ? -8.93 -30.625 1.98 1 91.44 148 LEU B C 1
ATOM 2691 O O . LEU B 1 148 ? -9.023 -31.844 2.049 1 91.44 148 LEU B O 1
ATOM 2695 N N . GLN B 1 149 ? -9.336 -29.953 0.948 1 90.44 149 GLN B N 1
ATOM 2696 C CA . GLN B 1 149 ? -10.016 -30.594 -0.182 1 90.44 149 GLN B CA 1
ATOM 2697 C C . GLN B 1 149 ? -9.016 -31.094 -1.215 1 90.44 149 GLN B C 1
ATOM 2699 O O . GLN B 1 149 ? -9.398 -31.641 -2.246 1 90.44 149 GLN B O 1
ATOM 2704 N N . GLY B 1 150 ? -7.742 -30.859 -0.938 1 91.06 150 GLY B N 1
ATOM 2705 C CA . GLY B 1 150 ? -6.684 -31.359 -1.798 1 91.06 150 GLY B CA 1
ATOM 2706 C C . GLY B 1 150 ? -6.473 -30.516 -3.041 1 91.06 150 GLY B C 1
ATOM 2707 O O . GLY B 1 150 ? -5.824 -30.969 -3.994 1 91.06 150 GLY B O 1
ATOM 2708 N N . GLU B 1 151 ? -6.988 -29.297 -3.01 1 90.31 151 GLU B N 1
ATOM 2709 C CA . GLU B 1 151 ? -6.926 -28.453 -4.199 1 90.31 151 GLU B CA 1
ATOM 2710 C C . GLU B 1 151 ? -5.629 -27.641 -4.238 1 90.31 151 GLU B C 1
ATOM 2712 O O . GLU B 1 151 ? -5.203 -27.203 -5.305 1 90.31 151 GLU B O 1
ATOM 2717 N N . ILE B 1 152 ? -5.148 -27.375 -3.062 1 92.06 152 ILE B N 1
ATOM 2718 C CA . ILE B 1 152 ? -3.867 -26.688 -2.939 1 92.06 152 ILE B CA 1
ATOM 2719 C C . ILE B 1 152 ? -3.029 -27.344 -1.845 1 92.06 152 ILE B C 1
ATOM 2721 O O . ILE B 1 152 ? -3.557 -28.078 -1.012 1 92.06 152 ILE B O 1
ATOM 2725 N N . PRO B 1 153 ? -1.713 -27.203 -1.916 1 91.88 153 PRO B N 1
ATOM 2726 C CA . PRO B 1 153 ? -0.873 -27.828 -0.894 1 91.88 153 PRO B CA 1
ATOM 2727 C C . PRO B 1 153 ? -1.12 -27.266 0.503 1 91.88 153 PRO B C 1
ATOM 2729 O O . PRO B 1 153 ? -1.518 -26.109 0.643 1 91.88 153 PRO B O 1
ATOM 2732 N N . THR B 1 154 ? -0.852 -28.109 1.479 1 90.81 154 THR B N 1
ATOM 2733 C CA . THR B 1 154 ? -0.925 -27.641 2.857 1 90.81 154 THR B CA 1
ATOM 2734 C C . THR B 1 154 ? 0.282 -26.766 3.201 1 90.81 154 THR B C 1
ATOM 2736 O O . THR B 1 154 ? 1.322 -26.859 2.545 1 90.81 154 THR B O 1
ATOM 2739 N N . GLY B 1 155 ? 0.052 -25.891 4.137 1 88.94 155 GLY B N 1
ATOM 2740 C CA . GLY B 1 155 ? 1.179 -25.078 4.57 1 88.94 155 GLY B CA 1
ATOM 2741 C C . GLY B 1 155 ? 0.764 -23.875 5.379 1 88.94 155 GLY B C 1
ATOM 2742 O O . GLY B 1 155 ? -0.404 -23.734 5.75 1 88.94 155 GLY B O 1
ATOM 2743 N N . ASP B 1 156 ? 1.783 -23.016 5.707 1 86.81 156 ASP B N 1
ATOM 2744 C CA . ASP B 1 156 ? 1.539 -21.719 6.355 1 86.81 156 ASP B CA 1
ATOM 2745 C C . ASP B 1 156 ? 1.148 -20.656 5.336 1 86.81 156 ASP B C 1
ATOM 2747 O O . ASP B 1 156 ? 1.94 -20.312 4.453 1 86.81 156 ASP B O 1
ATOM 2751 N N . TYR B 1 157 ? -0.1 -20.188 5.527 1 93.44 157 TYR B N 1
ATOM 2752 C CA . TYR B 1 157 ? -0.645 -19.312 4.496 1 93.44 157 TYR B CA 1
ATOM 2753 C C . TYR B 1 157 ? -0.55 -17.859 4.91 1 93.44 157 TYR B C 1
ATOM 2755 O O . TYR B 1 157 ? -0.854 -16.953 4.121 1 93.44 157 TYR B O 1
ATOM 2763 N N . GLU B 1 158 ? -0.077 -17.625 6.113 1 93.38 158 GLU B N 1
ATOM 2764 C CA . GLU B 1 158 ? -0.144 -16.266 6.648 1 93.38 158 GLU B CA 1
ATOM 2765 C C . GLU B 1 158 ? 0.621 -15.289 5.762 1 93.38 158 GLU B C 1
ATOM 2767 O O . GLU B 1 158 ? 0.058 -14.289 5.297 1 93.38 158 GLU B O 1
ATOM 2772 N N . MET B 1 159 ? 1.85 -15.578 5.465 1 94.94 159 MET B N 1
ATOM 2773 C CA . MET B 1 159 ? 2.654 -14.68 4.641 1 94.94 159 MET B CA 1
ATOM 2774 C C . MET B 1 159 ? 2.166 -14.68 3.197 1 94.94 159 MET B C 1
ATOM 2776 O O . MET B 1 159 ? 2.203 -13.648 2.527 1 94.94 159 MET B O 1
ATOM 2780 N N . ARG B 1 160 ? 1.737 -15.836 2.701 1 96.19 160 ARG B N 1
ATOM 2781 C CA . ARG B 1 160 ? 1.214 -15.938 1.343 1 96.19 160 ARG B CA 1
ATOM 2782 C C . ARG B 1 160 ? -0.036 -15.078 1.171 1 96.19 160 ARG B C 1
ATOM 2784 O O . ARG B 1 160 ? -0.191 -14.398 0.157 1 96.19 160 ARG B O 1
ATOM 2791 N N . VAL B 1 161 ? -0.835 -15.102 2.174 1 96.81 161 VAL B N 1
ATOM 2792 C CA . VAL B 1 161 ? -2.066 -14.312 2.148 1 96.81 161 VAL B CA 1
ATOM 2793 C C . VAL B 1 161 ? -1.729 -12.828 2.176 1 96.81 161 VAL B C 1
ATOM 2795 O O . VAL B 1 161 ? -2.379 -12.023 1.5 1 96.81 161 VAL B O 1
ATOM 2798 N N . LEU B 1 162 ? -0.716 -12.406 2.943 1 97 162 LEU B N 1
ATOM 2799 C CA . LEU B 1 162 ? -0.257 -11.023 2.945 1 97 162 LEU B CA 1
ATOM 2800 C C . LEU B 1 162 ? 0.185 -10.594 1.55 1 97 162 LEU B C 1
ATOM 2802 O O . LEU B 1 162 ? -0.134 -9.492 1.104 1 97 162 LEU B O 1
ATOM 2806 N N . ALA B 1 163 ? 0.916 -11.469 0.892 1 97.56 163 ALA B N 1
ATOM 2807 C CA . ALA B 1 163 ? 1.345 -11.195 -0.478 1 97.56 163 ALA B CA 1
ATOM 2808 C C . ALA B 1 163 ? 0.144 -11.016 -1.402 1 97.56 163 ALA B C 1
ATOM 2810 O O . ALA B 1 163 ? 0.138 -10.117 -2.252 1 97.56 163 ALA B O 1
ATOM 2811 N N . VAL B 1 164 ? -0.873 -11.844 -1.233 1 98 164 VAL B N 1
ATOM 2812 C CA . VAL B 1 164 ? -2.082 -11.781 -2.045 1 98 164 VAL B CA 1
ATOM 2813 C C . VAL B 1 164 ? -2.797 -10.453 -1.801 1 98 164 VAL B C 1
ATOM 2815 O O . VAL B 1 164 ? -3.184 -9.766 -2.748 1 98 164 VAL B O 1
ATOM 2818 N N . ILE B 1 165 ? -2.949 -10.078 -0.527 1 98.38 165 ILE B N 1
ATOM 2819 C CA . ILE B 1 165 ? -3.592 -8.82 -0.181 1 98.38 165 ILE B CA 1
ATOM 2820 C C . ILE B 1 165 ? -2.842 -7.66 -0.837 1 98.38 165 ILE B C 1
ATOM 2822 O O . ILE B 1 165 ? -3.455 -6.789 -1.461 1 98.38 165 ILE B O 1
ATOM 2826 N N . GLY B 1 166 ? -1.532 -7.668 -0.72 1 98.31 166 GLY B N 1
ATOM 2827 C CA . GLY B 1 166 ? -0.717 -6.633 -1.334 1 98.31 166 GLY B CA 1
ATOM 2828 C C . GLY B 1 166 ? -0.879 -6.562 -2.84 1 98.31 166 GLY B C 1
ATOM 2829 O O . GLY B 1 166 ? -1.072 -5.48 -3.398 1 98.31 166 GLY B O 1
ATOM 2830 N N . ALA B 1 167 ? -0.827 -7.691 -3.496 1 97.94 167 ALA B N 1
ATOM 2831 C CA . ALA B 1 167 ? -0.964 -7.766 -4.949 1 97.94 167 ALA B CA 1
ATOM 2832 C C . ALA B 1 167 ? -2.311 -7.203 -5.402 1 97.94 167 ALA B C 1
ATOM 2834 O O . ALA B 1 167 ? -2.367 -6.355 -6.293 1 97.94 167 ALA B O 1
ATOM 2835 N N . VAL B 1 168 ? -3.338 -7.641 -4.754 1 98.06 168 VAL B N 1
ATOM 2836 C CA . VAL B 1 168 ? -4.691 -7.258 -5.148 1 98.06 168 VAL B CA 1
ATOM 2837 C C . VAL B 1 168 ? -4.895 -5.766 -4.902 1 98.06 168 VAL B C 1
ATOM 2839 O O . VAL B 1 168 ? -5.367 -5.043 -5.785 1 98.06 168 VAL B O 1
ATOM 2842 N N . ASN B 1 169 ? -4.531 -5.273 -3.701 1 98.06 169 ASN B N 1
ATOM 2843 C CA . ASN B 1 169 ? -4.727 -3.865 -3.367 1 98.06 169 ASN B CA 1
ATOM 2844 C C . ASN B 1 169 ? -3.965 -2.953 -4.324 1 98.06 169 ASN B C 1
ATOM 2846 O O . ASN B 1 169 ? -4.488 -1.924 -4.754 1 98.06 169 ASN B O 1
ATOM 2850 N N . TYR B 1 170 ? -2.791 -3.311 -4.656 1 97.44 170 TYR B N 1
ATOM 2851 C CA . TYR B 1 170 ? -1.958 -2.477 -5.516 1 97.44 170 TYR B CA 1
ATOM 2852 C C . TYR B 1 170 ? -2.525 -2.412 -6.926 1 97.44 170 TYR B C 1
ATOM 2854 O O . TYR B 1 170 ? -2.588 -1.339 -7.531 1 97.44 170 TYR B O 1
ATOM 2862 N N . VAL B 1 171 ? -2.957 -3.516 -7.469 1 96.81 171 VAL B N 1
ATOM 2863 C CA . VAL B 1 171 ? -3.545 -3.557 -8.805 1 96.81 171 VAL B CA 1
ATOM 2864 C C . VAL B 1 171 ? -4.867 -2.791 -8.812 1 96.81 171 VAL B C 1
ATOM 2866 O O . VAL B 1 171 ? -5.141 -2.021 -9.734 1 96.81 171 VAL B O 1
ATOM 2869 N N . VAL B 1 172 ? -5.66 -2.984 -7.797 1 96.94 172 VAL B N 1
ATOM 2870 C CA . VAL B 1 172 ? -6.965 -2.338 -7.738 1 96.94 172 VAL B CA 1
ATOM 2871 C C . VAL B 1 172 ? -6.785 -0.826 -7.605 1 96.94 172 VAL B C 1
ATOM 2873 O O . VAL B 1 172 ? -7.531 -0.052 -8.211 1 96.94 172 VAL B O 1
ATOM 2876 N N . ASP B 1 173 ? -5.82 -0.41 -6.777 1 96.19 173 ASP B N 1
ATOM 2877 C CA . ASP B 1 173 ? -5.516 1.014 -6.672 1 96.19 173 ASP B CA 1
ATOM 2878 C C . ASP B 1 173 ? -5.168 1.603 -8.039 1 96.19 173 ASP B C 1
ATOM 2880 O O . ASP B 1 173 ? -5.73 2.621 -8.445 1 96.19 173 ASP B O 1
ATOM 2884 N N . SER B 1 174 ? -4.281 0.932 -8.766 1 95.19 174 SER B N 1
ATOM 2885 C CA . SER B 1 174 ? -3.889 1.383 -10.102 1 95.19 174 SER B CA 1
ATOM 2886 C C . SER B 1 174 ? -5.074 1.37 -11.055 1 95.19 174 SER B C 1
ATOM 2888 O O . SER B 1 174 ? -5.293 2.334 -11.797 1 95.19 174 SER B O 1
ATOM 2890 N N . TRP B 1 175 ? -5.832 0.332 -11.023 1 95.31 175 TRP B N 1
ATOM 2891 C CA . TRP B 1 175 ? -6.965 0.128 -11.922 1 95.31 175 TRP B CA 1
ATOM 2892 C C . TRP B 1 175 ? -8.039 1.188 -11.695 1 95.31 175 TRP B C 1
ATOM 2894 O O . TRP B 1 175 ? -8.602 1.728 -12.648 1 95.31 175 TRP B O 1
ATOM 2904 N N . SER B 1 176 ? -8.289 1.513 -10.484 1 93.31 176 SER B N 1
ATOM 2905 C CA . SER B 1 176 ? -9.391 2.4 -10.117 1 93.31 176 SER B CA 1
ATOM 2906 C C . SER B 1 176 ? -9.148 3.82 -10.625 1 93.31 176 SER B C 1
ATOM 2908 O O . SER B 1 176 ? -10.094 4.562 -10.883 1 93.31 176 SER B O 1
ATOM 2910 N N . GLY B 1 177 ? -7.887 4.215 -10.766 1 88.88 177 GLY B N 1
ATOM 2911 C CA . GLY B 1 177 ? -7.559 5.562 -11.203 1 88.88 177 GLY B CA 1
ATOM 2912 C C . GLY B 1 177 ? -7.172 5.641 -12.664 1 88.88 177 GLY B C 1
ATOM 2913 O O . GLY B 1 177 ? -6.855 6.719 -13.172 1 88.88 177 GLY B O 1
ATOM 2914 N N . SER B 1 178 ? -7.242 4.551 -13.312 1 91.19 178 SER B N 1
ATOM 2915 C CA . SER B 1 178 ? -6.793 4.516 -14.695 1 91.19 178 SER B CA 1
ATOM 2916 C C . SER B 1 178 ? -7.848 5.098 -15.633 1 91.19 178 SER B C 1
ATOM 2918 O O . SER B 1 178 ? -9.047 4.926 -15.406 1 91.19 178 SER B O 1
ATOM 2920 N N . ASP B 1 179 ? -7.324 5.777 -16.672 1 90.69 179 ASP B N 1
ATOM 2921 C CA . ASP B 1 179 ? -8.172 6.293 -17.75 1 90.69 179 ASP B CA 1
ATOM 2922 C C . ASP B 1 179 ? -7.477 6.156 -19.094 1 90.69 179 ASP B C 1
ATOM 2924 O O . ASP B 1 179 ? -6.492 6.848 -19.375 1 90.69 179 ASP B O 1
ATOM 2928 N N . PRO B 1 180 ? -7.875 5.262 -20.062 1 92.38 180 PRO B N 1
ATOM 2929 C CA . PRO B 1 180 ? -9.062 4.422 -19.859 1 92.38 180 PRO B CA 1
ATOM 2930 C C . PRO B 1 180 ? -8.812 3.271 -18.891 1 92.38 180 PRO B C 1
ATOM 2932 O O . PRO B 1 180 ? -7.664 2.869 -18.672 1 92.38 180 PRO B O 1
ATOM 2935 N N . ARG B 1 181 ? -9.922 2.768 -18.297 1 90.25 181 ARG B N 1
ATOM 2936 C CA . ARG B 1 181 ? -9.844 1.646 -17.359 1 90.25 181 ARG B CA 1
ATOM 2937 C C . ARG B 1 181 ? -9.812 0.317 -18.109 1 90.25 181 ARG B C 1
ATOM 2939 O O . ARG B 1 181 ? -10.648 0.069 -18.984 1 90.25 181 ARG B O 1
ATOM 2946 N N . PRO B 1 182 ? -8.758 -0.52 -17.797 1 92.94 182 PRO B N 1
ATOM 2947 C CA . PRO B 1 182 ? -8.773 -1.862 -18.375 1 92.94 182 PRO B CA 1
ATOM 2948 C C . PRO B 1 182 ? -10.047 -2.637 -18.047 1 92.94 182 PRO B C 1
ATOM 2950 O O . PRO B 1 182 ? -10.68 -2.381 -17.016 1 92.94 182 PRO B O 1
ATOM 2953 N N . PRO B 1 183 ? -10.422 -3.549 -19 1 95.12 183 PRO B N 1
ATOM 2954 C CA . PRO B 1 183 ? -11.586 -4.391 -18.703 1 95.12 183 PRO B CA 1
ATOM 2955 C C . PRO B 1 183 ? -11.422 -5.191 -17.406 1 95.12 183 PRO B C 1
ATOM 2957 O O . PRO B 1 183 ? -10.344 -5.734 -17.156 1 95.12 183 PRO B O 1
ATOM 2960 N N . LEU B 1 184 ? -12.516 -5.207 -16.656 1 95.19 184 LEU B N 1
ATOM 2961 C CA . LEU B 1 184 ? -12.5 -5.895 -15.375 1 95.19 184 LEU B CA 1
ATOM 2962 C C . LEU B 1 184 ? -12.062 -7.348 -15.539 1 95.19 184 LEU B C 1
ATOM 2964 O O . LEU B 1 184 ? -11.312 -7.875 -14.711 1 95.19 184 LEU B O 1
ATOM 2968 N N . ASP B 1 185 ? -12.469 -8.016 -16.609 1 96.06 185 ASP B N 1
ATOM 2969 C CA . ASP B 1 185 ? -12.141 -9.422 -16.828 1 96.06 185 ASP B CA 1
ATOM 2970 C C . ASP B 1 185 ? -10.633 -9.625 -16.969 1 96.06 185 ASP B C 1
ATOM 2972 O O . ASP B 1 185 ? -10.102 -10.664 -16.578 1 96.06 185 ASP B O 1
ATOM 2976 N N . ASP B 1 186 ? -9.961 -8.617 -17.516 1 94.44 186 ASP B N 1
ATOM 2977 C CA . ASP B 1 186 ? -8.508 -8.695 -17.625 1 94.44 186 ASP B CA 1
ATOM 2978 C C . ASP B 1 186 ? -7.848 -8.617 -16.25 1 94.44 186 ASP B C 1
ATOM 2980 O O . ASP B 1 186 ? -6.895 -9.352 -15.969 1 94.44 186 ASP B O 1
ATOM 2984 N N . VAL B 1 187 ? -8.383 -7.785 -15.391 1 95.12 187 VAL B N 1
ATOM 2985 C CA . VAL B 1 187 ? -7.879 -7.629 -14.023 1 95.12 187 VAL B CA 1
ATOM 2986 C C . VAL B 1 187 ? -8.062 -8.938 -13.258 1 95.12 187 VAL B C 1
ATOM 2988 O O . VAL B 1 187 ? -7.133 -9.422 -12.617 1 95.12 187 VAL B O 1
ATOM 2991 N N . ILE B 1 188 ? -9.25 -9.484 -13.414 1 96.44 188 ILE B N 1
ATOM 2992 C CA . ILE B 1 188 ? -9.578 -10.719 -12.703 1 96.44 188 ILE B CA 1
ATOM 2993 C C . ILE B 1 188 ? -8.672 -11.852 -13.18 1 96.44 188 ILE B C 1
ATOM 2995 O O . ILE B 1 188 ? -8.133 -12.602 -12.375 1 96.44 188 ILE B O 1
ATOM 2999 N N . ARG B 1 189 ? -8.508 -11.945 -14.469 1 93.38 189 ARG B N 1
ATOM 3000 C CA . ARG B 1 189 ? -7.684 -13 -15.047 1 93.38 189 ARG B CA 1
ATOM 3001 C C . ARG B 1 189 ? -6.262 -12.945 -14.5 1 93.38 189 ARG B C 1
ATOM 3003 O O . ARG B 1 189 ? -5.719 -13.969 -14.07 1 93.38 189 ARG B O 1
ATOM 3010 N N . VAL B 1 190 ? -5.707 -11.758 -14.453 1 93 190 VAL B N 1
ATOM 3011 C CA . VAL B 1 190 ? -4.332 -11.594 -14 1 93 190 VAL B CA 1
ATOM 3012 C C . VAL B 1 190 ? -4.246 -11.883 -12.5 1 93 190 VAL B C 1
ATOM 3014 O O . VAL B 1 190 ? -3.424 -12.695 -12.07 1 93 190 VAL B O 1
ATOM 3017 N N . LEU B 1 191 ? -5.102 -11.297 -11.688 1 96.31 191 LEU B N 1
ATOM 3018 C CA . LEU B 1 191 ? -5.039 -11.438 -10.234 1 96.31 191 LEU B CA 1
ATOM 3019 C C . LEU B 1 191 ? -5.316 -12.883 -9.82 1 96.31 191 LEU B C 1
ATOM 3021 O O . LEU B 1 191 ? -4.68 -13.398 -8.898 1 96.31 191 LEU B O 1
ATOM 3025 N N . SER B 1 192 ? -6.277 -13.531 -10.539 1 95.31 192 SER B N 1
ATOM 3026 C CA . SER B 1 192 ? -6.598 -14.914 -10.195 1 95.31 192 SER B CA 1
ATOM 3027 C C . SER B 1 192 ? -5.398 -15.828 -10.406 1 95.31 192 SER B C 1
ATOM 3029 O O . SER B 1 192 ? -5.133 -16.719 -9.594 1 95.31 192 SER B O 1
ATOM 3031 N N . ARG B 1 193 ? -4.715 -15.617 -11.445 1 91 193 ARG B N 1
ATOM 3032 C CA . ARG B 1 193 ? -3.539 -16.438 -11.727 1 91 193 ARG B CA 1
ATOM 3033 C C . ARG B 1 193 ? -2.42 -16.141 -10.734 1 91 193 ARG B C 1
ATOM 3035 O O . ARG B 1 193 ? -1.698 -17.062 -10.328 1 91 193 ARG B O 1
ATOM 3042 N N . VAL B 1 194 ? -2.227 -14.883 -10.391 1 92.75 194 VAL B N 1
ATOM 3043 C CA . VAL B 1 194 ? -1.244 -14.508 -9.383 1 92.75 194 VAL B CA 1
ATOM 3044 C C . VAL B 1 194 ? -1.588 -15.18 -8.055 1 92.75 194 VAL B C 1
ATOM 3046 O O . VAL B 1 194 ? -0.715 -15.75 -7.395 1 92.75 194 VAL B O 1
ATOM 3049 N N . ILE B 1 195 ? -2.85 -15.141 -7.637 1 96.31 195 ILE B N 1
ATOM 3050 C CA . ILE B 1 195 ? -3.307 -15.727 -6.383 1 96.31 195 ILE B CA 1
ATOM 3051 C C . ILE B 1 195 ? -3.1 -17.234 -6.41 1 96.31 195 ILE B C 1
ATOM 3053 O O . ILE B 1 195 ? -2.637 -17.828 -5.43 1 96.31 195 ILE B O 1
ATOM 3057 N N . MET B 1 196 ? -3.461 -17.844 -7.539 1 91.44 196 MET B N 1
ATOM 3058 C CA . MET B 1 196 ? -3.25 -19.281 -7.676 1 91.44 196 MET B CA 1
ATOM 3059 C C . MET B 1 196 ? -1.776 -19.641 -7.504 1 91.44 196 MET B C 1
ATOM 3061 O O . MET B 1 196 ? -1.444 -20.641 -6.867 1 91.44 196 MET B O 1
ATOM 3065 N N . GLY B 1 197 ? -0.904 -18.812 -8.094 1 87.75 197 GLY B N 1
ATOM 3066 C CA . GLY B 1 197 ? 0.523 -19 -7.891 1 87.75 197 GLY B CA 1
ATOM 3067 C C . GLY B 1 197 ? 0.938 -18.891 -6.438 1 87.75 197 GLY B C 1
ATOM 3068 O O . GLY B 1 197 ? 1.771 -19.672 -5.965 1 87.75 197 GLY B O 1
ATOM 3069 N N . ALA B 1 198 ? 0.345 -17.984 -5.719 1 91.44 198 ALA B N 1
ATOM 3070 C CA . ALA B 1 198 ? 0.668 -17.75 -4.316 1 91.44 198 ALA B CA 1
ATOM 3071 C C . ALA B 1 198 ? 0.212 -18.906 -3.443 1 91.44 198 ALA B C 1
ATOM 3073 O O . ALA B 1 198 ? 0.949 -19.359 -2.562 1 91.44 198 ALA B O 1
ATOM 3074 N N . VAL B 1 199 ? -0.957 -19.422 -3.719 1 90.62 199 VAL B N 1
ATOM 3075 C CA . VAL B 1 199 ? -1.494 -20.438 -2.816 1 90.62 199 VAL B CA 1
ATOM 3076 C C . VAL B 1 199 ? -0.869 -21.797 -3.133 1 90.62 199 VAL B C 1
ATOM 3078 O O . VAL B 1 199 ? -0.934 -22.719 -2.318 1 90.62 199 VAL B O 1
ATOM 3081 N N . ARG B 1 200 ? -0.257 -21.938 -4.277 1 83.44 200 ARG B N 1
ATOM 3082 C CA . ARG B 1 200 ? 0.405 -23.188 -4.629 1 83.44 200 ARG B CA 1
ATOM 3083 C C . ARG B 1 200 ? 1.887 -23.141 -4.27 1 83.44 200 ARG B C 1
ATOM 3085 O O . ARG B 1 200 ? 2.602 -24.125 -4.441 1 83.44 200 ARG B O 1
ATOM 3092 N N . ALA B 1 201 ? 2.352 -21.984 -3.807 1 77.06 201 ALA B N 1
ATOM 3093 C CA . ALA B 1 201 ? 3.766 -21.781 -3.516 1 77.06 201 ALA B CA 1
ATOM 3094 C C . ALA B 1 201 ? 4.211 -22.594 -2.312 1 77.06 201 ALA B C 1
ATOM 3096 O O . ALA B 1 201 ? 3.404 -22.906 -1.43 1 77.06 201 ALA B O 1
#

pLDDT: mean 93.31, std 8.74, range [36.5, 98.62]

Nearest PDB structures (foldseek):
  5wm9-assembly1_A  TM=7.329E-01  e=2.717E-07  Mycobacterium tuberculosis H37Rv
  5nim-assembly1_A  TM=8.355E-01  e=5.078E-06  Mycobacterium tuberculosis
  2id6-assembly1_A-2  TM=7.872E-01  e=4.952E-05  Thermotoga maritima
  5d1r-assembly1_B  TM=7.613E-01  e=2.765E-04  Mycobacterium tuberculosis CDC1551
  6mj1-assembly1_A-2  TM=8.031E-01  e=1.544E-03  Bacillus subtilis subsp. subtilis str. 168

Organism: Nocardia brasiliensis (strain ATCC 700358 / HUJEG-1) (NCBI:txid1133849)

Sequence (402 aa):
MYAGQPVEDRQRQRRARFLESGLTVFARDGYANSSVGAICKDAGLSSRQFYEEFTGRESLLLELYEQIDRESRDAVAKALEAKTDASVLEIIDASVRAYVESIGADPRKARVALVEVVGAGPKVEKFRLELRRVWGSLLAGAAEDAALQGEIPTGDYEMRVLAVIGAVNYVVDSWSGSDPRPPLDDVIRVLSRVIMGAVRAMYAGQPVEDRQRQRRARFLESGLTVFARDGYANSSVGAICKDAGLSSRQFYEEFTGRESLLLELYEQIDRESRDAVAKALEAKTDASVLEIIDASVRAYVESIGADPRKARVALVEVVGAGPKVEKFRLELRRVWGSLLAGAAEDAALQGEIPTGDYEMRVLAVIGAVNYVVDSWSGSDPRPPLDDVIRVLSRVIMGAVRA

Secondary structure (DSSP, 8-state):
--TTS-HHHHHHHHHHHHHHHHHHHHHHH-STT--HHHHHHHHT--HHHHHHH-SSHHHHHHHHHHHHHHHHHHHHHHHHHS-TT--HHHHHHHHHHHHHHHHHSSHHHHHIIIIITTTS-HHHHHHHHHHHHHHHHHHHHHHHHHHHTTSS--S--HHHHHHHHHHHHHHHHHHHT-SSPPPHHHHHHHHHHHHHHHHT-/--SSS-HHHHHHHHHHHHHHHHHHHHHHH-STT--HHHHHHHHT--HHHHHHH-SSHHHHHHHHHHHHHHHHHHHHHHHHHS-TT--HHHHHHHHHHHHHHHHHSSHHHHHIIIIITTTS-HHHHHHHHHHHHHHHHHHHHHHHHHHHTTSS--S--HHHHHHHHHHHHHHHHHHHT-SSPPPHHHHHHHHHHHHHHHHT-

Solvent-accessible surface area (backbone atoms only — not comparable to full-atom values): 20897 Å² total; per-residue (Å²): 133,75,82,77,58,56,70,68,55,51,52,50,51,50,51,49,39,46,48,53,20,44,42,52,42,35,43,72,56,29,51,79,69,47,50,64,66,60,31,22,63,69,46,73,45,52,69,68,62,45,57,74,75,31,94,42,62,64,56,48,51,51,52,48,40,50,50,56,49,48,54,22,49,52,39,24,52,48,32,66,64,66,49,81,89,52,51,71,65,56,36,41,39,43,24,48,44,32,33,48,50,56,38,43,72,40,44,42,51,30,40,38,64,71,28,37,44,38,47,62,39,71,70,49,37,54,50,51,52,52,50,50,49,52,52,39,52,56,51,33,50,52,49,49,54,38,23,75,71,68,74,32,64,79,77,84,41,65,67,42,36,38,25,43,52,18,15,50,53,40,38,49,50,55,49,43,71,39,83,82,57,76,59,66,68,58,52,36,54,52,52,36,32,26,43,51,20,29,55,60,87,134,78,84,77,60,57,69,68,53,50,51,49,50,50,51,50,40,48,48,53,21,43,42,51,42,35,42,72,55,28,51,79,68,47,51,62,66,58,31,23,62,69,45,73,47,52,68,68,60,44,57,73,75,31,93,43,63,64,56,50,50,51,50,49,40,51,50,55,51,47,56,22,48,51,40,25,51,49,32,66,64,66,49,80,90,51,52,71,65,57,36,42,38,44,23,49,46,31,32,49,49,57,36,44,71,40,46,42,51,31,39,38,65,70,28,36,44,39,46,62,38,72,70,48,38,52,51,49,54,52,51,50,49,52,52,41,51,56,50,32,50,52,50,50,54,37,21,76,72,67,74,32,64,79,78,84,41,67,67,43,37,40,24,43,52,18,16,50,52,41,38,48,49,54,48,44,72,38,84,80,58,74,59,67,68,59,53,37,56,52,53,36,33,26,43,52,21,30,56,61,85

InterPro domains:
  IPR001647 DNA-binding HTH domain, TetR-type [PF00440] (19-64)
  IPR001647 DNA-binding HTH domain, TetR-type [PS50977] (12-72)
  IPR009057 Homedomain-like superfamily [SSF46689] (7-80)
  IPR036271 Tetracyclin repressor-like, C-terminal domain superfamily [SSF48498] (87-200)
  IPR050109 HTH-type, TetR-like transcriptional r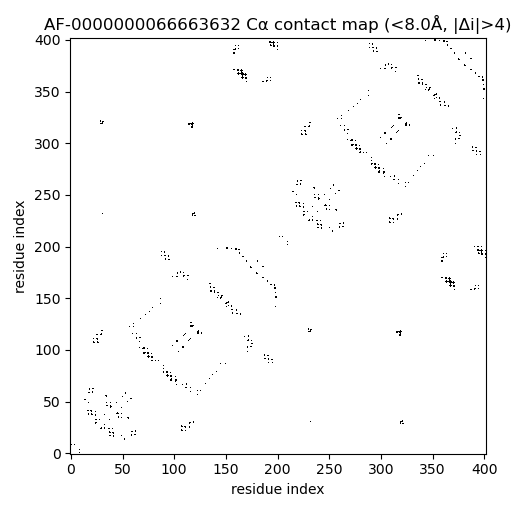egulator [PTHR30055] (8-200)

Foldseek 3Di:
DCVDDPPVVVLVVLLVLLLVLLLVQCLVQNPVRGAPVSSCVSSVHDPVSVVVNDVTSVRSLLVSLVVLLVQLVVQLLCLLPPDDVDAPLSSLLSSLLSNLCSQQVDLSSLCSNLPRLVPVDDVSVVVNVVSVVVQLVSVQVSLVVCCVVVRAPDDDCNVLSVVLVVVSSVLSNVQSPDVVHPDPVVSSVVSSVVNVVSSND/DCVDDPPVVVLVVLLVLLLVLLLVQCLPQNPVRGFPVSSCVSSVHDPVSVVVNDVTSVRSLLVSLVVLLVQLVVQLLCLLPPDDVDAPLSSLLSSLLSNLCSQQVDLSSLCSNLPRLVPVDDVSVVVNVVSLVVQLVSVQVSLVVCCVVVRAPDDDCNVLSVVLVVVSSVLSNDQSPDVVHPDPVVSSVVSSVVSVVSSND

Radius of gyration: 22.89 Å; Cα contacts (8 Å, |Δi|>4): 494; chains: 2; bounding box: 81×60×42 Å